Protein AF-K5V821-F1 (afdb_monomer_lite)

Foldseek 3Di:
DVVCVPDPVCVVVVLVVVVVVLVVVLVVLVVVLVVLVVVLVVLVVPPDPPVNVVVVVVSVVVNVVSVVVNVVSVVVVVVSVVVVVVVVVVVVVVVVVVVVVVPDDDPDDDDDDDPDDPPCVVVVVVVVVVVVVVVVVVVVVVVVVVVVVVVVVVVVVVVVPDDDDDDDDDDDDDDPDFDEFAFVPNDDDPPPPDQDELNRGDPVSSVLLVQLLLQLVLCCQFPNVQDPPVVLLVSSLVSSVVSCVVVVHRHDDDPSSSSNSSPVSDDPLQPLLLVLLQPQDDQDPDPVLLVVSLVVLCLQCDDVVGLVQACPSVDPDGDHGLLNLSLLLSCLVRAPLDCPGSCNVPVVSCALHHLSNSLVSVLSSNLSSVCCNSSHGNPVRDDDSVVSVVSSVSSSCCCPVPVCVVPVVVVSVVSNVSSVSSNVSNVHDDDCPVVVVVVVVVVVVVVVVVVVVVVVVVVVVVVD

Organism: Phanerochaete carnosa (strain HHB-10118-sp) (NCBI:txid650164)

Structure (mmCIF, N/CA/C/O backbone):
data_AF-K5V821-F1
#
_entry.id   AF-K5V821-F1
#
loop_
_atom_site.group_PDB
_atom_site.id
_atom_site.type_symbol
_atom_site.label_atom_id
_atom_site.label_alt_id
_atom_site.label_comp_id
_atom_site.label_asym_id
_atom_site.label_entity_id
_atom_site.label_seq_id
_atom_site.pdbx_PDB_ins_code
_atom_site.Cartn_x
_atom_site.Cartn_y
_atom_site.Cartn_z
_atom_site.occupancy
_atom_site.B_iso_or_equiv
_atom_site.auth_seq_id
_atom_site.auth_comp_id
_atom_site.auth_asym_id
_atom_site.auth_atom_id
_atom_site.pdbx_PDB_model_num
ATOM 1 N N . MET A 1 1 ? -16.711 -7.087 31.788 1.00 41.47 1 MET A N 1
ATOM 2 C CA . MET A 1 1 ? -16.855 -6.231 32.987 1.00 41.47 1 MET A CA 1
ATOM 3 C C . MET A 1 1 ? -18.280 -6.298 33.531 1.00 41.47 1 MET A C 1
ATOM 5 O O . MET A 1 1 ? -18.424 -6.652 34.689 1.00 41.47 1 MET A O 1
ATOM 9 N N . GLU A 1 2 ? -19.326 -6.104 32.716 1.00 35.03 2 GLU A N 1
ATOM 10 C CA . GLU A 1 2 ? -20.735 -6.219 33.165 1.00 35.03 2 GLU A CA 1
ATOM 11 C C . GLU A 1 2 ? -21.185 -7.627 33.602 1.00 35.03 2 GLU A C 1
ATOM 13 O O . GLU A 1 2 ? -22.041 -7.748 34.473 1.00 35.03 2 GLU A O 1
ATOM 18 N N . GLU A 1 3 ? -20.597 -8.706 33.074 1.00 40.19 3 GLU A N 1
ATOM 19 C CA . GLU A 1 3 ? -20.943 -10.068 33.524 1.00 40.19 3 GLU A CA 1
ATOM 20 C C . GLU A 1 3 ? -20.241 -10.493 34.827 1.00 40.19 3 GLU A C 1
ATOM 22 O O . GLU A 1 3 ? -20.738 -11.368 35.528 1.00 40.19 3 GLU A O 1
ATOM 27 N N . LEU A 1 4 ? -19.143 -9.828 35.213 1.00 44.38 4 LEU A N 1
ATOM 28 C CA . LEU A 1 4 ? -18.403 -10.110 36.458 1.00 44.38 4 LEU A CA 1
ATOM 29 C C . LEU A 1 4 ? -19.066 -9.500 37.703 1.00 44.38 4 LEU A C 1
ATOM 31 O O . LEU A 1 4 ? -18.721 -9.861 38.823 1.00 44.38 4 LEU A O 1
ATOM 35 N N . SER A 1 5 ? -20.036 -8.602 37.510 1.00 47.62 5 SER A N 1
ATOM 36 C CA . SER A 1 5 ? -20.819 -7.970 38.579 1.00 47.62 5 SER A CA 1
ATOM 37 C C . SER A 1 5 ? -21.895 -8.890 39.167 1.00 47.62 5 SER A C 1
ATOM 39 O O . SER A 1 5 ? -22.473 -8.547 40.198 1.00 47.62 5 SER A O 1
ATOM 41 N N . LYS A 1 6 ? -22.224 -10.008 38.508 1.00 52.19 6 LYS A N 1
ATOM 42 C CA . LYS A 1 6 ? -23.396 -10.822 38.864 1.00 52.19 6 LYS A CA 1
ATOM 43 C C . LYS A 1 6 ? -23.108 -11.928 39.874 1.00 52.19 6 LYS A C 1
ATOM 45 O O . LYS A 1 6 ? -24.061 -12.449 40.441 1.00 52.19 6 LYS A O 1
ATOM 50 N N . ASP A 1 7 ? -21.839 -12.260 40.114 1.00 51.06 7 ASP A N 1
ATOM 51 C CA . ASP A 1 7 ? -21.490 -13.353 41.020 1.00 51.06 7 ASP A CA 1
ATOM 52 C C . ASP A 1 7 ? -20.169 -13.084 41.780 1.00 51.06 7 ASP A C 1
ATOM 54 O O . ASP A 1 7 ? -19.070 -13.305 41.256 1.00 51.06 7 ASP A O 1
ATOM 58 N N . PRO A 1 8 ? -20.239 -12.542 43.011 1.00 55.25 8 PRO A N 1
ATOM 59 C CA . PRO A 1 8 ? -19.065 -12.155 43.795 1.00 55.25 8 PRO A CA 1
ATOM 60 C C . PRO A 1 8 ? -18.218 -13.344 44.285 1.00 55.25 8 PRO A C 1
ATOM 62 O O . PRO A 1 8 ? -17.104 -13.116 44.765 1.00 55.25 8 PRO A O 1
ATOM 65 N N . GLU A 1 9 ? -18.695 -14.587 44.133 1.00 55.50 9 GLU A N 1
ATOM 66 C CA . GLU A 1 9 ? -17.953 -15.813 44.467 1.00 55.50 9 GLU A CA 1
ATOM 67 C C . GLU A 1 9 ? -17.023 -16.296 43.333 1.00 55.50 9 GLU A C 1
ATOM 69 O O . GLU A 1 9 ? -16.063 -17.026 43.582 1.00 55.50 9 GLU A O 1
ATOM 74 N N . LEU A 1 10 ? -17.240 -15.850 42.089 1.00 56.88 10 LEU A N 1
ATOM 75 C CA . LEU A 1 10 ? -16.483 -16.290 40.901 1.00 56.88 10 LEU A CA 1
ATOM 76 C C . LEU A 1 10 ? -15.150 -15.549 40.689 1.00 56.88 10 LEU A C 1
ATOM 78 O O . LEU A 1 10 ? -14.264 -16.017 39.969 1.00 56.88 10 LEU A O 1
ATOM 82 N N . THR A 1 11 ? -14.972 -14.394 41.325 1.00 64.44 11 THR A N 1
ATOM 83 C CA . THR A 1 11 ? -13.819 -13.501 41.119 1.00 64.44 11 THR A CA 1
ATOM 84 C C . THR A 1 11 ? -12.480 -14.038 41.653 1.00 64.44 11 THR A C 1
ATOM 86 O O . THR A 1 11 ? -11.492 -13.907 40.930 1.00 64.44 11 THR A O 1
ATOM 89 N N . PRO A 1 12 ? -12.378 -14.693 42.832 1.00 66.06 12 PRO A N 1
ATOM 90 C CA . PRO A 1 12 ? -11.108 -15.258 43.307 1.00 66.06 12 PRO A CA 1
ATOM 91 C C . PRO A 1 12 ? -10.610 -16.408 42.421 1.00 66.06 12 PRO A C 1
ATOM 93 O O . PRO A 1 12 ? -9.415 -16.520 42.149 1.00 66.06 12 PRO A O 1
ATOM 96 N N . GLY A 1 13 ? -11.536 -17.240 41.929 1.00 71.44 13 GLY A N 1
ATOM 97 C CA . GLY A 1 13 ? -11.225 -18.337 41.012 1.00 71.44 13 GLY A CA 1
ATOM 98 C C . GLY A 1 13 ? -10.693 -17.838 39.670 1.00 71.44 13 GLY A C 1
ATOM 99 O O . GLY A 1 13 ? -9.739 -18.402 39.139 1.00 71.44 13 GLY A O 1
ATOM 100 N N . LEU A 1 14 ? -11.253 -16.739 39.155 1.00 73.06 14 LEU A N 1
ATOM 101 C CA . LEU A 1 14 ? -10.797 -16.130 37.909 1.00 73.06 14 LEU A CA 1
ATOM 102 C C . LEU A 1 14 ? -9.420 -15.467 38.048 1.00 73.06 14 LEU A C 1
ATOM 104 O O . LEU A 1 14 ? -8.573 -15.659 37.181 1.00 73.06 14 LEU A O 1
ATOM 108 N N . VAL A 1 15 ? -9.171 -14.732 39.139 1.00 72.06 15 VAL A N 1
ATOM 109 C CA . VAL A 1 15 ? -7.856 -14.119 39.409 1.00 72.06 15 VAL A CA 1
ATOM 110 C C . VAL A 1 15 ? -6.777 -15.195 39.536 1.00 72.06 15 VAL A C 1
ATOM 112 O O . VAL A 1 15 ? -5.711 -15.064 38.938 1.00 72.06 15 VAL A O 1
ATOM 115 N N . LYS A 1 16 ? -7.078 -16.300 40.229 1.00 77.44 16 LYS A N 1
ATOM 116 C CA . LYS A 1 16 ? -6.171 -17.448 40.342 1.00 77.44 16 LYS A CA 1
ATOM 117 C C . LYS A 1 16 ? -5.905 -18.127 38.992 1.00 77.44 16 LYS A C 1
ATOM 119 O O . LYS A 1 16 ? -4.766 -18.451 38.679 1.00 77.44 16 LYS A O 1
ATOM 124 N N . LEU A 1 17 ? -6.935 -18.308 38.166 1.00 80.50 17 LEU A N 1
ATOM 125 C CA . LEU A 1 17 ? -6.779 -18.886 36.828 1.00 80.50 17 LEU A CA 1
ATOM 126 C C . LEU A 1 17 ? -5.934 -17.988 35.907 1.00 80.50 17 LEU A C 1
ATOM 128 O O . LEU A 1 17 ? -5.142 -18.481 35.104 1.00 80.50 17 LEU A O 1
ATOM 132 N N . LEU A 1 18 ? -6.113 -16.667 36.003 1.00 75.06 18 LEU A N 1
ATOM 133 C CA . LEU A 1 18 ? -5.346 -15.693 35.229 1.00 75.06 18 LEU A CA 1
ATOM 134 C C . LEU A 1 18 ? -3.882 -15.648 35.673 1.00 75.06 18 LEU A C 1
ATOM 136 O O . LEU A 1 18 ? -3.006 -15.609 34.811 1.00 75.06 18 LEU A O 1
ATOM 140 N N . SER A 1 19 ? -3.604 -15.715 36.979 1.00 74.44 19 SER A N 1
ATOM 141 C CA . SER A 1 19 ? -2.229 -15.760 37.485 1.00 74.44 19 SER A CA 1
ATOM 142 C C . SER A 1 19 ? -1.512 -17.060 37.107 1.00 74.44 19 SER A C 1
ATOM 144 O O . SER A 1 19 ? -0.358 -17.010 36.682 1.00 74.44 19 SER A O 1
ATOM 146 N N . GLU A 1 20 ? -2.200 -18.207 37.154 1.00 82.94 20 GLU A N 1
ATOM 147 C CA . GLU A 1 20 ? -1.675 -19.494 36.672 1.00 82.94 20 GLU A CA 1
ATOM 148 C C . GLU A 1 20 ? -1.361 -19.446 35.167 1.00 82.94 20 GLU A C 1
ATOM 150 O O . GLU A 1 20 ? -0.247 -19.774 34.757 1.00 82.94 20 GLU A O 1
ATOM 155 N N . LYS A 1 21 ? -2.283 -18.932 34.338 1.00 82.31 21 LYS A N 1
ATOM 156 C CA . LYS A 1 21 ? -2.035 -18.754 32.896 1.00 82.31 21 LYS A CA 1
ATOM 157 C C . LYS A 1 21 ? -0.865 -17.811 32.613 1.00 82.31 21 LYS A C 1
ATOM 159 O O . LYS A 1 21 ? -0.093 -18.071 31.693 1.00 82.31 21 LYS A O 1
ATOM 164 N N . LEU A 1 22 ? -0.719 -16.730 33.378 1.00 76.62 22 LEU A N 1
ATOM 165 C CA . LEU A 1 22 ? 0.396 -15.794 33.219 1.00 76.62 22 LEU A CA 1
ATOM 166 C C . LEU A 1 22 ? 1.734 -16.448 33.590 1.00 76.62 22 LEU A C 1
ATOM 168 O O . LEU A 1 22 ? 2.716 -16.286 32.861 1.00 76.62 22 LEU A O 1
ATOM 172 N N . ALA A 1 23 ? 1.768 -17.259 34.649 1.00 79.00 23 ALA A N 1
ATOM 173 C CA . ALA A 1 23 ? 2.948 -18.039 35.014 1.00 79.00 23 ALA A CA 1
ATOM 174 C C . ALA A 1 23 ? 3.350 -19.036 33.911 1.00 79.00 23 ALA A C 1
ATOM 176 O O . ALA A 1 23 ? 4.523 -19.087 33.531 1.00 79.00 23 ALA A O 1
ATOM 177 N N . ASP A 1 24 ? 2.382 -19.754 33.333 1.00 83.75 24 ASP A N 1
ATOM 178 C CA . ASP A 1 24 ? 2.623 -20.681 32.221 1.00 83.75 24 ASP A CA 1
ATOM 179 C C . ASP A 1 24 ? 3.159 -19.957 30.978 1.00 83.75 24 ASP A C 1
ATOM 181 O O . ASP A 1 24 ? 4.116 -20.416 30.350 1.00 83.75 24 ASP A O 1
ATOM 185 N N . THR A 1 25 ? 2.600 -18.788 30.639 1.00 79.56 25 THR A N 1
ATOM 186 C CA . THR A 1 25 ? 3.090 -17.997 29.496 1.00 79.56 25 THR A CA 1
ATOM 187 C C . THR A 1 25 ? 4.516 -17.494 29.695 1.00 79.56 25 THR A C 1
ATOM 189 O O . THR A 1 25 ? 5.297 -17.489 28.745 1.00 79.56 25 THR A O 1
ATOM 192 N N . ARG A 1 26 ? 4.893 -17.124 30.924 1.00 76.94 26 ARG A N 1
ATOM 193 C CA . ARG A 1 26 ? 6.264 -16.715 31.246 1.00 76.94 26 ARG A CA 1
ATOM 194 C C . ARG A 1 26 ? 7.240 -17.877 31.094 1.00 76.94 26 ARG A C 1
ATOM 196 O O . ARG A 1 26 ? 8.299 -17.701 30.505 1.00 76.94 26 ARG A O 1
ATOM 203 N N . LYS A 1 27 ? 6.855 -19.065 31.561 1.00 88.75 27 LYS A N 1
ATOM 204 C CA . LYS A 1 27 ? 7.664 -20.275 31.403 1.00 88.75 27 LYS A CA 1
ATOM 205 C C . LYS A 1 27 ? 7.901 -20.606 29.925 1.00 88.75 27 LYS A C 1
ATOM 207 O O . LYS A 1 27 ? 9.040 -20.836 29.535 1.00 88.75 27 LYS A O 1
ATOM 212 N N . ALA A 1 28 ? 6.855 -20.554 29.099 1.00 83.44 28 ALA A N 1
ATOM 213 C CA . ALA A 1 28 ? 6.979 -20.770 27.656 1.00 83.44 28 ALA A CA 1
ATOM 214 C C . ALA A 1 28 ? 7.873 -19.712 26.977 1.00 83.44 28 ALA A C 1
ATOM 216 O O . ALA A 1 28 ? 8.620 -20.022 26.051 1.00 83.44 28 ALA A O 1
ATOM 217 N N . LEU A 1 29 ? 7.827 -18.461 27.452 1.00 78.19 29 LEU A N 1
ATOM 218 C CA . LEU A 1 29 ? 8.693 -17.386 26.966 1.00 78.19 29 LEU A CA 1
ATOM 219 C C . LEU A 1 29 ? 10.169 -17.633 27.314 1.00 78.19 29 LEU A C 1
ATOM 221 O O . LEU A 1 29 ? 11.041 -17.376 26.484 1.00 78.19 29 LEU A O 1
ATOM 225 N N . ASP A 1 30 ? 10.450 -18.134 28.519 1.00 83.06 30 ASP A N 1
ATOM 226 C CA . ASP A 1 30 ? 11.806 -18.475 28.958 1.00 83.06 30 ASP A CA 1
ATOM 227 C C . ASP A 1 30 ? 12.367 -19.677 28.172 1.00 83.06 30 ASP A C 1
ATOM 229 O O . ASP A 1 30 ? 13.523 -19.647 27.749 1.00 83.06 30 ASP A O 1
ATOM 233 N N . GLU A 1 31 ? 11.537 -20.687 27.890 1.00 88.31 31 GLU A N 1
ATOM 234 C CA . GLU A 1 31 ? 11.895 -21.829 27.033 1.00 88.31 31 GLU A CA 1
ATOM 235 C C . GLU A 1 31 ? 12.236 -21.379 25.600 1.00 88.31 31 GLU A C 1
ATOM 237 O O . GLU A 1 31 ? 13.284 -21.747 25.068 1.00 88.31 31 GLU A O 1
ATOM 242 N N . ALA A 1 32 ? 11.419 -20.503 25.004 1.00 79.56 32 ALA A N 1
ATOM 243 C CA . ALA A 1 32 ? 11.673 -19.962 23.667 1.00 79.56 32 ALA A CA 1
ATOM 244 C C . ALA A 1 32 ? 12.949 -19.100 23.602 1.00 79.56 32 ALA A C 1
ATOM 246 O O . ALA A 1 32 ? 13.681 -19.137 22.612 1.00 79.56 32 ALA A O 1
ATOM 247 N N . LYS A 1 33 ? 13.246 -18.326 24.658 1.00 80.44 33 LYS A N 1
ATOM 248 C CA . LYS A 1 33 ? 14.506 -17.570 24.757 1.00 80.44 33 LYS A CA 1
ATOM 249 C C . LYS A 1 33 ? 15.717 -18.495 24.785 1.00 80.44 33 LYS A C 1
ATOM 251 O O . LYS A 1 33 ? 16.706 -18.196 24.117 1.00 80.44 33 LYS A O 1
ATOM 256 N N . GLN A 1 34 ? 15.635 -19.593 25.535 1.00 88.31 34 GLN A N 1
ATOM 257 C CA . GLN A 1 34 ? 16.715 -20.571 25.604 1.00 88.31 34 GLN A CA 1
ATOM 258 C C . GLN A 1 34 ? 16.944 -21.240 24.243 1.00 88.31 34 GLN A C 1
ATOM 260 O O . GLN A 1 34 ? 18.078 -21.285 23.784 1.00 88.31 34 GLN A O 1
ATOM 265 N N . GLU A 1 35 ? 15.880 -21.653 23.550 1.00 88.00 35 GLU A N 1
ATOM 266 C CA . GLU A 1 35 ? 15.975 -22.262 22.214 1.00 88.00 35 GLU A CA 1
ATOM 267 C C . GLU A 1 35 ? 16.616 -21.313 21.185 1.00 88.00 35 GLU A C 1
ATOM 269 O O . GLU A 1 35 ? 17.489 -21.708 20.414 1.00 88.00 35 GLU A O 1
ATOM 274 N N . ILE A 1 36 ? 16.247 -20.028 21.204 1.00 78.31 36 ILE A N 1
ATOM 275 C CA . ILE A 1 36 ? 16.844 -19.007 20.328 1.00 78.31 36 ILE A CA 1
ATOM 276 C C . ILE A 1 36 ? 18.333 -18.804 20.632 1.00 78.31 36 ILE A C 1
ATOM 278 O O . ILE A 1 36 ? 19.130 -18.603 19.711 1.00 78.31 36 ILE A O 1
ATOM 282 N N . GLN A 1 37 ? 18.717 -18.847 21.908 1.00 79.38 37 GLN A N 1
ATOM 283 C CA . GLN A 1 37 ? 20.110 -18.723 22.325 1.00 79.38 37 GLN A CA 1
ATOM 284 C C . GLN A 1 37 ? 20.930 -19.961 21.925 1.00 79.38 37 GLN A C 1
ATOM 286 O O . GLN A 1 37 ? 22.039 -19.805 21.415 1.00 79.38 37 GLN A O 1
ATOM 291 N N . ASP A 1 38 ? 20.366 -21.163 22.044 1.00 83.62 38 ASP A N 1
ATOM 292 C CA . ASP A 1 38 ? 21.009 -22.408 21.611 1.00 83.62 38 ASP A CA 1
ATOM 293 C C . ASP A 1 38 ? 21.216 -22.423 20.083 1.00 83.62 38 ASP A C 1
ATOM 295 O O . ASP A 1 38 ? 22.316 -22.710 19.604 1.00 83.62 38 ASP A O 1
ATOM 299 N N . LEU A 1 39 ? 20.203 -22.009 19.305 1.00 80.94 39 LEU A N 1
ATOM 300 C CA . LEU A 1 39 ? 20.307 -21.859 17.846 1.00 80.94 39 LEU A CA 1
ATOM 301 C C . LEU A 1 39 ? 21.381 -20.841 17.447 1.00 80.94 39 LEU A C 1
ATOM 303 O O . LEU A 1 39 ? 22.108 -21.032 16.470 1.00 80.94 39 LEU A O 1
ATOM 307 N N . ARG A 1 40 ? 21.509 -19.745 18.200 1.00 78.56 40 ARG A N 1
ATOM 308 C CA . ARG A 1 40 ? 22.563 -18.748 17.984 1.00 78.56 40 ARG A CA 1
ATOM 309 C C . ARG A 1 40 ? 23.947 -19.356 18.197 1.00 78.56 40 ARG A C 1
ATOM 311 O O . ARG A 1 40 ? 24.839 -19.114 17.381 1.00 78.56 40 ARG A O 1
ATOM 318 N N . ASP A 1 41 ? 24.125 -20.129 19.261 1.00 81.31 41 ASP A N 1
ATOM 319 C CA . ASP A 1 41 ? 25.400 -20.762 19.589 1.00 81.31 41 ASP A CA 1
ATOM 320 C C . ASP A 1 41 ? 25.766 -21.846 18.555 1.00 81.31 41 ASP A C 1
ATOM 322 O O . ASP A 1 41 ? 26.914 -21.903 18.106 1.00 81.31 41 ASP A O 1
ATOM 326 N N . GLU A 1 42 ? 24.790 -22.610 18.055 1.00 81.38 42 GLU A N 1
ATOM 327 C CA . GLU A 1 42 ? 24.964 -23.552 16.938 1.00 81.38 42 GLU A CA 1
ATOM 328 C C . GLU A 1 42 ? 25.376 -22.829 15.638 1.00 81.38 42 GLU A C 1
ATOM 330 O O . GLU A 1 42 ? 26.356 -23.195 14.980 1.00 81.38 42 GLU A O 1
ATOM 335 N N . MET A 1 43 ? 24.730 -21.703 15.321 1.00 71.00 43 MET A N 1
ATOM 336 C CA . MET A 1 43 ? 25.087 -20.862 14.171 1.00 71.00 43 MET A CA 1
ATOM 337 C C . MET A 1 43 ? 26.485 -20.227 14.273 1.00 71.00 43 MET A C 1
ATOM 339 O O . MET A 1 43 ? 27.122 -19.925 13.253 1.00 71.00 43 MET A O 1
ATOM 343 N N . VAL A 1 44 ? 26.990 -20.002 15.489 1.00 72.50 44 VAL A N 1
ATOM 344 C CA . VAL A 1 44 ? 28.361 -19.525 15.720 1.00 72.50 44 VAL A CA 1
ATOM 345 C C . VAL A 1 44 ? 29.387 -20.616 15.386 1.00 72.50 44 VAL A C 1
ATOM 347 O O . VAL A 1 44 ? 30.477 -20.277 14.900 1.00 72.50 44 VAL A O 1
ATOM 350 N N . VAL A 1 45 ? 29.029 -21.892 15.558 1.00 73.94 45 VAL A N 1
ATOM 351 C CA . VAL A 1 45 ? 29.876 -23.063 15.280 1.00 73.94 45 VAL A CA 1
ATOM 352 C C . VAL A 1 45 ? 29.932 -23.409 13.779 1.00 73.94 45 VAL A C 1
ATOM 354 O O . VAL A 1 45 ? 31.009 -23.732 13.281 1.00 73.94 45 VAL A O 1
ATOM 357 N N . GLU A 1 46 ? 28.847 -23.246 13.008 1.00 67.69 46 GLU A N 1
ATOM 358 C CA . GLU A 1 46 ? 28.751 -23.702 11.595 1.00 67.69 46 GLU A CA 1
ATOM 359 C C . GLU A 1 46 ? 29.442 -22.828 10.503 1.00 67.69 46 GLU A C 1
ATOM 361 O O . GLU A 1 46 ? 29.266 -23.027 9.297 1.00 67.69 46 GLU A O 1
ATOM 366 N N . GLY A 1 47 ? 30.301 -21.870 10.870 1.00 56.28 47 GLY A N 1
ATOM 367 C CA . GLY A 1 47 ? 31.340 -21.331 9.965 1.00 56.28 47 GLY A CA 1
ATOM 368 C C . GLY A 1 47 ? 30.928 -20.544 8.695 1.00 56.28 47 GLY A C 1
ATOM 369 O O . GLY A 1 47 ? 31.811 -20.169 7.923 1.00 56.28 47 GLY A O 1
ATOM 370 N N . HIS A 1 48 ? 29.651 -20.222 8.450 1.00 52.19 48 HIS A N 1
ATOM 371 C CA . HIS A 1 48 ? 29.226 -19.451 7.262 1.00 52.19 48 HIS A CA 1
ATOM 372 C C . HIS A 1 48 ? 29.183 -17.929 7.507 1.00 52.19 48 HIS A C 1
ATOM 374 O O . HIS A 1 48 ? 28.221 -17.382 8.041 1.00 52.19 48 HIS A O 1
ATOM 380 N N . VAL A 1 49 ? 30.230 -17.215 7.078 1.00 54.59 49 VAL A N 1
ATOM 381 C CA . VAL A 1 49 ? 30.474 -15.791 7.408 1.00 54.59 49 VAL A CA 1
ATOM 382 C C . VAL A 1 49 ? 29.478 -14.809 6.757 1.00 54.59 49 VAL A C 1
ATOM 384 O O . VAL A 1 49 ? 29.167 -13.780 7.349 1.00 54.59 49 VAL A O 1
ATOM 387 N N . GLY A 1 50 ? 28.939 -15.114 5.570 1.00 53.16 50 GLY A N 1
ATOM 388 C CA . GLY A 1 50 ? 28.068 -14.191 4.818 1.00 53.16 50 GLY A CA 1
ATOM 389 C C . GLY A 1 50 ? 26.610 -14.141 5.294 1.00 53.16 50 GLY A C 1
ATOM 390 O O . GLY A 1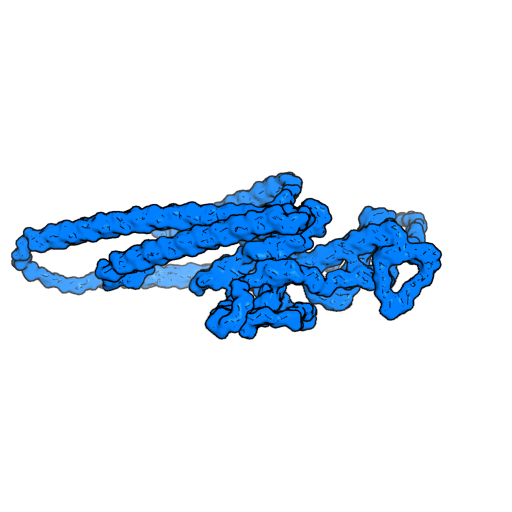 50 ? 26.027 -13.063 5.367 1.00 53.16 50 GLY A O 1
ATOM 391 N N . SER A 1 51 ? 26.033 -15.289 5.665 1.00 56.00 51 SER A N 1
ATOM 392 C CA . SER A 1 51 ? 24.666 -15.375 6.208 1.00 56.00 51 SER A CA 1
ATOM 393 C C . SER A 1 51 ? 24.607 -15.079 7.711 1.00 56.00 51 SER A C 1
ATOM 395 O O . SER A 1 51 ? 23.545 -14.717 8.213 1.00 56.00 51 SER A O 1
ATOM 397 N N . ARG A 1 52 ? 25.744 -15.172 8.426 1.00 55.97 52 ARG A N 1
ATOM 398 C CA . ARG A 1 52 ? 25.833 -14.931 9.876 1.00 55.97 52 ARG A CA 1
ATOM 399 C C . ARG A 1 52 ? 25.381 -13.535 10.267 1.00 55.97 52 ARG A C 1
ATOM 401 O O . ARG A 1 52 ? 24.514 -13.440 11.114 1.00 55.97 52 ARG A O 1
ATOM 408 N N . VAL A 1 53 ? 25.900 -12.481 9.634 1.00 57.00 53 VAL A N 1
ATOM 409 C CA . VAL A 1 53 ? 25.657 -11.090 10.075 1.00 57.00 53 VAL A CA 1
ATOM 410 C C . VAL A 1 53 ? 24.171 -10.715 10.034 1.00 57.00 53 VAL A C 1
ATOM 412 O O . VAL A 1 53 ? 23.682 -10.049 10.941 1.00 57.00 53 VAL A O 1
ATOM 415 N N . ILE A 1 54 ? 23.450 -11.179 9.009 1.00 59.41 54 ILE A N 1
ATOM 416 C CA . ILE A 1 54 ? 22.029 -10.863 8.803 1.00 59.41 54 ILE A CA 1
ATOM 417 C C . ILE A 1 54 ? 21.141 -11.698 9.736 1.00 59.41 54 ILE A C 1
ATOM 419 O O . ILE A 1 54 ? 20.186 -11.185 10.314 1.00 59.41 54 ILE A O 1
ATOM 423 N N . LEU A 1 55 ? 21.456 -12.985 9.916 1.00 59.91 55 LEU A N 1
ATOM 424 C CA . LEU A 1 55 ? 20.692 -13.853 10.814 1.00 59.91 55 LEU A CA 1
ATOM 425 C C . LEU A 1 55 ? 20.939 -13.509 12.288 1.00 59.91 55 LEU A C 1
ATOM 427 O O . LEU A 1 55 ? 19.985 -13.488 13.060 1.00 59.91 55 LEU A O 1
ATOM 431 N N . THR A 1 56 ? 22.168 -13.150 12.675 1.00 65.75 56 THR A N 1
ATOM 432 C CA . THR A 1 56 ? 22.461 -12.706 14.045 1.00 65.75 56 THR A CA 1
ATOM 433 C C . THR A 1 56 ? 21.766 -11.393 14.378 1.00 65.75 56 THR A C 1
ATOM 435 O O . THR A 1 56 ? 21.218 -11.283 15.467 1.00 65.75 56 THR A O 1
ATOM 438 N N . SER A 1 57 ? 21.701 -10.428 13.446 1.00 72.06 57 SER A N 1
ATOM 439 C CA . SER A 1 57 ? 20.973 -9.178 13.706 1.00 72.06 57 SER A CA 1
ATOM 440 C C . SER A 1 57 ? 19.471 -9.412 13.873 1.00 72.06 57 SER A C 1
ATOM 442 O O . SER A 1 57 ? 18.862 -8.827 14.762 1.00 72.06 57 SER A O 1
ATOM 444 N N . CYS A 1 58 ? 18.876 -10.305 13.071 1.00 70.00 58 CYS A N 1
ATOM 445 C CA . CYS A 1 58 ? 17.468 -10.672 13.232 1.00 70.00 58 CYS A CA 1
ATOM 446 C C . CYS A 1 58 ? 17.199 -11.410 14.552 1.00 70.00 58 CYS A C 1
ATOM 448 O O . CYS A 1 58 ? 16.184 -11.141 15.188 1.00 70.00 58 CYS A O 1
ATOM 450 N N . LEU A 1 59 ? 18.091 -12.307 14.986 1.00 71.50 59 LEU A N 1
ATOM 451 C CA . LEU A 1 59 ? 17.966 -12.990 16.280 1.00 71.50 59 LEU A CA 1
ATOM 452 C C . LEU A 1 59 ? 18.099 -12.004 17.451 1.00 71.50 59 LEU A C 1
ATOM 454 O O . LEU A 1 59 ? 17.319 -12.083 18.396 1.00 71.50 59 LEU A O 1
ATOM 458 N N . ASP A 1 60 ? 19.011 -11.031 17.364 1.00 74.50 60 ASP A N 1
ATOM 459 C CA . ASP A 1 60 ? 19.166 -9.988 18.386 1.00 74.50 60 ASP A CA 1
ATOM 460 C C . ASP A 1 60 ? 17.929 -9.065 18.467 1.00 74.50 60 ASP A C 1
ATOM 462 O O . ASP A 1 60 ? 17.576 -8.598 19.551 1.00 74.50 60 ASP A O 1
ATOM 466 N N . ASP A 1 61 ? 17.257 -8.793 17.340 1.00 79.06 61 ASP A N 1
ATOM 467 C CA . ASP A 1 61 ? 15.991 -8.046 17.319 1.00 79.06 61 ASP A CA 1
ATOM 468 C C . ASP A 1 61 ? 14.849 -8.847 17.966 1.00 79.06 61 ASP A C 1
ATOM 470 O O . ASP A 1 61 ? 14.082 -8.295 18.756 1.00 79.06 61 ASP A O 1
ATOM 474 N N . VAL A 1 62 ? 14.763 -10.153 17.687 1.00 75.56 62 VAL A N 1
ATOM 475 C CA . VAL A 1 62 ? 13.762 -11.043 18.301 1.00 75.56 62 VAL A CA 1
ATOM 476 C C . VAL A 1 62 ? 13.999 -11.181 19.807 1.00 75.56 62 VAL A C 1
ATOM 478 O O . VAL A 1 62 ? 13.047 -11.083 20.577 1.00 75.56 62 VAL A O 1
ATOM 481 N N . LEU A 1 63 ? 15.250 -11.338 20.252 1.00 75.50 63 LEU A N 1
ATOM 482 C CA . LEU A 1 63 ? 15.590 -11.388 21.678 1.00 75.50 63 LEU A CA 1
ATOM 483 C C . LEU A 1 63 ? 15.200 -10.095 22.404 1.00 75.50 63 LEU A C 1
ATOM 485 O O . LEU A 1 63 ? 14.592 -10.163 23.473 1.00 75.50 63 LEU A O 1
ATOM 489 N N . ARG A 1 64 ? 15.464 -8.927 21.800 1.00 83.19 64 ARG A N 1
ATOM 490 C CA . ARG A 1 64 ? 15.038 -7.628 22.348 1.00 83.19 64 ARG A CA 1
ATOM 491 C C . ARG A 1 64 ? 13.521 -7.515 22.468 1.00 83.19 64 ARG A C 1
ATOM 493 O O . ARG A 1 64 ? 13.025 -6.990 23.462 1.00 83.19 64 ARG A O 1
ATOM 500 N N . GLU A 1 65 ? 12.775 -8.018 21.491 1.00 83.25 65 GLU A N 1
ATOM 501 C CA . GLU A 1 65 ? 11.312 -7.992 21.549 1.00 83.25 65 GLU A CA 1
ATOM 502 C C . GLU A 1 65 ? 10.762 -8.958 22.613 1.00 83.25 65 GLU A C 1
ATOM 504 O O . GLU A 1 65 ? 9.842 -8.615 23.353 1.00 83.25 65 GLU A O 1
ATOM 509 N N . LEU A 1 66 ? 11.380 -10.133 22.777 1.00 73.88 66 LEU A N 1
ATOM 510 C CA . LEU A 1 66 ? 11.049 -11.075 23.853 1.00 73.88 66 LEU A CA 1
ATOM 511 C C . LEU A 1 66 ? 11.398 -10.521 25.248 1.00 73.88 66 LEU A C 1
ATOM 513 O O . LEU A 1 66 ? 10.777 -10.898 26.243 1.00 73.88 66 LEU A O 1
ATOM 517 N N . GLU A 1 67 ? 12.410 -9.662 25.371 1.00 79.12 67 GLU A N 1
ATOM 518 C CA . GLU A 1 67 ? 12.700 -8.928 26.610 1.00 79.12 67 GLU A CA 1
ATOM 519 C C . GLU A 1 67 ? 11.631 -7.886 26.916 1.00 79.12 67 GLU A C 1
ATOM 521 O O . GLU A 1 67 ? 11.109 -7.893 28.027 1.00 79.12 67 GLU A O 1
ATOM 526 N N . ARG A 1 68 ? 11.216 -7.088 25.927 1.00 86.94 68 ARG A N 1
ATOM 527 C CA . ARG A 1 68 ? 10.111 -6.134 26.107 1.00 86.94 68 ARG A CA 1
ATOM 528 C C . ARG A 1 68 ? 8.812 -6.818 26.515 1.00 86.94 68 ARG A C 1
ATOM 530 O O . ARG A 1 68 ? 8.191 -6.402 27.482 1.00 86.94 68 ARG A O 1
ATOM 537 N N . MET A 1 69 ? 8.434 -7.905 25.840 1.00 80.56 69 MET A N 1
ATOM 538 C CA . MET A 1 69 ? 7.218 -8.649 26.193 1.00 80.56 69 MET A CA 1
ATOM 539 C C . MET A 1 69 ? 7.278 -9.243 27.606 1.00 80.56 69 MET A C 1
ATOM 541 O O . MET A 1 69 ? 6.251 -9.326 28.277 1.00 80.56 69 MET A O 1
ATOM 545 N N . ARG A 1 70 ? 8.465 -9.651 28.075 1.00 80.56 70 ARG A N 1
ATOM 546 C CA . ARG A 1 70 ? 8.656 -10.110 29.459 1.00 80.56 70 ARG A CA 1
ATOM 547 C C . ARG A 1 70 ? 8.408 -8.973 30.446 1.00 80.56 70 ARG A C 1
ATOM 549 O O . ARG A 1 70 ? 7.741 -9.198 31.452 1.00 80.56 70 ARG A O 1
ATOM 556 N N . ASP A 1 71 ? 8.969 -7.801 30.177 1.00 85.06 71 ASP A N 1
ATOM 557 C CA . ASP A 1 71 ? 8.869 -6.651 31.074 1.00 85.06 71 ASP A CA 1
ATOM 558 C C . ASP A 1 71 ? 7.416 -6.135 31.120 1.00 85.06 71 ASP A C 1
ATOM 560 O O . ASP A 1 71 ? 6.862 -5.988 32.206 1.00 85.06 71 ASP A O 1
ATOM 564 N N . ASP A 1 72 ? 6.732 -6.056 29.973 1.00 84.12 72 ASP A N 1
ATOM 565 C CA . ASP A 1 72 ? 5.297 -5.739 29.896 1.00 84.12 72 ASP A CA 1
ATOM 566 C C . ASP A 1 72 ? 4.420 -6.744 30.670 1.00 84.12 72 ASP A C 1
ATOM 568 O O . ASP A 1 72 ? 3.429 -6.372 31.304 1.00 84.12 72 ASP A O 1
ATOM 572 N N . LEU A 1 73 ? 4.748 -8.042 30.612 1.00 77.31 73 LEU A N 1
ATOM 573 C CA . LEU A 1 73 ? 4.040 -9.073 31.379 1.00 77.31 73 LEU A CA 1
ATOM 574 C C . LEU A 1 73 ? 4.297 -8.945 32.884 1.00 77.31 73 LEU A C 1
ATOM 576 O O . LEU A 1 73 ? 3.383 -9.180 33.676 1.00 77.31 73 LEU A O 1
ATOM 580 N N . ALA A 1 74 ? 5.514 -8.572 33.283 1.00 78.75 74 ALA A N 1
ATOM 581 C CA . ALA A 1 7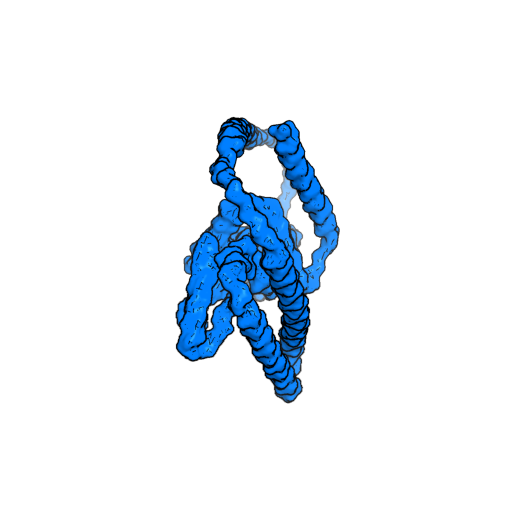4 ? 5.839 -8.318 34.681 1.00 78.75 74 ALA A CA 1
ATOM 582 C C . ALA A 1 74 ? 5.036 -7.124 35.222 1.00 78.75 74 ALA A C 1
ATOM 584 O O . ALA A 1 74 ? 4.417 -7.248 36.278 1.00 78.75 74 ALA A O 1
ATOM 585 N N . ASP A 1 75 ? 4.953 -6.032 34.461 1.00 82.94 75 ASP A N 1
ATOM 586 C CA . ASP A 1 75 ? 4.171 -4.847 34.829 1.00 82.94 75 ASP A CA 1
ATOM 587 C C . ASP A 1 75 ? 2.672 -5.165 34.947 1.00 82.94 75 ASP A C 1
ATOM 589 O O . ASP A 1 75 ? 2.013 -4.759 35.908 1.00 82.94 75 ASP A O 1
ATOM 593 N N . LYS A 1 76 ? 2.121 -5.958 34.018 1.00 80.75 76 LYS A N 1
ATOM 594 C CA . LYS A 1 76 ? 0.719 -6.407 34.088 1.00 80.75 76 LYS A CA 1
ATOM 595 C C . LYS A 1 76 ? 0.430 -7.299 35.297 1.00 80.75 76 LYS A C 1
ATOM 597 O O . LYS A 1 76 ? -0.664 -7.214 35.849 1.00 80.75 76 LYS A O 1
ATOM 602 N N . ASN A 1 77 ? 1.380 -8.133 35.724 1.00 78.00 77 ASN A N 1
ATOM 603 C CA . ASN A 1 77 ? 1.235 -8.922 36.951 1.00 78.00 77 ASN A CA 1
ATOM 604 C C . ASN A 1 77 ? 1.175 -8.030 38.193 1.00 78.00 77 ASN A C 1
ATOM 606 O O . ASN A 1 77 ? 0.309 -8.241 39.037 1.00 78.00 77 ASN A O 1
ATOM 610 N N . VAL A 1 78 ? 2.037 -7.011 38.277 1.00 82.75 78 VAL A N 1
ATOM 611 C CA . VAL A 1 78 ? 2.007 -6.038 39.383 1.00 82.75 78 VAL A CA 1
ATOM 612 C C . VAL A 1 78 ? 0.654 -5.325 39.432 1.00 82.75 78 VAL A C 1
ATOM 614 O O . VAL A 1 78 ? 0.030 -5.266 40.488 1.00 82.75 78 VAL A O 1
ATOM 617 N N . GLN A 1 79 ? 0.138 -4.876 38.283 1.00 80.62 79 GLN A N 1
ATOM 618 C CA . GLN A 1 79 ? -1.191 -4.252 38.204 1.00 80.62 79 GLN A CA 1
ATOM 619 C C . GLN A 1 79 ? -2.320 -5.200 38.640 1.00 80.62 79 GLN A C 1
ATOM 621 O O . GLN A 1 79 ? -3.272 -4.775 39.293 1.00 80.62 79 GLN A O 1
ATOM 626 N N . LEU A 1 80 ? -2.235 -6.491 38.300 1.00 74.56 80 LEU A N 1
ATOM 627 C CA . LEU A 1 80 ? -3.216 -7.486 38.741 1.00 74.56 80 LEU A CA 1
ATOM 628 C C . LEU A 1 80 ? -3.161 -7.732 40.253 1.00 74.56 80 LEU A C 1
ATOM 630 O O . LEU A 1 80 ? -4.213 -7.890 40.872 1.00 74.56 80 LEU A O 1
ATOM 634 N N . GLU A 1 81 ? -1.970 -7.749 40.852 1.00 78.31 81 GLU A N 1
ATOM 635 C CA . GLU A 1 81 ? -1.809 -7.868 42.306 1.00 78.31 81 GLU A CA 1
ATOM 636 C C . GLU A 1 81 ? -2.377 -6.641 43.037 1.00 78.31 81 GLU A C 1
ATOM 638 O O . GLU A 1 81 ? -3.103 -6.800 44.022 1.00 78.31 81 GLU A O 1
ATOM 643 N N . GLU A 1 82 ? -2.140 -5.431 42.521 1.00 82.44 82 GLU A N 1
ATOM 644 C CA . GLU A 1 82 ? -2.722 -4.190 43.052 1.00 82.44 82 GLU A CA 1
ATOM 645 C C . GLU A 1 82 ? -4.256 -4.205 42.991 1.00 82.44 82 GLU A C 1
ATOM 647 O O . GLU A 1 82 ? -4.918 -3.981 44.008 1.00 82.44 82 GLU A O 1
ATOM 652 N N . LEU A 1 83 ? -4.831 -4.557 41.834 1.00 77.06 83 LEU A N 1
ATOM 653 C CA . LEU A 1 83 ? -6.284 -4.677 41.656 1.00 77.06 83 LEU A CA 1
ATOM 654 C C . LEU A 1 83 ? -6.891 -5.784 42.526 1.00 77.06 83 LEU A C 1
ATOM 656 O O . LEU A 1 83 ? -8.019 -5.655 43.007 1.00 77.06 83 LEU A O 1
ATOM 660 N N . SER A 1 84 ? -6.170 -6.886 42.740 1.00 77.06 84 SER A N 1
ATOM 661 C CA . SER A 1 84 ? -6.598 -7.941 43.662 1.00 77.06 84 SER A CA 1
ATOM 662 C C . SER A 1 84 ? -6.668 -7.412 45.096 1.00 77.06 84 SER A C 1
ATOM 664 O O . SER A 1 84 ? -7.664 -7.641 45.783 1.00 77.06 84 SER A O 1
ATOM 666 N N . GLY A 1 85 ? -5.650 -6.664 45.531 1.00 81.12 85 GLY A N 1
ATOM 667 C CA . GLY A 1 85 ? -5.625 -6.044 46.856 1.00 81.12 85 GLY A CA 1
ATOM 668 C C . GLY A 1 85 ? -6.714 -4.984 47.045 1.00 81.12 85 GLY A C 1
ATOM 669 O O . GLY A 1 85 ? -7.324 -4.904 48.110 1.00 81.12 85 GLY A O 1
ATOM 670 N N . GLU A 1 86 ? -7.009 -4.189 46.016 1.00 80.75 86 GLU A N 1
ATOM 671 C CA . GLU A 1 86 ? -8.084 -3.193 46.056 1.00 80.75 86 GLU A CA 1
ATOM 672 C C . GLU A 1 86 ? -9.474 -3.844 46.135 1.00 80.75 86 GLU A C 1
ATOM 674 O O . GLU A 1 86 ? -10.309 -3.432 46.942 1.00 80.75 86 GLU A O 1
ATOM 679 N N . ASN A 1 87 ? -9.700 -4.930 45.389 1.00 73.31 87 ASN A N 1
ATOM 680 C CA . ASN A 1 87 ? -10.928 -5.721 45.497 1.00 73.31 87 ASN A CA 1
ATOM 681 C C . ASN A 1 87 ? -11.123 -6.325 46.895 1.00 73.31 87 ASN A C 1
ATOM 683 O O . ASN A 1 87 ? -12.246 -6.371 47.396 1.00 73.31 87 ASN A O 1
ATOM 687 N N . GLU A 1 88 ? -10.049 -6.784 47.538 1.00 82.81 88 GLU A N 1
ATOM 688 C CA . GLU A 1 88 ? -10.110 -7.310 48.905 1.00 82.81 88 GLU A CA 1
ATOM 689 C C . GLU A 1 88 ? -10.465 -6.214 49.922 1.00 82.81 88 GLU A C 1
ATOM 691 O O . GLU A 1 88 ? -11.296 -6.435 50.804 1.00 82.81 88 GLU A O 1
ATOM 696 N N . ARG A 1 89 ? -9.938 -4.993 49.749 1.00 84.25 89 ARG A N 1
ATOM 697 C CA . ARG A 1 89 ? -10.330 -3.831 50.567 1.00 84.25 89 ARG A CA 1
ATOM 698 C C . ARG A 1 89 ? -11.806 -3.477 50.402 1.00 84.25 89 ARG A C 1
ATOM 700 O O . ARG A 1 89 ? -12.490 -3.324 51.410 1.00 84.25 89 ARG A O 1
ATOM 707 N N . MET A 1 90 ? -12.299 -3.395 49.163 1.00 82.44 90 MET A N 1
ATOM 708 C CA . MET A 1 90 ? -13.712 -3.096 48.893 1.00 82.44 90 MET A CA 1
ATOM 709 C C . MET A 1 90 ? -14.650 -4.149 49.492 1.00 82.44 90 MET A C 1
ATOM 711 O O . MET A 1 90 ? -15.727 -3.809 49.975 1.00 82.44 90 MET A O 1
ATOM 715 N N . ARG A 1 91 ? -14.248 -5.428 49.493 1.00 75.19 91 ARG A N 1
ATOM 716 C CA . ARG A 1 91 ? -15.009 -6.497 50.156 1.00 75.19 91 ARG A CA 1
ATOM 717 C C . ARG A 1 91 ? -15.087 -6.304 51.666 1.00 75.19 91 ARG A C 1
ATOM 719 O O . ARG A 1 91 ? -16.183 -6.373 52.209 1.00 75.19 91 ARG A O 1
ATOM 726 N N . ASN A 1 92 ? -13.958 -6.027 52.317 1.00 83.69 92 ASN A N 1
ATOM 727 C CA . ASN A 1 92 ? -13.931 -5.791 53.761 1.00 83.69 92 ASN A CA 1
ATOM 728 C C . ASN A 1 92 ? -14.801 -4.584 54.146 1.00 83.69 92 ASN A C 1
ATOM 730 O O . ASN A 1 92 ? -15.549 -4.646 55.114 1.00 83.69 92 ASN A O 1
ATOM 734 N N . GLU A 1 93 ? -14.768 -3.514 53.347 1.00 86.50 93 GLU A N 1
ATOM 735 C CA . GLU A 1 93 ? -15.621 -2.340 53.555 1.00 86.50 93 GLU A CA 1
ATOM 736 C C . GLU A 1 93 ? -17.115 -2.664 53.373 1.00 86.50 93 GLU A C 1
ATOM 738 O O . GLU A 1 93 ? -17.951 -2.215 54.157 1.00 86.50 93 GLU A O 1
ATOM 743 N N . LEU A 1 94 ? -17.466 -3.494 52.385 1.00 76.12 94 LEU A N 1
ATOM 744 C CA . LEU A 1 94 ? -18.833 -3.988 52.191 1.00 76.12 94 LEU A CA 1
ATOM 745 C C . LEU A 1 94 ? -19.330 -4.835 53.370 1.00 76.12 94 LEU A C 1
ATOM 747 O O . LEU A 1 94 ? -20.493 -4.702 53.760 1.00 76.12 94 LEU A O 1
ATOM 751 N N . ASP A 1 95 ? -18.480 -5.686 53.941 1.00 81.56 95 ASP A N 1
ATOM 752 C CA . ASP A 1 95 ? -18.830 -6.512 55.100 1.00 81.56 95 ASP A CA 1
ATOM 753 C C . ASP A 1 95 ? -18.962 -5.677 56.387 1.00 81.56 95 ASP A C 1
ATOM 755 O O . ASP A 1 95 ? -19.906 -5.893 57.156 1.00 81.56 95 ASP A O 1
ATOM 759 N N . ASP A 1 96 ? -18.114 -4.660 56.577 1.00 83.94 96 ASP A N 1
ATOM 760 C CA . ASP A 1 96 ? -18.235 -3.667 57.658 1.00 83.94 96 ASP A CA 1
ATOM 761 C C . ASP A 1 96 ? -19.539 -2.850 57.546 1.00 83.94 96 ASP A C 1
ATOM 763 O O . ASP A 1 96 ? -20.221 -2.577 58.539 1.00 83.94 96 ASP A O 1
ATOM 767 N N . LEU A 1 97 ? -19.924 -2.459 56.326 1.00 78.31 97 LEU A N 1
ATOM 768 C CA . LEU A 1 97 ? -21.190 -1.762 56.075 1.00 78.31 97 LEU A CA 1
ATOM 769 C C . LEU A 1 97 ? -22.401 -2.669 56.321 1.00 78.31 97 LEU A C 1
ATOM 771 O O . LEU A 1 97 ? -23.404 -2.220 56.881 1.00 78.31 97 LEU A O 1
ATOM 775 N N . ARG A 1 98 ? -22.318 -3.950 55.944 1.00 78.50 98 ARG A N 1
ATOM 776 C CA . ARG A 1 98 ? -23.373 -4.938 56.218 1.00 78.50 98 ARG A CA 1
ATOM 777 C C . ARG A 1 98 ? -23.552 -5.181 57.712 1.00 78.50 98 ARG A C 1
ATOM 779 O O . ARG A 1 98 ? -24.691 -5.180 58.169 1.00 78.50 98 ARG A O 1
ATOM 786 N N . THR A 1 99 ? -22.460 -5.327 58.462 1.00 80.56 99 THR A N 1
ATOM 787 C CA . THR A 1 99 ? -22.512 -5.494 59.925 1.00 80.56 99 THR A CA 1
ATOM 788 C C . THR A 1 99 ? -23.077 -4.258 60.624 1.00 80.56 99 THR A C 1
ATOM 790 O O . THR A 1 99 ? -23.946 -4.388 61.485 1.00 80.56 99 THR A O 1
ATOM 793 N N . ARG A 1 100 ? -22.700 -3.046 60.190 1.00 76.06 100 ARG A N 1
ATOM 794 C CA . ARG A 1 100 ? -23.313 -1.802 60.693 1.00 76.06 100 ARG A CA 1
ATOM 795 C C . ARG A 1 100 ? -24.812 -1.708 60.425 1.00 76.06 100 ARG A C 1
ATOM 797 O O . ARG A 1 100 ? -25.539 -1.232 61.289 1.00 76.06 100 ARG A O 1
ATOM 804 N N . ASN A 1 101 ? -25.280 -2.162 59.264 1.00 66.25 101 ASN A N 1
ATOM 805 C CA . ASN A 1 101 ? -26.709 -2.158 58.952 1.00 66.25 101 ASN A CA 1
ATOM 806 C C . ASN A 1 101 ? -27.498 -3.187 59.775 1.00 66.25 101 ASN A C 1
ATOM 808 O O . ASN A 1 101 ? -28.652 -2.920 60.109 1.00 66.25 101 ASN A O 1
ATOM 812 N N . THR A 1 102 ? -26.898 -4.325 60.141 1.00 63.41 102 THR A N 1
ATOM 813 C CA . THR A 1 102 ? -27.546 -5.340 60.993 1.00 63.41 102 THR A CA 1
ATOM 814 C C . THR A 1 102 ? -27.633 -4.957 62.473 1.00 63.41 102 THR A C 1
ATOM 816 O O . THR A 1 102 ? -28.481 -5.502 63.174 1.00 63.41 102 THR A O 1
ATOM 819 N N . ASP A 1 103 ? -26.817 -4.005 62.938 1.00 53.97 103 ASP A N 1
ATOM 820 C CA . ASP A 1 103 ? -26.815 -3.520 64.330 1.00 53.97 103 ASP A CA 1
ATOM 821 C C . ASP A 1 103 ? -27.776 -2.341 64.581 1.00 53.97 103 ASP A C 1
ATOM 823 O O . ASP A 1 103 ? -27.885 -1.846 65.707 1.00 53.97 103 ASP A O 1
ATOM 827 N N . THR A 1 104 ? -28.508 -1.887 63.560 1.00 47.56 104 THR A N 1
ATOM 828 C CA . THR A 1 104 ? -29.580 -0.895 63.729 1.00 47.56 104 THR A CA 1
ATOM 829 C C . THR A 1 104 ? -30.837 -1.607 64.241 1.00 47.56 104 THR A C 1
ATOM 831 O O . THR A 1 104 ? -31.379 -2.442 63.515 1.00 47.56 104 THR A O 1
ATOM 834 N N . PRO A 1 105 ? -31.338 -1.320 65.461 1.00 42.81 105 PRO A N 1
ATOM 835 C CA . PRO A 1 105 ? -32.577 -1.919 65.940 1.00 42.81 105 PRO A CA 1
ATOM 836 C C . PRO A 1 105 ? -33.714 -1.519 65.003 1.00 42.81 105 PRO A C 1
ATOM 838 O O . PRO A 1 105 ? -33.895 -0.332 64.722 1.00 42.81 105 PRO A O 1
ATOM 841 N N . SER A 1 106 ? -34.469 -2.509 64.533 1.00 45.53 106 SER A N 1
ATOM 842 C CA . SER A 1 106 ? -35.720 -2.306 63.814 1.00 45.53 106 SER A CA 1
ATOM 843 C C . SER A 1 106 ? -36.690 -1.527 64.706 1.00 45.53 106 SER A C 1
ATOM 845 O O . SER A 1 106 ? -37.332 -2.098 65.588 1.00 45.53 106 SER A O 1
ATOM 847 N N . ASN A 1 107 ? -36.778 -0.215 64.499 1.00 40.06 107 ASN A N 1
ATOM 848 C CA . ASN A 1 107 ? -37.988 0.512 64.838 1.00 40.06 107 ASN A CA 1
ATOM 849 C C . ASN A 1 107 ? -38.982 0.230 63.715 1.00 40.06 107 ASN A C 1
ATOM 851 O O . ASN A 1 107 ? -38.841 0.738 62.604 1.00 40.06 107 ASN A O 1
ATOM 855 N N . ASP A 1 108 ? -39.937 -0.637 64.032 1.00 49.12 108 ASP A N 1
ATOM 856 C CA . ASP A 1 108 ? -41.180 -0.795 63.298 1.00 49.12 108 ASP A CA 1
ATOM 857 C C . ASP A 1 108 ? -41.914 0.552 63.287 1.00 49.12 108 ASP A C 1
ATOM 859 O O . ASP A 1 108 ? -42.496 0.937 64.298 1.00 49.12 108 ASP A O 1
ATOM 863 N N . GLU A 1 109 ? -41.904 1.256 62.158 1.00 41.41 109 GLU A N 1
ATOM 864 C CA . GLU A 1 109 ? -43.014 2.129 61.781 1.00 41.41 109 GLU A CA 1
ATOM 865 C C . GLU A 1 109 ? -43.333 1.901 60.299 1.00 41.41 109 GLU A C 1
ATOM 867 O O . GLU A 1 109 ? -42.528 2.164 59.405 1.00 41.41 109 GLU A O 1
ATOM 872 N N . ASP A 1 110 ? -44.525 1.343 60.080 1.00 49.25 110 ASP A N 1
ATOM 873 C CA . ASP A 1 110 ? -45.256 1.357 58.821 1.00 49.25 110 ASP A CA 1
ATOM 874 C C . ASP A 1 110 ? -45.336 2.800 58.291 1.00 49.25 110 ASP A C 1
ATOM 876 O O . ASP A 1 110 ? -46.048 3.628 58.860 1.00 49.25 110 ASP A O 1
ATOM 880 N N . GLU A 1 111 ? -44.681 3.097 57.167 1.00 43.00 111 GLU A N 1
ATOM 881 C CA . GLU A 1 111 ? -45.084 4.218 56.316 1.00 43.00 111 GLU A CA 1
ATOM 882 C C . GLU A 1 111 ? -45.315 3.758 54.873 1.00 43.00 111 GLU A C 1
ATOM 884 O O . GLU A 1 111 ? -44.440 3.215 54.195 1.00 43.00 111 GLU A O 1
ATOM 889 N N . ASP A 1 112 ? -46.548 4.007 54.428 1.00 48.25 112 ASP A N 1
ATOM 890 C CA . ASP A 1 112 ? -47.057 3.912 53.064 1.00 48.25 112 ASP A CA 1
ATOM 891 C C . ASP A 1 112 ? -46.074 4.498 52.034 1.00 48.25 112 ASP A C 1
ATOM 893 O O . ASP A 1 112 ? -45.983 5.715 51.834 1.00 48.25 112 ASP A O 1
ATOM 897 N N . ILE A 1 113 ? -45.392 3.627 51.287 1.00 40.41 113 ILE A N 1
ATOM 898 C CA . ILE A 1 113 ? -44.617 4.036 50.113 1.00 40.41 113 ILE A CA 1
ATOM 899 C C . ILE A 1 113 ? -45.586 4.292 48.955 1.00 40.41 113 ILE A C 1
ATOM 901 O O . ILE A 1 113 ? -46.003 3.401 48.212 1.00 40.41 113 ILE A O 1
ATOM 905 N N . LYS A 1 114 ? -45.939 5.568 48.822 1.00 47.88 114 LYS A N 1
ATOM 906 C CA . LYS A 1 114 ? -46.619 6.184 47.680 1.00 47.88 114 LYS A CA 1
ATOM 907 C C . LYS A 1 114 ? -45.806 5.955 46.385 1.00 47.88 114 LYS A C 1
ATOM 909 O O . LYS A 1 114 ? -44.580 6.060 46.427 1.00 47.88 114 LYS A O 1
ATOM 914 N N . PRO A 1 115 ? -46.442 5.668 45.231 1.00 42.50 115 PRO A N 1
ATOM 915 C CA . PRO A 1 115 ? -45.725 5.458 43.971 1.00 42.50 115 PRO A CA 1
ATOM 916 C C . PRO A 1 115 ? -44.952 6.723 43.545 1.00 42.50 115 PRO A C 1
ATOM 918 O O . PRO A 1 115 ? -45.418 7.834 43.821 1.00 42.50 115 PRO A O 1
ATOM 921 N N . PRO A 1 116 ? -43.784 6.575 42.887 1.00 44.03 116 PRO A N 1
ATOM 922 C CA . PRO A 1 116 ? -42.930 7.698 42.532 1.00 44.03 116 PRO A CA 1
ATOM 923 C C . PRO A 1 116 ? -43.596 8.582 41.474 1.00 44.03 116 PRO A C 1
ATOM 925 O O . PRO A 1 116 ? -44.317 8.125 40.589 1.00 44.03 116 PRO A O 1
ATOM 928 N N . VAL A 1 117 ? -43.358 9.872 41.656 1.00 51.12 117 VAL A N 1
ATOM 929 C CA . VAL A 1 117 ? -44.067 11.018 41.100 1.00 51.12 117 VAL A CA 1
ATOM 930 C C . VAL A 1 117 ? -43.815 11.177 39.591 1.00 51.12 117 VAL A C 1
ATOM 932 O O . VAL A 1 117 ? -42.682 11.093 39.129 1.00 51.12 117 VAL A O 1
ATOM 935 N N . GLU A 1 118 ? -44.888 11.438 38.836 1.00 48.81 118 GLU A N 1
ATOM 936 C CA . GLU A 1 118 ? -44.957 11.719 37.386 1.00 48.81 118 GLU A CA 1
ATOM 937 C C . GLU A 1 118 ? -44.357 13.088 36.966 1.00 48.81 118 GLU A C 1
ATOM 939 O O . GLU A 1 118 ? -44.817 13.692 35.995 1.00 48.81 118 GLU A O 1
ATOM 944 N N . ASP A 1 119 ? -43.340 13.610 37.658 1.00 54.16 119 ASP A N 1
ATOM 945 C CA . ASP A 1 119 ? -42.881 14.999 37.451 1.00 54.16 119 ASP A CA 1
ATOM 946 C C . ASP A 1 119 ? -41.876 15.180 36.287 1.00 54.16 119 ASP A C 1
ATOM 948 O O . ASP A 1 119 ? -41.732 16.295 35.789 1.00 54.16 119 ASP A O 1
ATOM 952 N N . ASP A 1 120 ? -41.281 14.107 35.745 1.00 52.94 120 ASP A N 1
ATOM 953 C CA . ASP A 1 120 ? -40.260 14.202 34.671 1.00 52.94 120 ASP A CA 1
ATOM 954 C C . ASP A 1 120 ? -40.826 14.049 33.235 1.00 52.94 120 ASP A C 1
ATOM 956 O O . ASP A 1 120 ? -40.137 14.240 32.226 1.00 52.94 120 ASP A O 1
ATOM 960 N N . ILE A 1 121 ? -42.111 13.701 33.098 1.00 57.88 121 ILE A N 1
ATOM 961 C CA . ILE A 1 121 ? -42.770 13.459 31.797 1.00 57.88 121 ILE A CA 1
ATOM 962 C C . ILE A 1 121 ? -42.940 14.741 30.944 1.00 57.88 121 ILE A C 1
ATOM 964 O O . ILE A 1 121 ? -42.814 14.656 29.713 1.00 57.88 121 ILE A O 1
ATOM 968 N N . PRO A 1 122 ? -43.224 15.930 31.515 1.00 64.44 122 PRO A N 1
ATOM 969 C CA . PRO A 1 122 ? -43.323 17.170 30.744 1.00 64.44 122 PRO A CA 1
ATOM 970 C C . PRO A 1 122 ? -41.974 17.614 30.163 1.00 64.44 122 PRO A C 1
ATOM 972 O O . PRO A 1 122 ? -41.920 18.059 29.015 1.00 64.44 122 PRO A O 1
ATOM 975 N N . GLU A 1 123 ? -40.889 17.434 30.919 1.00 63.84 123 GLU A N 1
ATOM 976 C CA . GLU A 1 123 ? -39.539 17.861 30.539 1.00 63.84 123 GLU A CA 1
ATOM 977 C C . GLU A 1 123 ? -38.997 17.034 29.365 1.00 63.84 123 GLU A C 1
ATOM 979 O O . GLU A 1 123 ? -38.483 17.580 28.385 1.00 63.84 123 GLU A O 1
ATOM 984 N N . LEU A 1 124 ? -39.248 15.721 29.371 1.00 61.03 124 LEU A N 1
ATOM 985 C CA . LEU A 1 124 ? -38.919 14.840 28.246 1.00 61.03 124 LEU A CA 1
ATOM 986 C C . LEU A 1 124 ? -39.720 15.174 26.973 1.00 61.03 124 LEU A C 1
ATOM 988 O O . LEU A 1 124 ? -39.187 15.106 25.859 1.00 61.03 124 LEU A O 1
ATOM 992 N N . ARG A 1 125 ? -40.993 15.582 27.097 1.00 69.62 125 ARG A N 1
ATOM 993 C CA . ARG A 1 125 ? -41.795 16.029 25.938 1.00 69.62 125 ARG A CA 1
ATOM 994 C C . ARG A 1 125 ? -41.291 17.348 25.363 1.00 69.62 125 ARG A C 1
ATOM 996 O O . ARG A 1 125 ? -41.293 17.504 24.141 1.00 69.62 125 ARG A O 1
ATOM 1003 N N . GLN A 1 126 ? -40.844 18.261 26.220 1.00 78.50 126 GLN A N 1
ATOM 1004 C CA . GLN A 1 126 ? -40.274 19.537 25.801 1.00 78.50 126 GLN A CA 1
ATOM 1005 C C . GLN A 1 126 ? -38.947 19.333 25.056 1.00 78.50 126 GLN A C 1
ATOM 1007 O O . GLN A 1 126 ? -38.807 19.829 23.938 1.00 78.50 126 GLN A O 1
ATOM 1012 N N . GLN A 1 127 ? -38.048 18.493 25.584 1.00 74.31 127 GLN A N 1
ATOM 1013 C CA . GLN A 1 127 ? -36.799 18.123 24.900 1.00 74.31 127 GLN A CA 1
ATOM 1014 C C . GLN A 1 127 ? -37.052 17.465 23.536 1.00 74.31 127 GLN A C 1
ATOM 1016 O O . GLN A 1 127 ? -36.344 17.724 22.563 1.00 74.31 127 GLN A O 1
ATOM 1021 N N . THR A 1 128 ? -38.102 16.647 23.424 1.00 70.38 128 THR A N 1
ATOM 1022 C CA . THR A 1 128 ? -38.447 15.990 22.154 1.00 70.38 128 THR A CA 1
ATOM 1023 C C . THR A 1 128 ? -38.940 16.991 21.097 1.00 70.38 128 THR A C 1
ATOM 1025 O O . THR A 1 128 ? -38.582 16.870 19.924 1.00 70.38 128 THR A O 1
ATOM 1028 N N . GLN A 1 129 ? -39.731 18.000 21.483 1.00 75.94 129 GLN A N 1
ATOM 1029 C CA . GLN A 1 129 ? -40.177 19.058 20.561 1.00 75.94 129 GLN A CA 1
ATOM 1030 C C . GLN A 1 129 ? -39.028 19.965 20.113 1.00 75.94 129 GLN A C 1
ATOM 1032 O O . GLN A 1 129 ? -38.983 20.383 18.954 1.00 75.94 129 GLN A O 1
ATOM 1037 N N . GLU A 1 130 ? -38.081 20.236 21.004 1.00 81.81 130 GLU A N 1
ATOM 1038 C CA . GLU A 1 130 ? -36.912 21.057 20.707 1.00 81.81 130 GLU A CA 1
ATOM 1039 C C . GLU A 1 130 ? -35.969 20.372 19.708 1.00 81.81 130 GLU A C 1
ATOM 1041 O O . GLU A 1 130 ? -35.588 20.973 18.699 1.00 81.81 130 GLU A O 1
ATOM 1046 N N . LEU A 1 131 ? -35.701 19.075 19.898 1.00 72.56 131 LEU A N 1
ATOM 1047 C CA . LEU A 1 131 ? -34.921 18.270 18.953 1.00 72.56 131 LEU A CA 1
ATOM 1048 C C . LEU A 1 131 ? -35.575 18.211 17.562 1.00 72.56 131 LEU A C 1
ATOM 1050 O O . LEU A 1 131 ? -34.884 18.294 16.545 1.00 72.56 131 LEU A O 1
ATOM 1054 N N . GLN A 1 132 ? -36.909 18.134 17.489 1.00 75.94 132 GLN A N 1
ATOM 1055 C CA . GLN A 1 132 ? -37.632 18.203 16.212 1.00 75.94 132 GLN A CA 1
ATOM 1056 C C . GLN A 1 132 ? -37.506 19.579 15.535 1.00 75.94 132 GLN A C 1
ATOM 1058 O O . GLN A 1 132 ? -37.399 19.656 14.307 1.00 75.94 132 GLN A O 1
ATOM 1063 N N . GLY A 1 133 ? -37.468 20.666 16.312 1.00 85.25 133 GLY A N 1
ATOM 1064 C CA . GLY A 1 133 ? -37.224 22.018 15.803 1.00 85.25 133 GLY A CA 1
ATOM 1065 C C . GLY A 1 133 ? -35.814 22.195 15.233 1.00 85.25 133 GLY A C 1
ATOM 1066 O O . GLY A 1 133 ? -35.656 22.736 14.134 1.00 85.25 133 GLY A O 1
ATOM 1067 N N . GLN A 1 134 ? -34.801 21.682 15.936 1.00 78.31 134 GLN A N 1
ATOM 1068 C CA . GLN A 1 134 ? -33.398 21.738 15.512 1.00 78.31 134 GLN A CA 1
ATOM 1069 C C . GLN A 1 134 ? -33.151 20.935 14.226 1.00 78.31 134 GLN A C 1
ATOM 1071 O O . GLN A 1 134 ? -32.468 21.417 13.318 1.00 78.31 134 GLN A O 1
ATOM 1076 N N . LEU A 1 135 ? -33.776 19.760 14.088 1.00 70.88 135 LEU A N 1
ATOM 1077 C CA . LEU A 1 135 ? -33.714 18.966 12.855 1.00 70.88 135 LEU A CA 1
ATOM 1078 C C . LEU A 1 135 ? -34.308 19.723 11.655 1.00 70.88 135 LEU A C 1
ATOM 1080 O O . LEU A 1 135 ? -33.682 19.789 10.599 1.00 70.88 135 LEU A O 1
ATOM 1084 N N . SER A 1 136 ? -35.450 20.400 11.831 1.00 84.19 136 SER A N 1
ATOM 1085 C CA . SER A 1 136 ? -36.060 21.209 10.762 1.00 84.19 136 SER A CA 1
ATOM 1086 C C . SER A 1 136 ? -35.200 22.412 10.342 1.00 84.19 136 SER A C 1
ATOM 1088 O O . SER A 1 136 ? -35.257 22.846 9.187 1.00 84.19 136 SER A O 1
ATOM 1090 N N . GLN A 1 137 ? -34.401 22.971 11.255 1.00 79.81 137 GLN A N 1
ATOM 1091 C CA . GLN A 1 137 ? -33.449 24.036 10.927 1.00 79.81 137 GLN A CA 1
ATOM 1092 C C . GLN A 1 137 ? -32.225 23.500 10.176 1.00 79.81 137 GLN A C 1
ATOM 1094 O O . GLN A 1 137 ? -31.844 24.100 9.170 1.00 79.81 137 GLN A O 1
ATOM 1099 N N . CYS A 1 138 ? -31.676 22.352 10.592 1.00 70.06 138 CYS A N 1
ATOM 1100 C CA . CYS A 1 138 ? -30.592 21.674 9.872 1.00 70.06 138 CYS A CA 1
ATOM 1101 C C . CYS A 1 138 ? -30.977 21.357 8.420 1.00 70.06 138 CYS A C 1
ATOM 1103 O O . CYS A 1 138 ? -30.197 21.635 7.509 1.00 70.06 138 CYS A O 1
ATOM 1105 N N . ASP A 1 139 ? -32.197 20.869 8.181 1.00 75.75 139 ASP A N 1
ATOM 1106 C CA . ASP A 1 139 ? -32.668 20.570 6.823 1.00 75.75 139 ASP A CA 1
ATOM 1107 C C . ASP A 1 139 ? -32.733 21.827 5.938 1.00 75.75 139 ASP A C 1
ATOM 1109 O O . ASP A 1 139 ? -32.305 21.815 4.779 1.00 75.75 139 ASP A O 1
ATOM 1113 N N . LYS A 1 140 ? -33.194 22.958 6.488 1.00 84.31 140 LYS A N 1
ATOM 1114 C CA . LYS A 1 140 ? -33.226 24.244 5.764 1.00 84.31 140 LYS A CA 1
ATOM 1115 C C . LYS A 1 140 ? -31.826 24.777 5.465 1.00 84.31 140 LYS A C 1
ATOM 1117 O O . LYS A 1 140 ? -31.608 25.395 4.420 1.00 84.31 140 LYS A O 1
ATOM 1122 N N . GLU A 1 141 ? -30.879 24.562 6.370 1.00 75.75 141 GLU A N 1
ATOM 1123 C CA . GLU A 1 141 ? -29.496 25.003 6.195 1.00 75.75 141 GLU A CA 1
ATOM 1124 C C . GLU A 1 141 ? -28.771 24.159 5.135 1.00 75.75 141 GLU A C 1
ATOM 1126 O O . GLU A 1 141 ? -28.084 24.706 4.264 1.00 75.75 141 GLU A O 1
ATOM 1131 N N . LEU A 1 142 ? -29.044 22.851 5.109 1.00 71.38 142 LEU A N 1
ATOM 1132 C CA . LEU A 1 142 ? -28.573 21.931 4.076 1.00 71.38 142 LEU A CA 1
ATOM 1133 C C . LEU A 1 142 ? -29.110 22.313 2.684 1.00 71.38 142 LEU A C 1
ATOM 1135 O O . LEU A 1 142 ? -28.356 22.341 1.706 1.00 71.38 142 LEU A O 1
ATOM 1139 N N . GLU A 1 143 ? -30.389 22.690 2.571 1.00 81.31 143 GLU A N 1
ATOM 1140 C CA . GLU A 1 143 ? -30.964 23.187 1.311 1.00 81.31 143 GLU A CA 1
ATOM 1141 C C . GLU A 1 143 ? -30.301 24.488 0.824 1.00 81.31 143 GLU A C 1
ATOM 1143 O O . GLU A 1 143 ? -30.048 24.660 -0.377 1.00 81.31 143 GLU A O 1
ATOM 1148 N N . LEU A 1 144 ? -29.981 25.411 1.736 1.00 80.75 144 LEU A N 1
ATOM 1149 C CA . LEU A 1 144 ? -29.287 26.658 1.400 1.00 80.75 144 LEU A CA 1
ATOM 1150 C C . LEU A 1 144 ? -27.846 26.410 0.944 1.00 80.75 144 LEU A C 1
ATOM 1152 O O . LEU A 1 144 ? -27.374 27.074 0.013 1.00 80.75 144 LEU A O 1
ATOM 1156 N N . GLN A 1 145 ? -27.160 25.449 1.557 1.00 68.50 145 GLN A N 1
ATOM 1157 C CA . GLN A 1 145 ? -25.801 25.073 1.184 1.00 68.50 145 GLN A CA 1
ATOM 1158 C C . GLN A 1 145 ? -25.764 24.412 -0.198 1.00 68.50 145 GLN A C 1
ATOM 1160 O O . GLN A 1 145 ? -25.013 24.853 -1.070 1.00 68.50 145 GLN A O 1
ATOM 1165 N N . ASN A 1 146 ? -26.697 23.498 -0.473 1.00 71.56 146 ASN A N 1
ATOM 1166 C CA . ASN A 1 146 ? -26.858 22.890 -1.796 1.00 71.56 146 ASN A CA 1
ATOM 1167 C C . ASN A 1 146 ? -27.145 23.932 -2.896 1.00 71.56 146 ASN A C 1
ATOM 1169 O O . ASN A 1 146 ? -26.630 23.833 -4.016 1.00 71.56 146 ASN A O 1
ATOM 1173 N N . ARG A 1 147 ? -27.910 24.990 -2.586 1.00 81.31 147 ARG A N 1
ATOM 1174 C CA . ARG A 1 147 ? -28.126 26.119 -3.512 1.00 81.31 147 ARG A CA 1
ATOM 1175 C C . ARG A 1 147 ? -26.853 26.928 -3.775 1.00 81.31 147 ARG A C 1
ATOM 1177 O O . ARG A 1 147 ? -26.624 27.339 -4.917 1.00 81.31 147 ARG A O 1
ATOM 1184 N N . ARG A 1 148 ? -26.016 27.157 -2.756 1.00 73.56 148 ARG A N 1
ATOM 1185 C CA . ARG A 1 148 ? -24.725 27.858 -2.909 1.00 73.56 148 ARG A CA 1
ATOM 1186 C C . ARG A 1 148 ? -23.751 27.050 -3.762 1.00 73.56 148 ARG A C 1
ATOM 1188 O O . ARG A 1 148 ? -23.148 27.608 -4.683 1.00 73.56 148 ARG A O 1
ATOM 1195 N N . ASP A 1 149 ? -23.677 25.745 -3.543 1.00 65.25 149 ASP A N 1
ATOM 1196 C CA . ASP A 1 149 ? -22.783 24.863 -4.294 1.00 65.25 149 ASP A CA 1
ATOM 1197 C C . ASP A 1 149 ? -23.214 24.725 -5.760 1.00 65.25 149 ASP A C 1
ATOM 1199 O O . ASP A 1 149 ? -22.378 24.757 -6.672 1.00 65.25 149 ASP A O 1
ATOM 1203 N N . GLY A 1 150 ? -24.525 24.699 -6.021 1.00 73.25 150 GLY A N 1
ATOM 1204 C CA . GLY A 1 150 ? -25.076 24.788 -7.375 1.00 73.25 150 GLY A CA 1
ATOM 1205 C C . GLY A 1 150 ? -24.666 26.076 -8.107 1.00 73.25 150 GLY A C 1
ATOM 1206 O O . GLY A 1 150 ? -24.272 26.032 -9.278 1.00 73.25 150 GLY A O 1
ATOM 1207 N N . ALA A 1 151 ? -24.680 27.222 -7.417 1.00 68.19 151 ALA A N 1
ATOM 1208 C CA . ALA A 1 151 ? -24.276 28.508 -7.992 1.00 68.19 151 ALA A CA 1
ATOM 1209 C C . ALA A 1 151 ? -22.767 28.575 -8.302 1.00 68.19 151 ALA A C 1
ATOM 1211 O O . ALA A 1 151 ? -22.363 29.134 -9.328 1.00 68.19 151 ALA A O 1
ATOM 1212 N N . ILE A 1 152 ? -21.924 27.964 -7.462 1.00 61.72 152 ILE A N 1
ATOM 1213 C CA . ILE A 1 152 ? -20.474 27.878 -7.694 1.00 61.72 152 ILE A CA 1
ATOM 1214 C C . ILE A 1 152 ? -20.178 26.989 -8.909 1.00 61.72 152 ILE A C 1
ATOM 1216 O O . ILE A 1 152 ? -19.403 27.391 -9.784 1.00 61.72 152 ILE A O 1
ATOM 1220 N N . ARG A 1 153 ? -20.856 25.839 -9.042 1.00 61.62 153 ARG A N 1
ATOM 1221 C CA . ARG A 1 153 ? -20.700 24.946 -10.207 1.00 61.62 153 ARG A CA 1
ATOM 1222 C C . ARG A 1 153 ? -21.060 25.640 -11.526 1.00 61.62 153 ARG A C 1
ATOM 1224 O O . ARG A 1 153 ? -20.311 25.524 -12.499 1.00 61.62 153 ARG A O 1
ATOM 1231 N N . GLN A 1 154 ? -22.126 26.442 -11.559 1.00 61.94 154 GLN A N 1
ATOM 1232 C CA . GLN A 1 154 ? -22.478 27.230 -12.752 1.00 61.94 154 GLN A CA 1
ATOM 1233 C C . GLN A 1 154 ? -21.443 28.323 -13.081 1.00 61.94 154 GLN A C 1
ATOM 1235 O O . GLN A 1 154 ? -21.190 28.615 -14.255 1.00 61.94 154 GLN A O 1
ATOM 1240 N N . ARG A 1 155 ? -20.797 28.917 -12.069 1.00 58.31 155 ARG A N 1
ATOM 1241 C CA . ARG A 1 155 ? -19.762 29.947 -12.263 1.00 58.31 155 ARG A CA 1
ATOM 1242 C C . ARG A 1 155 ? -18.470 29.370 -12.848 1.00 58.31 155 ARG A C 1
ATOM 1244 O O . ARG A 1 155 ? -17.864 30.008 -13.706 1.00 58.31 155 ARG A O 1
ATOM 1251 N N . VAL A 1 156 ? -18.096 28.154 -12.448 1.00 53.06 156 VAL A N 1
ATOM 1252 C CA . VAL A 1 156 ? -16.916 27.431 -12.963 1.00 53.06 156 VAL A CA 1
ATOM 1253 C C . VAL A 1 156 ? -17.117 26.950 -14.407 1.00 53.06 156 VAL A C 1
ATOM 1255 O O . VAL A 1 156 ? -16.175 26.945 -15.199 1.00 53.06 156 VAL A O 1
ATOM 1258 N N . GLN A 1 157 ? -18.348 26.619 -14.809 1.00 53.03 157 GLN A N 1
ATOM 1259 C CA . GLN A 1 157 ? -18.637 26.279 -16.208 1.00 53.03 157 GLN A CA 1
ATOM 1260 C C . GLN A 1 157 ? -18.554 27.498 -17.144 1.00 53.03 157 GLN A C 1
ATOM 1262 O O . GLN A 1 157 ? -18.078 27.373 -18.271 1.00 53.03 157 GLN A O 1
ATOM 1267 N N . ARG A 1 158 ? -18.922 28.698 -16.671 1.00 49.28 158 ARG A N 1
ATOM 1268 C CA . ARG A 1 158 ? -18.843 29.943 -17.461 1.00 49.28 158 ARG A CA 1
ATOM 1269 C C . ARG A 1 158 ? -17.419 30.474 -17.667 1.00 49.28 158 ARG A C 1
ATOM 1271 O O . ARG A 1 158 ? -17.177 31.181 -18.644 1.00 49.28 158 ARG A O 1
ATOM 1278 N N . THR A 1 159 ? -16.465 30.142 -16.797 1.00 49.59 159 THR A N 1
ATOM 1279 C CA . THR A 1 159 ? -15.063 30.588 -16.932 1.00 49.59 159 THR A CA 1
ATOM 1280 C C . THR A 1 159 ? -14.234 29.724 -17.884 1.00 49.59 159 THR A C 1
ATOM 1282 O O . THR A 1 159 ? -13.186 30.175 -18.344 1.00 49.59 159 THR A O 1
ATOM 1285 N N . ARG A 1 160 ? -14.718 28.536 -18.276 1.00 45.16 160 ARG A N 1
ATOM 1286 C CA . ARG A 1 160 ? -14.066 27.679 -19.286 1.00 45.16 160 ARG A CA 1
ATOM 1287 C C . ARG A 1 160 ? -14.305 28.110 -20.742 1.00 45.16 160 ARG A C 1
ATOM 1289 O O . ARG A 1 160 ? -13.636 27.597 -21.631 1.00 45.16 160 ARG A O 1
ATOM 1296 N N . SER A 1 161 ? -15.194 29.072 -21.006 1.00 41.38 161 SER A N 1
ATOM 1297 C CA . SER A 1 161 ? -15.603 29.453 -22.374 1.00 41.38 161 SER A CA 1
ATOM 1298 C C . SER A 1 161 ? -14.913 30.702 -22.945 1.00 41.38 161 SER A C 1
ATOM 1300 O O . SER A 1 161 ? -15.281 31.157 -24.026 1.00 41.38 161 SER A O 1
ATOM 1302 N N . ARG A 1 162 ? -13.936 31.303 -22.252 1.00 41.22 162 ARG A N 1
ATOM 1303 C CA . ARG A 1 162 ? -13.251 32.522 -22.724 1.00 41.22 162 ARG A CA 1
ATOM 1304 C C . ARG A 1 162 ? -11.732 32.359 -22.740 1.00 41.22 162 ARG A C 1
ATOM 1306 O O . ARG A 1 162 ? -11.040 32.798 -21.829 1.00 41.22 162 ARG A O 1
ATOM 1313 N N . SER A 1 163 ? -11.210 31.774 -23.815 1.00 37.56 163 SER A N 1
ATOM 1314 C CA . SER A 1 163 ? -9.791 31.896 -24.176 1.00 37.56 163 SER A CA 1
ATOM 1315 C C . SER A 1 163 ? -9.530 33.255 -24.845 1.00 37.56 163 SER A C 1
ATOM 1317 O O . SER A 1 163 ? -10.228 33.594 -25.803 1.00 37.56 163 SER A O 1
ATOM 1319 N N . PRO A 1 164 ? -8.532 34.046 -24.404 1.00 43.03 164 PRO A N 1
ATOM 1320 C CA . PRO A 1 164 ? -8.138 35.263 -25.102 1.00 43.03 164 PRO A CA 1
ATOM 1321 C C . PRO A 1 164 ? -7.309 34.944 -26.349 1.00 43.03 164 PRO A C 1
ATOM 1323 O O . PRO A 1 164 ? -6.385 34.131 -26.324 1.00 43.03 164 PRO A O 1
ATOM 1326 N N . ALA A 1 165 ? -7.650 35.635 -27.432 1.00 40.44 165 ALA A N 1
ATOM 1327 C CA . ALA A 1 165 ? -7.052 35.525 -28.750 1.00 40.44 165 ALA A CA 1
ATOM 1328 C C . ALA A 1 165 ? -5.530 35.768 -28.783 1.00 40.44 165 ALA A C 1
ATOM 1330 O O . ALA A 1 165 ? -4.973 36.624 -28.092 1.00 40.44 165 ALA A O 1
ATOM 1331 N N . HIS A 1 166 ? -4.891 35.014 -29.679 1.00 41.78 166 HIS A N 1
ATOM 1332 C CA . HIS A 1 166 ? -3.492 35.063 -30.083 1.00 41.78 166 HIS A CA 1
ATOM 1333 C C . HIS A 1 166 ? -2.902 36.475 -30.232 1.00 41.78 166 HIS A C 1
ATOM 1335 O O . HIS A 1 166 ? -3.317 37.254 -31.090 1.00 41.78 166 HIS A O 1
ATOM 1341 N N . LYS A 1 167 ? -1.784 36.729 -29.537 1.00 40.56 167 LYS A N 1
ATOM 1342 C CA . LYS A 1 167 ? -0.752 37.664 -30.008 1.00 40.56 167 LYS A CA 1
ATOM 1343 C C . LYS A 1 167 ? 0.489 36.897 -30.461 1.00 40.56 167 LYS A C 1
ATOM 1345 O O . LYS A 1 167 ? 1.141 36.192 -29.696 1.00 40.56 167 LYS A O 1
ATOM 1350 N N . ARG A 1 168 ? 0.770 37.070 -31.755 1.00 48.84 168 ARG A N 1
ATOM 1351 C CA . ARG A 1 168 ? 1.920 36.599 -32.532 1.00 48.84 168 ARG A CA 1
ATOM 1352 C C . ARG A 1 168 ? 3.243 36.817 -31.790 1.00 48.84 168 ARG A C 1
ATOM 1354 O O . ARG A 1 168 ? 3.581 37.949 -31.448 1.00 48.84 168 ARG A O 1
ATOM 1361 N N . ARG A 1 169 ? 4.043 35.756 -31.645 1.00 37.66 169 ARG A N 1
ATOM 1362 C CA . ARG A 1 169 ? 5.463 35.854 -31.288 1.00 37.66 169 ARG A CA 1
ATOM 1363 C C . ARG A 1 169 ? 6.329 35.053 -32.263 1.00 37.66 169 ARG A C 1
ATOM 1365 O O . ARG A 1 169 ? 6.230 33.838 -32.345 1.00 37.66 169 ARG A O 1
ATOM 1372 N N . ARG A 1 170 ? 7.130 35.838 -32.988 1.00 39.91 170 ARG A N 1
ATOM 1373 C CA . ARG A 1 170 ? 8.443 35.617 -33.615 1.00 39.91 170 ARG A CA 1
ATOM 1374 C C . ARG A 1 170 ? 8.942 34.174 -33.768 1.00 39.91 170 ARG A C 1
ATOM 1376 O O . ARG A 1 170 ? 9.144 33.454 -32.795 1.00 39.91 170 ARG A O 1
ATOM 1383 N N . SER A 1 171 ? 9.255 33.862 -35.022 1.00 42.97 171 SER A N 1
ATOM 1384 C CA . SER A 1 171 ? 9.961 32.696 -35.543 1.00 42.97 171 SER A CA 1
ATOM 1385 C C . SER A 1 171 ? 11.176 32.322 -34.690 1.00 42.97 171 SER A C 1
ATOM 1387 O O . SER A 1 171 ? 12.149 33.072 -34.611 1.00 42.97 171 SER A O 1
ATOM 1389 N N . ARG A 1 172 ? 11.104 31.155 -34.042 1.00 40.56 172 ARG A N 1
ATOM 1390 C CA . ARG A 1 172 ? 12.260 30.468 -33.457 1.00 40.56 172 ARG A CA 1
ATOM 1391 C C . ARG A 1 172 ? 13.002 29.727 -34.567 1.00 40.56 172 ARG A C 1
ATOM 1393 O O . ARG A 1 172 ? 12.369 29.108 -35.418 1.00 40.56 172 ARG A O 1
ATOM 1400 N N . SER A 1 173 ? 14.327 29.794 -34.519 1.00 41.41 173 SER A N 1
ATOM 1401 C CA . SER A 1 173 ? 15.270 29.025 -35.334 1.00 41.41 173 SER A CA 1
ATOM 1402 C C . SER A 1 173 ? 14.937 27.520 -35.349 1.00 41.41 173 SER A C 1
ATOM 1404 O O . SER A 1 173 ? 14.280 27.051 -34.411 1.00 41.41 173 SER A O 1
ATOM 1406 N N . PRO A 1 174 ? 15.390 26.754 -36.365 1.00 42.97 174 PRO A N 1
ATOM 1407 C CA . PRO A 1 174 ? 15.030 25.347 -36.525 1.00 42.97 174 PRO A CA 1
ATOM 1408 C C . PRO A 1 174 ? 15.366 24.575 -35.251 1.00 42.97 174 PRO A C 1
ATOM 1410 O O . PRO A 1 174 ? 16.498 24.618 -34.764 1.00 42.97 174 PRO A O 1
ATOM 1413 N N . SER A 1 175 ? 14.369 23.902 -34.674 1.00 46.25 175 SER A N 1
ATOM 1414 C CA . SER A 1 175 ? 14.628 22.972 -33.579 1.00 46.25 175 SER A CA 1
ATOM 1415 C C . SER A 1 175 ? 15.591 21.899 -34.097 1.00 46.25 175 SER A C 1
ATOM 1417 O O . SER A 1 175 ? 15.317 21.356 -35.164 1.00 46.25 175 SER A O 1
ATOM 1419 N N . PRO A 1 176 ? 16.673 21.561 -33.370 1.00 52.88 176 PRO A N 1
ATOM 1420 C CA . PRO A 1 176 ? 17.534 20.449 -33.756 1.00 52.88 176 PRO A CA 1
ATOM 1421 C C . PRO A 1 176 ? 16.690 19.182 -33.914 1.00 52.88 176 PRO A C 1
ATOM 1423 O O . PRO A 1 176 ? 15.805 18.930 -33.082 1.00 52.88 176 PRO A O 1
ATOM 1426 N N . GLU A 1 177 ? 16.942 18.452 -35.002 1.00 55.72 177 GLU A N 1
ATOM 1427 C CA . GLU A 1 177 ? 16.222 17.232 -35.359 1.00 55.72 177 GLU A CA 1
ATOM 1428 C C . GLU A 1 177 ? 16.318 16.184 -34.237 1.00 55.72 177 GLU A C 1
ATOM 1430 O O . GLU A 1 177 ? 17.336 16.117 -33.535 1.00 55.72 177 GLU A O 1
ATOM 1435 N N . PRO A 1 178 ? 15.261 15.381 -34.017 1.00 59.59 178 PRO A N 1
ATOM 1436 C CA . PRO A 1 178 ? 15.278 14.329 -33.010 1.00 59.59 178 PRO A CA 1
ATOM 1437 C C . PRO A 1 178 ? 16.401 13.325 -33.290 1.00 59.59 178 PRO A C 1
ATOM 1439 O O . PRO A 1 178 ? 16.512 12.802 -34.397 1.00 59.59 178 PRO A O 1
ATOM 1442 N N . GLN A 1 179 ? 17.222 13.026 -32.283 1.00 63.88 179 GLN A N 1
ATOM 1443 C CA . GLN A 1 179 ? 18.308 12.062 -32.438 1.00 63.88 179 GLN A CA 1
ATOM 1444 C C . GLN A 1 179 ? 17.746 10.637 -32.473 1.00 63.88 179 GLN A C 1
ATOM 1446 O O . GLN A 1 179 ? 16.931 10.256 -31.626 1.00 63.88 179 GLN A O 1
ATOM 1451 N N . LEU A 1 180 ? 18.198 9.839 -33.445 1.00 64.81 180 LEU A N 1
ATOM 1452 C CA . LEU A 1 180 ? 17.878 8.417 -33.511 1.00 64.81 180 LEU A CA 1
ATOM 1453 C C . LEU A 1 180 ? 18.686 7.669 -32.442 1.00 64.81 180 LEU A C 1
ATOM 1455 O O . LEU A 1 180 ? 19.900 7.835 -32.330 1.00 64.81 180 LEU A O 1
ATOM 1459 N N . ILE A 1 181 ? 18.013 6.839 -31.651 1.00 67.56 181 ILE A N 1
ATOM 1460 C CA . ILE A 1 181 ? 18.661 5.996 -30.648 1.00 67.56 181 ILE A CA 1
ATOM 1461 C C . ILE A 1 181 ? 19.245 4.788 -31.376 1.00 67.56 181 ILE A C 1
ATOM 1463 O O . ILE A 1 181 ? 18.514 4.058 -32.046 1.00 67.56 181 ILE A O 1
ATOM 1467 N N . LEU A 1 182 ? 20.558 4.601 -31.253 1.00 63.94 182 LEU A N 1
ATOM 1468 C CA . LEU A 1 182 ? 21.287 3.489 -31.855 1.00 63.94 182 LEU A CA 1
ATOM 1469 C C . LEU A 1 182 ? 21.579 2.411 -30.805 1.00 63.94 182 LEU A C 1
ATOM 1471 O O . LEU A 1 182 ? 21.901 2.718 -29.653 1.00 63.94 182 LEU A O 1
ATOM 1475 N N . TYR A 1 183 ? 21.494 1.148 -31.223 1.00 64.94 183 TYR A N 1
ATOM 1476 C CA . TYR A 1 183 ? 21.952 0.011 -30.428 1.00 64.94 183 TYR A CA 1
ATOM 1477 C C . TYR A 1 183 ? 23.466 0.057 -30.255 1.00 64.94 183 TYR A C 1
ATOM 1479 O O . TYR A 1 183 ? 24.199 0.635 -31.069 1.00 64.94 183 TYR A O 1
ATOM 1487 N N . LYS A 1 184 ? 23.949 -0.591 -29.195 1.00 64.12 184 LYS A N 1
ATOM 1488 C CA . LYS A 1 184 ? 25.381 -0.794 -28.995 1.00 64.12 184 LYS A CA 1
ATOM 1489 C C . LYS A 1 184 ? 25.964 -1.455 -30.258 1.00 64.12 184 LYS A C 1
ATOM 1491 O O . LYS A 1 184 ? 25.405 -2.419 -30.772 1.00 64.12 184 LYS A O 1
ATOM 1496 N N . ASN A 1 185 ? 27.061 -0.898 -30.773 1.00 56.97 185 ASN A N 1
ATOM 1497 C CA . ASN A 1 185 ? 27.766 -1.334 -31.991 1.00 56.97 185 ASN A CA 1
ATOM 1498 C C . ASN A 1 185 ? 27.026 -1.127 -33.332 1.00 56.97 185 ASN A C 1
ATOM 1500 O O . ASN A 1 185 ? 27.420 -1.727 -34.326 1.00 56.97 185 ASN A O 1
ATOM 1504 N N . GLY A 1 186 ? 25.976 -0.298 -33.397 1.00 57.56 186 GLY A N 1
ATOM 1505 C CA . GLY A 1 186 ? 25.251 -0.052 -34.656 1.00 57.56 186 GLY A CA 1
ATOM 1506 C C . GLY A 1 186 ? 24.411 -1.242 -35.139 1.00 57.56 186 GLY A C 1
ATOM 1507 O O . GLY A 1 186 ? 24.039 -1.295 -36.308 1.00 57.56 186 GLY A O 1
ATOM 1508 N N . GLY A 1 187 ? 24.126 -2.201 -34.249 1.00 57.16 187 GLY A N 1
ATOM 1509 C CA . GLY A 1 187 ? 23.334 -3.391 -34.555 1.00 57.16 187 GLY A CA 1
ATOM 1510 C C . GLY A 1 187 ? 21.871 -3.087 -34.901 1.00 57.16 187 GLY A C 1
ATOM 1511 O O . GLY A 1 187 ? 21.306 -2.073 -34.488 1.00 57.16 187 GLY A O 1
ATOM 1512 N N . ALA A 1 188 ? 21.256 -3.991 -35.667 1.00 56.78 188 ALA A N 1
ATOM 1513 C CA . ALA A 1 188 ? 19.841 -3.928 -36.021 1.00 56.78 188 ALA A CA 1
ATOM 1514 C C . ALA A 1 188 ? 18.930 -4.106 -34.791 1.00 56.78 188 ALA A C 1
ATOM 1516 O O . ALA A 1 188 ? 19.308 -4.735 -33.802 1.00 56.78 188 ALA A O 1
ATOM 1517 N N . VAL A 1 189 ? 17.704 -3.577 -34.881 1.00 59.16 189 VAL A N 1
ATOM 1518 C CA . VAL A 1 189 ? 16.633 -3.794 -33.894 1.00 59.16 189 VAL A CA 1
ATOM 1519 C C . VAL A 1 189 ? 16.451 -5.306 -33.677 1.00 59.16 1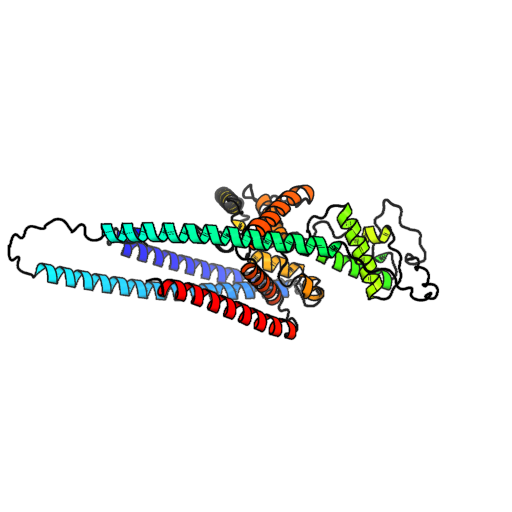89 VAL A C 1
ATOM 1521 O O . VAL A 1 189 ? 16.303 -6.024 -34.671 1.00 59.16 189 VAL A O 1
ATOM 1524 N N . PRO A 1 190 ? 16.433 -5.810 -32.425 1.00 58.84 190 PRO A N 1
ATOM 1525 C CA . PRO A 1 190 ? 16.134 -7.210 -32.153 1.00 58.84 190 PRO A CA 1
ATOM 1526 C C . PRO A 1 190 ? 14.822 -7.623 -32.839 1.00 58.84 190 PRO A C 1
ATOM 1528 O O . PRO A 1 190 ? 13.866 -6.840 -32.837 1.00 58.84 190 PRO A O 1
ATOM 1531 N N . PRO A 1 191 ? 14.739 -8.829 -33.431 1.00 60.19 191 PRO A N 1
ATOM 1532 C CA . PRO A 1 191 ? 13.523 -9.289 -34.094 1.00 60.19 191 PRO A CA 1
ATOM 1533 C C . PRO A 1 191 ? 12.328 -9.204 -33.137 1.00 60.19 191 PRO A C 1
ATOM 1535 O O . PRO A 1 191 ? 12.487 -9.399 -31.936 1.00 60.19 191 PRO A O 1
ATOM 1538 N N . ALA A 1 192 ? 11.119 -8.953 -33.652 1.00 58.69 192 ALA A N 1
ATOM 1539 C CA . ALA A 1 192 ? 9.929 -8.647 -32.839 1.00 58.69 192 ALA A CA 1
ATOM 1540 C C . ALA A 1 192 ? 9.664 -9.641 -31.681 1.00 58.69 192 ALA A C 1
ATOM 1542 O O . ALA A 1 192 ? 9.156 -9.242 -30.627 1.00 58.69 192 ALA A O 1
ATOM 1543 N N . LYS A 1 193 ? 10.065 -10.909 -31.862 1.00 59.38 193 LYS A N 1
ATOM 1544 C CA . LYS A 1 193 ? 9.943 -12.007 -30.890 1.00 59.38 193 LYS A CA 1
ATOM 1545 C C . LYS A 1 193 ? 10.943 -11.955 -29.724 1.00 59.38 193 LYS A C 1
ATOM 1547 O O . LYS A 1 193 ? 10.688 -12.582 -28.704 1.00 59.38 193 LYS A O 1
ATOM 1552 N N . VAL A 1 194 ? 12.050 -11.221 -29.839 1.00 65.88 194 VAL A N 1
ATOM 1553 C CA . VAL A 1 194 ? 13.061 -11.085 -28.780 1.00 65.88 194 VAL A CA 1
ATOM 1554 C C . VAL A 1 194 ? 12.851 -9.758 -28.061 1.00 65.88 194 VAL A C 1
ATOM 1556 O O . VAL A 1 194 ? 12.783 -8.698 -28.685 1.00 65.88 194 VAL A O 1
ATOM 1559 N N . ARG A 1 195 ? 12.713 -9.812 -26.733 1.00 67.62 195 ARG A N 1
ATOM 1560 C CA . ARG A 1 195 ? 12.549 -8.614 -25.908 1.00 67.62 195 ARG A CA 1
ATOM 1561 C C . ARG A 1 195 ? 13.890 -7.870 -25.822 1.00 67.62 195 ARG A C 1
ATOM 1563 O O . ARG A 1 195 ? 14.849 -8.470 -25.335 1.00 67.62 195 ARG A O 1
ATOM 1570 N N . PRO A 1 196 ? 13.966 -6.596 -26.248 1.00 75.06 196 PRO A N 1
ATOM 1571 C CA . PRO A 1 196 ? 15.167 -5.793 -26.052 1.00 75.06 196 PRO A CA 1
ATOM 1572 C C . PRO A 1 196 ? 15.475 -5.650 -24.556 1.00 75.06 196 PRO A C 1
ATOM 1574 O O . PRO A 1 196 ? 14.557 -5.611 -23.733 1.00 75.06 196 PRO A O 1
ATOM 1577 N N . LYS A 1 197 ? 16.752 -5.552 -24.196 1.00 80.44 197 LYS A N 1
ATOM 1578 C CA . LYS A 1 197 ? 17.220 -5.272 -22.834 1.00 80.44 197 LYS A CA 1
ATOM 1579 C C . LYS A 1 197 ? 17.840 -3.883 -22.776 1.00 80.44 197 LYS A C 1
ATOM 1581 O O . LYS A 1 197 ? 18.444 -3.414 -23.735 1.00 80.44 197 LYS A O 1
ATOM 1586 N N . ALA A 1 198 ? 17.785 -3.239 -21.611 1.00 81.25 198 ALA A N 1
ATOM 1587 C CA . ALA A 1 198 ? 18.456 -1.951 -21.412 1.00 81.25 198 ALA A CA 1
ATOM 1588 C C . ALA A 1 198 ? 19.980 -2.034 -21.667 1.00 81.25 198 ALA A C 1
ATOM 1590 O O . ALA A 1 198 ? 20.597 -1.059 -22.085 1.00 81.25 198 ALA A O 1
ATOM 1591 N N . SER A 1 199 ? 20.589 -3.211 -21.463 1.00 82.62 199 SER A N 1
ATOM 1592 C CA . SER A 1 199 ? 21.999 -3.500 -21.768 1.00 82.62 199 SER A CA 1
ATOM 1593 C C . SER A 1 199 ? 22.357 -3.460 -23.255 1.00 82.62 199 SER A C 1
ATOM 1595 O O . SER A 1 199 ? 23.541 -3.370 -23.576 1.00 82.62 199 SER A O 1
ATOM 1597 N N . ASP A 1 200 ? 21.364 -3.522 -24.143 1.00 83.00 200 ASP A N 1
ATOM 1598 C CA . ASP A 1 200 ? 21.570 -3.542 -25.596 1.00 83.00 200 ASP A CA 1
ATOM 1599 C C . ASP A 1 200 ? 21.866 -2.136 -26.150 1.00 83.00 200 ASP A C 1
ATOM 1601 O O . ASP A 1 200 ? 22.228 -1.970 -27.317 1.00 83.00 200 ASP A O 1
ATOM 1605 N N . TYR A 1 201 ? 21.751 -1.110 -25.303 1.00 84.38 201 TYR A N 1
ATOM 1606 C CA . TYR A 1 201 ? 21.983 0.291 -25.635 1.00 84.38 201 TYR A CA 1
ATOM 1607 C C . TYR A 1 201 ? 23.287 0.815 -25.018 1.00 84.38 201 TYR A C 1
ATOM 1609 O O . TYR A 1 201 ? 23.931 0.168 -24.187 1.00 84.38 201 TYR A O 1
ATOM 1617 N N . SER A 1 202 ? 23.702 2.017 -25.430 1.00 83.88 202 SER A N 1
ATOM 1618 C CA . SER A 1 202 ? 24.846 2.701 -24.815 1.00 83.88 202 SER A CA 1
ATOM 1619 C C . SER A 1 202 ? 24.605 2.961 -23.321 1.00 83.88 202 SER A C 1
ATOM 1621 O O . SER A 1 202 ? 23.460 3.043 -22.876 1.00 83.88 202 SER A O 1
ATOM 1623 N N . LYS A 1 203 ? 25.682 3.141 -22.541 1.00 85.00 203 LYS A N 1
ATOM 1624 C CA . LYS A 1 203 ? 25.593 3.399 -21.091 1.00 85.00 203 LYS A CA 1
ATOM 1625 C C . LYS A 1 203 ? 24.643 4.563 -20.771 1.00 85.00 203 LYS A C 1
ATOM 1627 O O . LYS A 1 203 ? 23.764 4.413 -19.932 1.00 85.00 203 LYS A O 1
ATOM 1632 N N . SER A 1 204 ? 24.752 5.666 -21.511 1.00 85.81 204 SER A N 1
ATOM 1633 C CA . SER A 1 204 ? 23.890 6.838 -21.326 1.00 85.81 204 SER A CA 1
ATOM 1634 C C . SER A 1 204 ? 22.417 6.553 -21.633 1.00 85.81 204 SER A C 1
ATOM 1636 O O . SER A 1 204 ? 21.542 7.055 -20.940 1.00 85.81 204 SER A O 1
ATOM 1638 N N . ILE A 1 205 ? 22.114 5.745 -22.654 1.00 86.50 205 ILE A N 1
ATOM 1639 C CA . ILE A 1 205 ? 20.725 5.374 -22.968 1.00 86.50 205 ILE A CA 1
ATOM 1640 C C . ILE A 1 205 ? 20.186 4.394 -21.921 1.00 86.50 205 ILE A C 1
ATOM 1642 O O . ILE A 1 205 ? 19.049 4.543 -21.486 1.00 86.50 205 ILE A O 1
ATOM 1646 N N . LYS A 1 206 ? 21.001 3.434 -21.469 1.00 87.00 206 LYS A N 1
ATOM 1647 C CA . LYS A 1 206 ? 20.647 2.508 -20.385 1.00 87.00 206 LYS A CA 1
ATOM 1648 C C . LYS A 1 206 ? 20.246 3.261 -19.112 1.00 87.00 206 LYS A C 1
ATOM 1650 O O . LYS A 1 206 ? 19.234 2.923 -18.510 1.00 87.00 206 LYS A O 1
ATOM 1655 N N . GLU A 1 207 ? 20.999 4.291 -18.728 1.00 89.12 207 GLU A N 1
ATOM 1656 C CA . GLU A 1 207 ? 20.680 5.149 -17.576 1.00 89.12 207 GLU A CA 1
ATOM 1657 C C . GLU A 1 207 ? 19.328 5.864 -17.750 1.00 89.12 207 GLU A C 1
ATOM 1659 O O . GLU A 1 207 ? 18.504 5.846 -16.837 1.00 89.12 207 GLU A O 1
ATOM 1664 N N . LEU A 1 208 ? 19.041 6.406 -18.942 1.00 90.50 208 LEU A N 1
ATOM 1665 C CA . LEU A 1 208 ? 17.736 7.012 -19.248 1.00 90.50 208 LEU A CA 1
ATOM 1666 C C . LEU A 1 208 ? 16.591 5.990 -19.192 1.00 90.50 208 LEU A C 1
ATOM 1668 O O . LEU A 1 208 ? 15.516 6.298 -18.682 1.00 90.50 208 LEU A O 1
ATOM 1672 N N . ILE A 1 209 ? 16.810 4.775 -19.707 1.00 89.25 209 ILE A N 1
ATOM 1673 C CA . ILE A 1 209 ? 15.808 3.701 -19.678 1.00 89.25 209 ILE A CA 1
ATOM 1674 C C . ILE A 1 209 ? 15.504 3.332 -18.227 1.00 89.25 209 ILE A C 1
ATOM 1676 O O . ILE A 1 209 ? 14.338 3.292 -17.845 1.00 89.25 209 ILE A O 1
ATOM 1680 N N . ASN A 1 210 ? 16.538 3.124 -17.410 1.00 89.81 210 ASN A N 1
ATOM 1681 C CA . ASN A 1 210 ? 16.381 2.785 -15.998 1.00 89.81 210 ASN A CA 1
ATOM 1682 C C . ASN A 1 210 ? 15.643 3.890 -15.230 1.00 89.81 210 ASN A C 1
ATOM 1684 O O . ASN A 1 210 ? 14.735 3.593 -14.458 1.00 89.81 210 ASN A O 1
ATOM 1688 N N . ARG A 1 211 ? 15.958 5.166 -15.487 1.00 90.56 211 ARG A N 1
ATOM 1689 C CA . ARG A 1 211 ? 15.256 6.292 -14.855 1.00 90.56 211 ARG A CA 1
ATOM 1690 C C . ARG A 1 211 ? 13.790 6.385 -15.291 1.00 90.56 211 ARG A C 1
ATOM 1692 O O . ARG A 1 211 ? 12.920 6.667 -14.473 1.00 90.56 211 ARG A O 1
ATOM 1699 N N . ALA A 1 212 ? 13.491 6.118 -16.564 1.00 90.81 212 ALA A N 1
ATOM 1700 C CA . ALA A 1 212 ? 12.113 6.041 -17.050 1.00 90.81 212 ALA A CA 1
ATOM 1701 C C . ALA A 1 212 ? 11.343 4.860 -16.432 1.00 90.81 212 ALA A C 1
ATOM 1703 O O . ALA A 1 212 ? 10.178 5.025 -16.081 1.00 90.81 212 ALA A O 1
ATOM 1704 N N . VAL A 1 213 ? 11.999 3.710 -16.247 1.00 90.44 213 VAL A N 1
ATOM 1705 C CA . VAL A 1 213 ? 11.450 2.553 -15.523 1.00 90.44 213 VAL A CA 1
ATOM 1706 C C . VAL A 1 213 ? 11.109 2.924 -14.082 1.00 90.44 213 VAL A C 1
ATOM 1708 O O . VAL A 1 213 ? 9.984 2.680 -13.668 1.00 90.44 213 VAL A O 1
ATOM 1711 N N . GLN A 1 214 ? 12.017 3.574 -13.343 1.00 90.38 214 GLN A N 1
ATOM 1712 C CA . GLN A 1 214 ? 11.738 4.032 -11.974 1.00 90.38 214 GLN A CA 1
ATOM 1713 C C . GLN A 1 214 ? 10.497 4.933 -11.923 1.00 90.38 214 GLN A C 1
ATOM 1715 O O . GLN A 1 214 ? 9.616 4.719 -11.097 1.00 90.38 214 GLN A O 1
ATOM 1720 N N . LYS A 1 215 ? 10.377 5.893 -12.848 1.00 91.62 215 LYS A N 1
ATOM 1721 C CA . LYS A 1 215 ? 9.197 6.768 -12.937 1.00 91.62 215 LYS A CA 1
ATOM 1722 C C . LYS A 1 215 ? 7.904 6.013 -13.239 1.00 91.62 215 LYS A C 1
ATOM 1724 O O . LYS A 1 215 ? 6.868 6.365 -12.682 1.00 91.62 215 LYS A O 1
ATOM 1729 N N . LEU A 1 216 ? 7.947 5.009 -14.116 1.00 90.94 216 LEU A N 1
ATOM 1730 C CA . LEU A 1 216 ? 6.781 4.165 -14.373 1.00 90.94 216 LEU A CA 1
ATOM 1731 C C . LEU A 1 216 ? 6.411 3.372 -13.117 1.00 90.94 216 LEU A C 1
ATOM 1733 O O . LEU A 1 216 ? 5.241 3.340 -12.758 1.00 90.94 216 LEU A O 1
ATOM 1737 N N . THR A 1 217 ? 7.398 2.802 -12.421 1.00 89.56 217 THR A N 1
ATOM 1738 C CA . THR A 1 217 ? 7.184 2.116 -11.143 1.00 89.56 217 THR A CA 1
ATOM 1739 C C . THR A 1 217 ? 6.485 3.033 -10.146 1.00 89.56 217 THR A C 1
ATOM 1741 O O . THR A 1 217 ? 5.483 2.627 -9.575 1.00 89.56 217 THR A O 1
ATOM 1744 N N . VAL A 1 218 ? 6.935 4.284 -9.989 1.00 92.00 218 VAL A N 1
ATOM 1745 C CA . VAL A 1 218 ? 6.254 5.260 -9.121 1.00 92.00 218 VAL A CA 1
ATOM 1746 C C . VAL A 1 218 ? 4.786 5.403 -9.523 1.00 92.00 218 VAL A C 1
ATOM 1748 O O . VAL A 1 218 ? 3.927 5.226 -8.672 1.00 92.00 218 VAL A O 1
ATOM 1751 N N . LYS A 1 219 ? 4.470 5.616 -10.809 1.00 92.25 219 LYS A N 1
ATOM 1752 C CA . LYS A 1 219 ? 3.070 5.711 -11.268 1.00 92.25 219 LYS A CA 1
ATOM 1753 C C . LYS A 1 219 ? 2.243 4.460 -10.958 1.00 92.25 219 LYS A C 1
ATOM 1755 O O . LYS A 1 219 ? 1.075 4.588 -10.607 1.00 92.25 219 LYS A O 1
ATOM 1760 N N . ILE A 1 220 ? 2.834 3.272 -11.073 1.00 90.31 220 ILE A N 1
ATOM 1761 C CA . ILE A 1 220 ? 2.154 2.010 -10.757 1.00 90.31 220 ILE A CA 1
ATOM 1762 C C . ILE A 1 220 ? 1.750 1.975 -9.278 1.00 90.31 220 ILE A C 1
ATOM 1764 O O . ILE A 1 220 ? 0.613 1.648 -8.968 1.00 90.31 220 ILE A O 1
ATOM 1768 N N . TYR A 1 221 ? 2.626 2.364 -8.352 1.00 90.75 221 TYR A N 1
ATOM 1769 C CA . TYR A 1 221 ? 2.240 2.384 -6.936 1.00 90.75 221 TYR A CA 1
ATOM 1770 C C . TYR A 1 221 ? 1.301 3.540 -6.599 1.00 90.75 221 TYR A C 1
ATOM 1772 O O . TYR A 1 221 ? 0.347 3.352 -5.854 1.00 90.75 221 TYR A O 1
ATOM 1780 N N . THR A 1 222 ? 1.555 4.734 -7.135 1.00 93.75 222 THR A N 1
ATOM 1781 C CA . THR A 1 222 ? 0.912 5.958 -6.643 1.00 93.75 222 THR A CA 1
ATOM 1782 C C . THR A 1 222 ? -0.355 6.354 -7.393 1.00 93.75 222 THR A C 1
ATOM 1784 O O . THR A 1 222 ? -1.135 7.141 -6.861 1.00 93.75 222 THR A O 1
ATOM 1787 N N . ILE A 1 223 ? -0.583 5.825 -8.601 1.00 93.00 223 ILE A N 1
ATOM 1788 C CA . ILE A 1 223 ? -1.744 6.163 -9.441 1.00 93.00 223 ILE A CA 1
ATOM 1789 C C . ILE A 1 223 ? -2.647 4.947 -9.646 1.00 93.00 223 ILE A C 1
ATOM 1791 O O . ILE A 1 223 ? -3.832 5.009 -9.332 1.00 93.00 223 ILE A O 1
ATOM 1795 N N . ASP A 1 224 ? -2.116 3.856 -10.197 1.00 91.00 224 ASP A N 1
ATOM 1796 C CA . ASP A 1 224 ? -2.888 2.639 -10.459 1.00 91.00 224 ASP A CA 1
ATOM 1797 C C . ASP A 1 224 ? -1.950 1.440 -10.558 1.00 91.00 224 ASP A C 1
ATOM 1799 O O . ASP A 1 224 ? -1.118 1.383 -11.466 1.00 91.00 224 ASP A O 1
ATOM 1803 N N . ALA A 1 225 ? -2.112 0.471 -9.657 1.00 89.69 225 ALA A N 1
ATOM 1804 C CA . ALA A 1 225 ? -1.282 -0.730 -9.646 1.00 89.69 225 ALA A CA 1
ATOM 1805 C C . ALA A 1 225 ? -1.645 -1.713 -10.771 1.00 89.69 225 ALA A C 1
ATOM 1807 O O . ALA A 1 225 ? -0.851 -2.586 -11.119 1.00 89.69 225 ALA A O 1
ATOM 1808 N N . PHE A 1 226 ? -2.830 -1.554 -11.371 1.00 88.88 226 PHE A N 1
ATOM 1809 C CA . PHE A 1 226 ? -3.351 -2.407 -12.437 1.00 88.88 226 PHE A CA 1
ATOM 1810 C C . PHE A 1 226 ? -3.862 -1.562 -13.614 1.00 88.88 226 PHE A C 1
ATOM 1812 O O . PHE A 1 226 ? -5.063 -1.618 -13.942 1.00 88.88 226 PHE A O 1
ATOM 1819 N N . PRO A 1 227 ? -2.981 -0.774 -14.262 1.00 88.69 227 PRO A N 1
ATOM 1820 C CA . PRO A 1 227 ? -3.356 0.013 -15.424 1.00 88.69 227 PRO A CA 1
ATOM 1821 C C . PRO A 1 227 ? -3.725 -0.917 -16.588 1.00 88.69 227 PRO A C 1
ATOM 1823 O O . PRO A 1 227 ? -3.275 -2.061 -16.668 1.00 88.69 227 PRO A O 1
ATOM 1826 N N . SER A 1 228 ? -4.546 -0.436 -17.523 1.00 87.38 228 SER A N 1
ATOM 1827 C CA . SER A 1 228 ? -4.764 -1.166 -18.777 1.00 87.38 228 SER A CA 1
ATOM 1828 C C . SER A 1 228 ? -3.476 -1.210 -19.606 1.00 87.38 228 SER A C 1
ATOM 1830 O O . SER A 1 228 ? -2.620 -0.333 -19.482 1.00 87.38 228 SER A O 1
ATOM 1832 N N . ASP A 1 229 ? -3.352 -2.182 -20.512 1.00 85.19 229 ASP A N 1
ATOM 1833 C CA . ASP A 1 229 ? -2.201 -2.268 -21.424 1.00 85.19 229 ASP A CA 1
ATOM 1834 C C . ASP A 1 229 ? -1.992 -0.981 -22.237 1.00 85.19 229 ASP A C 1
ATOM 1836 O O . ASP A 1 229 ? -0.861 -0.603 -22.549 1.00 85.19 229 ASP A O 1
ATOM 1840 N N . GLU A 1 230 ? -3.083 -0.307 -22.596 1.00 87.50 230 GLU A N 1
ATOM 1841 C CA . GLU A 1 230 ? -3.066 0.969 -23.310 1.00 87.50 230 GLU A CA 1
ATOM 1842 C C . GLU A 1 230 ? -2.512 2.094 -22.435 1.00 87.50 230 GLU A C 1
ATOM 1844 O O . GLU A 1 230 ? -1.574 2.780 -22.849 1.00 87.50 230 GLU A O 1
ATOM 1849 N N . LEU A 1 231 ? -3.025 2.223 -21.208 1.00 87.62 231 LEU A N 1
ATOM 1850 C CA . LEU A 1 231 ? -2.584 3.231 -20.246 1.00 87.62 231 LEU A CA 1
ATOM 1851 C C . LEU A 1 231 ? -1.120 3.017 -19.848 1.00 87.62 231 LEU A C 1
ATOM 1853 O O . LEU A 1 231 ? -0.335 3.956 -19.776 1.00 87.62 231 LEU A O 1
ATOM 1857 N N . ASN A 1 232 ? -0.714 1.764 -19.675 1.00 87.12 232 ASN A N 1
ATOM 1858 C CA . ASN A 1 232 ? 0.653 1.408 -19.331 1.00 87.12 232 ASN A CA 1
ATOM 1859 C C . ASN A 1 232 ? 1.643 1.742 -20.468 1.00 87.12 232 ASN A C 1
ATOM 1861 O O . ASN A 1 232 ? 2.738 2.264 -20.235 1.00 87.12 232 ASN A O 1
ATOM 1865 N N . LYS A 1 233 ? 1.242 1.531 -21.733 1.00 87.50 233 LYS A N 1
ATOM 1866 C CA . LYS A 1 233 ? 2.009 1.993 -22.907 1.00 87.50 233 LYS A CA 1
ATOM 1867 C C . LYS A 1 233 ? 2.092 3.517 -22.968 1.00 87.50 233 LYS A C 1
ATOM 1869 O O . LYS A 1 233 ? 3.143 4.048 -23.333 1.00 87.50 233 LYS A O 1
ATOM 1874 N N . GLU A 1 234 ? 1.009 4.219 -22.646 1.00 89.81 234 GLU A N 1
ATOM 1875 C CA . GLU A 1 234 ? 0.986 5.681 -22.582 1.00 89.81 234 GLU A CA 1
ATOM 1876 C C . GLU A 1 234 ? 1.944 6.209 -21.508 1.00 89.81 234 GLU A C 1
ATOM 1878 O O . GLU A 1 234 ? 2.846 6.986 -21.832 1.00 89.81 234 GLU A O 1
ATOM 1883 N N . TRP A 1 235 ? 1.843 5.711 -20.273 1.00 92.00 235 TRP A N 1
ATOM 1884 C CA . TRP A 1 235 ? 2.744 6.071 -19.177 1.00 92.00 235 TRP A CA 1
ATOM 1885 C C . TRP A 1 235 ? 4.197 5.748 -19.496 1.00 92.00 235 TRP A C 1
ATOM 1887 O O . TRP A 1 235 ? 5.073 6.575 -19.262 1.00 92.00 235 TRP A O 1
ATOM 1897 N N . SER A 1 236 ? 4.470 4.599 -20.114 1.00 89.56 236 SER A N 1
ATOM 1898 C CA . SER A 1 236 ? 5.824 4.238 -20.544 1.00 89.56 236 SER A CA 1
ATOM 1899 C C . SER A 1 236 ? 6.421 5.277 -21.505 1.00 89.56 236 SER A C 1
ATOM 1901 O O . SER A 1 236 ? 7.587 5.663 -21.369 1.00 89.56 236 SER A O 1
ATOM 1903 N N . ARG A 1 237 ? 5.628 5.774 -22.468 1.00 89.50 237 ARG A N 1
ATOM 1904 C CA . ARG A 1 237 ? 6.056 6.847 -23.385 1.00 89.50 237 ARG A CA 1
ATOM 1905 C C . ARG A 1 237 ? 6.253 8.165 -22.647 1.00 89.50 237 ARG A C 1
ATOM 1907 O O . ARG A 1 237 ? 7.259 8.836 -22.871 1.00 89.50 237 ARG A O 1
ATOM 1914 N N . GLU A 1 238 ? 5.320 8.528 -21.775 1.00 90.62 238 GLU A N 1
ATOM 1915 C CA . GLU A 1 238 ? 5.380 9.754 -20.980 1.00 90.62 238 GLU A CA 1
ATOM 1916 C C . GLU A 1 238 ? 6.631 9.787 -20.089 1.00 90.62 238 GLU A C 1
ATOM 1918 O O . GLU A 1 238 ? 7.393 10.756 -20.129 1.00 90.62 238 GLU A O 1
ATOM 1923 N N . CYS A 1 239 ? 6.899 8.706 -19.351 1.00 90.94 239 CYS A N 1
ATOM 1924 C CA . CYS A 1 239 ? 8.072 8.553 -18.494 1.00 90.94 239 CYS A CA 1
ATOM 1925 C C . CYS A 1 239 ? 9.370 8.665 -19.300 1.00 90.94 239 CYS A C 1
ATOM 1927 O O . CYS A 1 239 ? 10.292 9.363 -18.878 1.00 90.94 239 CYS A O 1
ATOM 1929 N N . TRP A 1 240 ? 9.438 8.055 -20.488 1.00 91.19 240 TRP A N 1
ATOM 1930 C CA . TRP A 1 240 ? 10.593 8.193 -21.379 1.00 91.19 240 TRP A CA 1
ATOM 1931 C C . TRP A 1 240 ? 10.816 9.642 -21.835 1.00 91.19 240 TRP A C 1
ATOM 1933 O O . TRP A 1 240 ? 11.928 10.167 -21.731 1.00 91.19 240 TRP A O 1
ATOM 1943 N N . ILE A 1 241 ? 9.760 10.307 -22.319 1.00 88.50 241 ILE A N 1
ATOM 1944 C CA . ILE A 1 241 ? 9.822 11.696 -22.797 1.00 88.50 241 ILE A CA 1
ATOM 1945 C C . ILE A 1 241 ? 10.239 12.636 -21.662 1.00 88.50 241 ILE A C 1
ATOM 1947 O O . ILE A 1 241 ? 11.110 13.487 -21.853 1.00 88.50 241 ILE A O 1
ATOM 1951 N N . SER A 1 242 ? 9.640 12.466 -20.482 1.00 89.62 242 SER A N 1
ATOM 1952 C CA . SER A 1 242 ? 9.940 13.240 -19.277 1.00 89.62 242 SER A CA 1
ATOM 1953 C C . SER A 1 242 ? 11.413 13.102 -18.878 1.00 89.62 242 SER A C 1
ATOM 1955 O O . SER A 1 242 ? 12.113 14.108 -18.752 1.00 89.62 242 SER A O 1
ATOM 1957 N N . THR A 1 243 ? 11.926 11.871 -18.800 1.00 91.75 243 THR A N 1
ATOM 1958 C CA . THR A 1 243 ? 13.337 11.598 -18.487 1.00 91.75 243 THR A CA 1
ATOM 1959 C C . THR A 1 243 ? 14.292 12.200 -19.518 1.00 91.75 243 THR A C 1
ATOM 1961 O O . THR A 1 243 ? 15.287 12.830 -19.155 1.00 91.75 243 THR A O 1
ATOM 1964 N N . CYS A 1 244 ? 13.992 12.072 -20.814 1.00 88.88 244 CYS A N 1
ATOM 1965 C CA . CYS A 1 244 ? 14.810 12.691 -21.860 1.00 88.88 244 CYS A CA 1
ATOM 1966 C C . CYS A 1 244 ? 14.857 14.216 -21.706 1.00 88.88 244 CYS A C 1
ATOM 1968 O O . CYS A 1 244 ? 15.926 14.823 -21.815 1.00 88.88 244 CYS A O 1
ATOM 1970 N N . ARG A 1 245 ? 13.706 14.834 -21.417 1.00 89.00 245 ARG A N 1
ATOM 1971 C CA . ARG A 1 245 ? 13.578 16.284 -21.254 1.00 89.00 245 ARG A CA 1
ATOM 1972 C C . ARG A 1 245 ? 14.382 16.806 -20.065 1.00 89.00 245 ARG A C 1
ATOM 1974 O O . ARG A 1 245 ? 15.082 17.805 -20.224 1.00 89.00 245 ARG A O 1
ATOM 1981 N N . GLU A 1 246 ? 14.307 16.140 -18.917 1.00 87.56 246 GLU A N 1
ATOM 1982 C CA . GLU A 1 246 ? 15.071 16.494 -17.710 1.00 87.56 246 GLU A CA 1
ATOM 1983 C C . GLU A 1 246 ? 16.577 16.437 -17.957 1.00 87.56 246 GLU A C 1
ATOM 1985 O O . GLU A 1 246 ? 17.302 17.378 -17.639 1.00 87.56 246 GLU A O 1
ATOM 1990 N N . MET A 1 247 ? 17.032 15.397 -18.656 1.00 86.19 247 MET A N 1
ATOM 1991 C CA . MET A 1 247 ? 18.440 15.217 -19.014 1.00 86.19 247 MET A CA 1
ATOM 1992 C C . MET A 1 247 ? 18.873 16.061 -20.225 1.00 86.19 247 MET A C 1
ATOM 1994 O O . MET A 1 247 ? 19.986 15.907 -20.736 1.00 86.19 247 MET A O 1
ATOM 1998 N N . ARG A 1 248 ? 17.996 16.958 -20.706 1.00 85.44 248 ARG A N 1
ATOM 1999 C CA . ARG A 1 248 ? 18.199 17.838 -21.871 1.00 85.44 248 ARG A CA 1
ATOM 2000 C C . ARG A 1 248 ? 18.613 17.076 -23.136 1.00 85.44 248 ARG A C 1
ATOM 2002 O O . ARG A 1 248 ? 19.346 17.596 -23.978 1.00 85.44 248 ARG A O 1
ATOM 2009 N N . LYS A 1 249 ? 18.132 15.841 -23.286 1.00 82.94 249 LYS A N 1
ATOM 2010 C CA . LYS A 1 249 ? 18.309 15.005 -24.476 1.00 82.94 249 LYS A CA 1
ATOM 2011 C C . LYS A 1 249 ? 17.034 15.028 -25.316 1.00 82.94 249 LYS A C 1
ATOM 2013 O O . LYS A 1 249 ? 15.924 15.054 -24.793 1.00 82.94 249 LYS A O 1
ATOM 2018 N N . LYS A 1 250 ? 17.184 15.022 -26.640 1.00 76.94 250 LYS A N 1
ATOM 2019 C CA . LYS A 1 250 ? 16.063 15.006 -27.589 1.00 76.94 250 LYS A CA 1
ATOM 2020 C C . LYS A 1 250 ? 16.062 13.688 -28.348 1.00 76.94 250 LYS A C 1
ATOM 2022 O O . LYS A 1 250 ? 16.609 13.607 -29.443 1.00 76.94 250 LYS A O 1
ATOM 2027 N N . PHE A 1 251 ? 15.459 12.673 -27.744 1.00 78.69 251 PHE A N 1
ATOM 2028 C CA . PHE A 1 251 ? 15.256 11.379 -28.380 1.00 78.69 251 PHE A CA 1
ATOM 2029 C C . PHE A 1 251 ? 13.778 11.161 -28.694 1.00 78.69 251 PHE A C 1
ATOM 2031 O O . PHE A 1 251 ? 12.914 11.468 -27.871 1.00 78.69 251 PHE A O 1
ATOM 2038 N N . THR A 1 252 ? 13.487 10.600 -29.865 1.00 74.94 252 THR A N 1
ATOM 2039 C CA . THR A 1 252 ? 12.129 10.156 -30.201 1.00 74.94 252 THR A CA 1
ATOM 2040 C C . THR A 1 252 ? 11.825 8.850 -29.465 1.00 74.94 252 THR A C 1
ATOM 2042 O O . THR A 1 252 ? 12.686 7.965 -29.445 1.00 74.94 252 THR A O 1
ATOM 2045 N N . PRO A 1 253 ? 10.628 8.682 -28.871 1.00 72.12 253 PRO A N 1
ATOM 2046 C CA . PRO A 1 253 ? 10.212 7.399 -28.314 1.00 72.12 253 PRO A CA 1
ATOM 2047 C C . PRO A 1 253 ? 10.238 6.323 -29.403 1.00 72.12 253 PRO A C 1
ATOM 2049 O O . PRO A 1 253 ? 9.530 6.427 -30.402 1.00 72.12 253 PRO A O 1
ATOM 2052 N N . GLN A 1 254 ? 11.065 5.297 -29.220 1.00 77.56 254 GLN A N 1
ATOM 2053 C CA . GLN A 1 254 ? 11.098 4.128 -30.097 1.00 77.56 254 GLN A CA 1
ATOM 2054 C C . GLN A 1 254 ? 10.334 2.977 -29.442 1.00 77.56 254 GLN A C 1
ATOM 2056 O O . GLN A 1 254 ? 10.457 2.764 -28.236 1.00 77.56 254 GLN A O 1
ATOM 2061 N N . GLU A 1 255 ? 9.608 2.191 -30.239 1.00 74.75 255 GLU A N 1
ATOM 2062 C CA . GLU A 1 255 ? 8.795 1.069 -29.745 1.00 74.75 255 GLU A CA 1
ATOM 2063 C C . GLU A 1 255 ? 9.623 0.058 -28.931 1.00 74.75 255 GLU A C 1
ATOM 2065 O O . GLU A 1 255 ? 9.162 -0.452 -27.914 1.00 74.75 255 GLU A O 1
ATOM 2070 N N . GLY A 1 256 ? 10.888 -0.167 -29.310 1.00 71.81 256 GLY A N 1
ATOM 2071 C CA . GLY A 1 256 ? 11.814 -1.009 -28.548 1.00 71.81 256 GLY A CA 1
ATOM 2072 C C . GLY A 1 256 ? 12.027 -0.521 -27.112 1.00 71.81 256 GLY A C 1
ATOM 2073 O O . GLY A 1 256 ? 11.962 -1.320 -26.186 1.00 71.81 256 GLY A O 1
ATOM 2074 N N . ILE A 1 257 ? 12.188 0.789 -26.908 1.00 76.94 257 ILE A N 1
ATOM 2075 C CA . ILE A 1 257 ? 12.370 1.377 -25.574 1.00 76.94 257 ILE A CA 1
ATOM 2076 C C . ILE A 1 257 ? 11.075 1.386 -24.787 1.00 76.94 257 ILE A C 1
ATOM 2078 O O . ILE A 1 257 ? 11.094 1.045 -23.610 1.00 76.94 257 ILE A O 1
ATOM 2082 N N . VAL A 1 258 ? 9.949 1.697 -25.430 1.00 78.31 258 VAL A N 1
ATOM 2083 C CA . VAL A 1 258 ? 8.637 1.618 -24.775 1.00 78.31 258 VAL A CA 1
ATOM 2084 C C . VAL A 1 258 ? 8.393 0.196 -24.266 1.00 78.31 258 VAL A C 1
ATOM 2086 O O . VAL A 1 258 ? 7.963 0.031 -23.134 1.00 78.31 258 VAL A O 1
ATOM 2089 N N . ARG A 1 259 ? 8.764 -0.844 -25.026 1.00 77.25 259 ARG A N 1
ATOM 2090 C CA . ARG A 1 259 ? 8.668 -2.251 -24.588 1.00 77.25 259 ARG A CA 1
ATOM 2091 C C . ARG A 1 259 ? 9.587 -2.616 -23.414 1.00 77.25 259 ARG A C 1
ATOM 2093 O O . ARG A 1 259 ? 9.247 -3.537 -22.664 1.00 77.25 259 ARG A O 1
ATOM 2100 N N . ILE A 1 260 ? 10.737 -1.950 -23.274 1.00 76.81 260 ILE A N 1
ATOM 2101 C CA . ILE A 1 260 ? 11.648 -2.128 -22.128 1.00 76.81 260 ILE A CA 1
ATOM 2102 C C . ILE A 1 260 ? 11.099 -1.397 -20.909 1.00 76.81 260 ILE A C 1
ATOM 2104 O O . ILE A 1 260 ? 11.042 -1.978 -19.833 1.00 76.81 260 ILE A O 1
ATOM 2108 N N . VAL A 1 261 ? 10.666 -0.148 -21.083 1.00 77.38 261 VAL A N 1
ATOM 2109 C CA . VAL A 1 261 ? 10.093 0.657 -20.000 1.00 77.38 261 VAL A CA 1
ATOM 2110 C C . VAL A 1 261 ? 8.814 0.014 -19.474 1.00 77.38 261 VAL A C 1
ATOM 2112 O O . VAL A 1 261 ? 8.631 -0.016 -18.272 1.00 77.38 261 VAL A O 1
ATOM 2115 N N . ASN A 1 262 ? 8.007 -0.596 -20.345 1.00 75.62 262 ASN A N 1
ATOM 2116 C CA . ASN A 1 262 ? 6.786 -1.331 -20.004 1.00 75.62 262 ASN A CA 1
ATOM 2117 C C . ASN A 1 262 ? 7.049 -2.716 -19.357 1.00 75.62 262 ASN A C 1
ATOM 2119 O O . ASN A 1 262 ? 6.135 -3.418 -18.938 1.00 75.62 262 ASN A O 1
ATOM 2123 N N . ALA A 1 263 ? 8.303 -3.173 -19.300 1.00 62.28 263 ALA A N 1
ATOM 2124 C CA . ALA A 1 263 ? 8.653 -4.476 -18.732 1.00 62.28 263 ALA A CA 1
ATOM 2125 C C . ALA A 1 263 ? 8.430 -4.730 -17.238 1.00 62.28 263 ALA A C 1
ATOM 2127 O O . ALA A 1 263 ? 8.143 -5.883 -16.920 1.00 62.28 263 ALA A O 1
ATOM 2128 N N . PRO A 1 264 ? 8.535 -3.737 -16.344 1.00 55.81 264 PRO A N 1
ATOM 2129 C CA . PRO A 1 264 ? 8.403 -3.942 -14.908 1.00 55.81 264 PRO A CA 1
ATOM 2130 C C . PRO A 1 264 ? 6.952 -4.017 -14.413 1.00 55.81 264 PRO A C 1
ATOM 2132 O O . PRO A 1 264 ? 6.746 -4.181 -13.218 1.00 55.81 264 PRO A O 1
ATOM 2135 N N . ALA A 1 265 ? 5.945 -3.878 -15.281 1.00 50.50 265 ALA A N 1
ATOM 2136 C CA . ALA A 1 265 ? 4.552 -3.704 -14.860 1.00 50.50 265 ALA A CA 1
ATOM 2137 C C . ALA A 1 265 ? 3.825 -4.990 -14.403 1.00 50.50 265 ALA A C 1
ATOM 2139 O O . ALA A 1 265 ? 2.614 -4.968 -14.211 1.00 50.50 265 ALA A O 1
ATOM 2140 N N . SER A 1 266 ? 4.535 -6.111 -14.241 1.00 49.59 266 SER A N 1
ATOM 2141 C CA . SER A 1 266 ? 3.983 -7.387 -13.759 1.00 49.59 266 SER A CA 1
ATOM 2142 C C . SER A 1 266 ? 4.742 -7.841 -12.499 1.00 49.59 266 SER A C 1
ATOM 2144 O O . SER A 1 266 ? 5.911 -7.478 -12.335 1.00 49.59 266 SER A O 1
ATOM 2146 N N . PRO A 1 267 ? 4.093 -8.560 -11.570 1.00 48.06 267 PRO A N 1
ATOM 2147 C CA . PRO A 1 267 ? 4.409 -8.487 -10.157 1.00 48.06 267 PRO A CA 1
ATOM 2148 C C . PRO A 1 267 ? 5.508 -9.470 -9.729 1.00 48.06 267 PRO A C 1
ATOM 2150 O O . PRO A 1 267 ? 5.258 -10.476 -9.086 1.00 48.06 267 PRO A O 1
ATOM 2153 N N . ASP A 1 268 ? 6.766 -9.079 -9.921 1.00 49.53 268 ASP A N 1
ATOM 2154 C CA . ASP A 1 268 ? 7.845 -9.464 -8.981 1.00 49.53 268 ASP A CA 1
ATOM 2155 C C . ASP A 1 268 ? 7.805 -8.592 -7.703 1.00 49.53 268 ASP A C 1
ATOM 2157 O O . ASP A 1 268 ? 8.752 -8.496 -6.921 1.00 49.53 268 ASP A O 1
ATOM 2161 N N . VAL A 1 269 ? 6.703 -7.864 -7.525 1.00 50.22 269 VAL A N 1
ATOM 2162 C CA . VAL A 1 269 ? 6.446 -6.898 -6.458 1.00 50.22 269 VAL A CA 1
ATOM 2163 C C . VAL A 1 269 ? 6.071 -7.587 -5.142 1.00 50.22 269 VAL A C 1
ATOM 2165 O O . VAL A 1 269 ? 6.176 -7.001 -4.070 1.00 50.22 269 VAL A O 1
ATOM 2168 N N . GLU A 1 270 ? 5.688 -8.851 -5.210 1.00 59.06 270 GLU A N 1
ATOM 2169 C CA . GLU A 1 270 ? 4.915 -9.478 -4.157 1.00 59.06 270 GLU A CA 1
ATOM 2170 C C . GLU A 1 270 ? 5.669 -10.438 -3.277 1.00 59.06 270 GLU A C 1
ATOM 2172 O O . GLU A 1 270 ? 5.315 -10.533 -2.116 1.00 59.06 270 GLU A O 1
ATOM 2177 N N . ALA A 1 271 ? 6.692 -11.140 -3.763 1.00 58.16 271 ALA A N 1
ATOM 2178 C CA . ALA A 1 271 ? 7.337 -12.172 -2.953 1.00 58.16 271 ALA A CA 1
ATOM 2179 C C . ALA A 1 271 ? 7.783 -11.649 -1.566 1.00 58.16 271 ALA A C 1
ATOM 2181 O O . ALA A 1 271 ? 7.508 -12.321 -0.573 1.00 58.16 271 ALA A O 1
ATOM 2182 N N . PRO A 1 272 ? 8.358 -10.433 -1.427 1.00 52.28 272 PRO A N 1
ATOM 2183 C CA . PRO A 1 272 ? 8.651 -9.858 -0.113 1.00 52.28 272 PRO A CA 1
ATOM 2184 C C . PRO A 1 272 ? 7.395 -9.471 0.684 1.00 52.28 272 PRO A C 1
ATOM 2186 O O . PRO A 1 272 ? 7.379 -9.629 1.904 1.00 52.28 272 PRO A O 1
ATOM 2189 N N . ILE A 1 273 ? 6.345 -8.983 0.015 1.00 58.34 273 ILE A N 1
ATOM 2190 C CA . ILE A 1 273 ? 5.094 -8.529 0.638 1.00 58.34 273 ILE A CA 1
ATOM 2191 C C . ILE A 1 273 ? 4.270 -9.736 1.108 1.00 58.34 273 ILE A C 1
ATOM 2193 O O . ILE A 1 273 ? 3.960 -9.837 2.288 1.00 58.34 273 ILE A O 1
ATOM 2197 N N . LEU A 1 274 ? 4.026 -10.716 0.239 1.00 62.34 274 LEU A N 1
ATOM 2198 C CA . LEU A 1 274 ? 3.384 -11.997 0.537 1.00 62.34 274 LEU A CA 1
ATOM 2199 C C . LEU A 1 274 ? 4.098 -12.743 1.669 1.00 62.34 274 LEU A C 1
ATOM 2201 O O . LEU A 1 274 ? 3.436 -13.216 2.593 1.00 62.34 274 LEU A O 1
ATOM 2205 N N . ASN A 1 275 ? 5.438 -12.790 1.646 1.00 59.25 275 ASN A N 1
ATOM 2206 C CA . ASN A 1 275 ? 6.222 -13.432 2.706 1.00 59.25 275 ASN A CA 1
ATOM 2207 C C . ASN A 1 275 ? 6.187 -12.671 4.036 1.00 59.25 275 ASN A C 1
ATOM 2209 O O . ASN A 1 275 ? 6.370 -13.298 5.081 1.00 59.25 275 ASN A O 1
ATOM 2213 N N . THR A 1 276 ? 5.979 -11.353 4.013 1.00 53.25 276 THR A N 1
ATOM 2214 C CA . THR A 1 276 ? 5.880 -10.532 5.230 1.00 53.25 276 THR A CA 1
ATOM 2215 C C . THR A 1 276 ? 4.467 -10.573 5.815 1.00 53.25 276 THR A C 1
ATOM 2217 O O . THR A 1 276 ? 4.331 -10.556 7.029 1.00 53.25 276 THR A O 1
ATOM 2220 N N . VAL A 1 277 ? 3.426 -10.703 4.985 1.00 55.25 277 VAL A N 1
ATOM 2221 C CA . VAL A 1 277 ? 1.999 -10.622 5.367 1.00 55.25 277 VAL A CA 1
ATOM 2222 C C . VAL A 1 277 ? 1.393 -11.981 5.766 1.00 55.25 277 VAL A C 1
ATOM 2224 O O . VAL A 1 277 ? 0.182 -12.150 5.856 1.00 55.25 277 VAL A O 1
ATOM 2227 N N . ALA A 1 278 ? 2.218 -12.990 6.034 1.00 58.75 278 ALA A N 1
ATOM 2228 C CA . ALA A 1 278 ? 1.747 -14.333 6.355 1.00 58.75 278 ALA A CA 1
ATOM 2229 C C . ALA A 1 278 ? 1.167 -14.425 7.785 1.00 58.75 278 ALA A C 1
ATOM 2231 O O . ALA A 1 278 ? 1.810 -14.911 8.712 1.00 58.75 278 ALA A O 1
ATOM 2232 N N . TYR A 1 279 ? -0.076 -13.971 7.943 1.00 56.50 279 TYR A N 1
ATOM 2233 C CA . TYR A 1 279 ? -0.866 -14.012 9.179 1.00 56.50 279 TYR A CA 1
ATOM 2234 C C . TYR A 1 279 ? -1.230 -15.427 9.662 1.00 56.50 279 TYR A C 1
ATOM 2236 O O . TYR A 1 279 ? -1.691 -15.586 10.791 1.00 56.50 279 TYR A O 1
ATOM 2244 N N . ALA A 1 280 ? -1.061 -16.446 8.815 1.00 54.06 280 ALA A N 1
ATOM 2245 C CA . ALA A 1 280 ? -1.558 -17.808 9.023 1.00 54.06 280 ALA A CA 1
ATOM 2246 C C . ALA A 1 280 ? -0.431 -18.839 9.219 1.00 54.06 280 ALA A C 1
ATOM 2248 O O . ALA A 1 280 ? -0.508 -19.956 8.717 1.00 54.06 280 ALA A O 1
ATOM 2249 N N . ARG A 1 281 ? 0.663 -18.468 9.894 1.00 62.28 281 ARG A N 1
ATOM 2250 C CA . ARG A 1 281 ? 1.831 -19.350 10.012 1.00 62.28 281 ARG A CA 1
ATOM 2251 C C . ARG A 1 281 ? 1.747 -20.279 11.214 1.00 62.28 281 ARG A C 1
ATOM 2253 O O . ARG A 1 281 ? 2.241 -19.972 12.292 1.00 62.28 281 ARG A O 1
ATOM 2260 N N . ASN A 1 282 ? 1.249 -21.477 10.949 1.00 61.09 282 ASN A N 1
ATOM 2261 C CA . ASN A 1 282 ? 1.903 -22.677 11.444 1.00 61.09 282 ASN A CA 1
ATOM 2262 C C . ASN A 1 282 ? 1.965 -23.694 10.296 1.00 61.09 282 ASN A C 1
ATOM 2264 O O . ASN A 1 282 ? 0.933 -24.147 9.808 1.00 61.09 282 ASN A O 1
ATOM 2268 N N . ASN A 1 283 ? 3.181 -24.002 9.836 1.00 64.56 283 ASN A N 1
ATOM 2269 C CA . ASN A 1 283 ? 3.415 -24.906 8.703 1.00 64.56 283 ASN A CA 1
ATOM 2270 C C . ASN A 1 283 ? 3.303 -26.385 9.101 1.00 64.56 283 ASN A C 1
ATOM 2272 O O . ASN A 1 283 ? 3.505 -27.263 8.260 1.00 64.56 283 ASN A O 1
ATOM 2276 N N . ALA A 1 284 ? 3.039 -26.674 10.376 1.00 66.94 284 ALA A N 1
ATOM 2277 C CA . ALA A 1 284 ? 2.870 -28.033 10.842 1.00 66.94 284 ALA A CA 1
ATOM 2278 C C . ALA A 1 284 ? 1.668 -28.694 10.154 1.00 66.94 284 ALA A C 1
ATOM 2280 O O . ALA A 1 284 ? 0.594 -28.117 9.996 1.00 66.94 284 ALA A O 1
ATOM 2281 N N . LEU A 1 285 ? 1.875 -29.941 9.738 1.00 69.69 285 LEU A N 1
ATOM 2282 C CA . LEU A 1 285 ? 0.928 -30.694 8.917 1.00 69.69 285 LEU A CA 1
ATOM 2283 C C . LEU A 1 285 ? -0.135 -31.440 9.738 1.00 69.69 285 LEU A C 1
ATOM 2285 O O . LEU A 1 285 ? -0.914 -32.194 9.156 1.00 69.69 285 LEU A O 1
ATOM 2289 N N . HIS A 1 286 ? -0.167 -31.245 11.060 1.00 81.31 286 HIS A N 1
ATOM 2290 C CA . HIS A 1 286 ? -1.177 -31.843 11.931 1.00 81.31 286 HIS A CA 1
ATOM 2291 C C . HIS A 1 286 ? -2.573 -31.321 11.591 1.00 81.31 286 HIS A C 1
ATOM 2293 O O . HIS A 1 286 ? -2.762 -30.124 11.381 1.00 81.31 286 HIS A O 1
ATOM 2299 N N . GLU A 1 287 ? -3.553 -32.223 11.568 1.00 85.69 287 GLU A N 1
ATOM 2300 C CA . GLU A 1 287 ? -4.932 -31.913 11.170 1.00 85.69 287 GLU A CA 1
ATOM 2301 C C . GLU A 1 287 ? -5.547 -30.784 12.007 1.00 85.69 287 GLU A C 1
ATOM 2303 O O . GLU A 1 287 ? -6.157 -29.879 11.440 1.00 85.69 287 GLU A O 1
ATOM 2308 N N . ASP A 1 288 ? -5.289 -30.758 13.317 1.00 86.44 288 ASP A N 1
ATOM 2309 C CA . ASP A 1 288 ? -5.773 -29.700 14.214 1.00 86.44 288 ASP A CA 1
ATOM 2310 C C . ASP A 1 288 ? -5.221 -28.315 13.843 1.00 86.44 288 ASP A C 1
ATOM 2312 O O . ASP A 1 288 ? -5.932 -27.310 13.886 1.00 86.44 288 ASP A O 1
ATOM 2316 N N . ILE A 1 289 ? -3.955 -28.256 13.420 1.00 84.25 289 ILE A N 1
ATOM 2317 C CA . ILE A 1 289 ? -3.285 -27.013 13.018 1.00 84.25 289 ILE A CA 1
ATOM 2318 C C . ILE A 1 289 ? -3.831 -26.531 11.676 1.00 84.25 289 ILE A C 1
ATOM 2320 O O . ILE A 1 289 ? -4.094 -25.342 11.499 1.00 84.25 289 ILE A O 1
ATOM 2324 N N . VAL A 1 290 ? -4.067 -27.455 10.746 1.00 86.94 290 VAL A N 1
ATOM 2325 C CA . VAL A 1 290 ? -4.689 -27.155 9.452 1.00 86.94 290 VAL A CA 1
ATOM 2326 C C . VAL A 1 290 ? -6.096 -26.596 9.661 1.00 86.94 290 VAL A C 1
ATOM 2328 O O . VAL A 1 290 ? -6.420 -25.547 9.106 1.00 86.94 290 VAL A O 1
ATOM 2331 N N . ALA A 1 291 ? -6.908 -27.235 10.507 1.00 88.56 291 ALA A N 1
ATOM 2332 C CA . ALA A 1 291 ? -8.251 -26.766 10.834 1.00 88.56 291 ALA A CA 1
ATOM 2333 C C . ALA A 1 291 ? -8.233 -25.376 11.499 1.00 88.56 291 ALA A C 1
ATOM 2335 O O . ALA A 1 291 ? -9.009 -24.495 11.116 1.00 88.56 291 ALA A O 1
ATOM 2336 N N . ALA A 1 292 ? -7.309 -25.140 12.437 1.00 87.94 292 ALA A N 1
ATOM 2337 C CA . ALA A 1 292 ? -7.131 -23.837 13.075 1.00 87.94 292 ALA A CA 1
ATOM 2338 C C . ALA A 1 292 ? -6.716 -22.746 12.070 1.00 87.94 292 ALA A C 1
ATOM 2340 O O . ALA A 1 292 ? -7.274 -21.645 12.084 1.00 87.94 292 ALA A O 1
ATOM 2341 N N . ASN A 1 293 ? -5.789 -23.052 11.155 1.00 88.00 293 ASN A N 1
ATOM 2342 C CA . ASN A 1 293 ? -5.377 -22.137 10.090 1.00 88.00 293 ASN A CA 1
ATOM 2343 C C . ASN A 1 293 ? -6.547 -21.805 9.154 1.00 88.00 293 ASN A C 1
ATOM 2345 O O . ASN A 1 293 ? -6.763 -20.631 8.856 1.00 88.00 293 ASN A O 1
ATOM 2349 N N . MET A 1 294 ? -7.338 -22.803 8.736 1.00 89.56 294 MET A N 1
ATOM 2350 C CA . MET A 1 294 ? -8.538 -22.584 7.916 1.00 89.56 294 MET A CA 1
ATOM 2351 C C . MET A 1 294 ? -9.526 -21.641 8.609 1.00 89.56 294 MET A C 1
ATOM 2353 O O . MET A 1 294 ? -9.980 -20.670 8.002 1.00 89.56 294 MET A O 1
ATOM 2357 N N . ALA A 1 295 ? -9.825 -21.884 9.890 1.00 90.12 295 ALA A N 1
ATOM 2358 C CA . ALA A 1 295 ? -10.720 -21.033 10.672 1.00 90.12 295 ALA A CA 1
ATOM 2359 C C . ALA A 1 295 ? -10.187 -19.595 10.785 1.00 90.12 295 ALA A C 1
ATOM 2361 O O . ALA A 1 295 ? -10.939 -18.630 10.623 1.00 90.12 295 ALA A O 1
ATOM 2362 N N . ARG A 1 296 ? -8.874 -19.436 10.997 1.00 86.94 296 ARG A N 1
ATOM 2363 C CA . ARG A 1 296 ? -8.213 -18.127 11.064 1.00 86.94 296 ARG A CA 1
ATOM 2364 C C . ARG A 1 296 ? -8.277 -17.380 9.732 1.00 86.94 296 ARG A C 1
ATOM 2366 O O . ARG A 1 296 ? -8.646 -16.208 9.722 1.00 86.94 296 ARG A O 1
ATOM 2373 N N . VAL A 1 297 ? -7.965 -18.039 8.615 1.00 88.94 297 VAL A N 1
ATOM 2374 C CA . VAL A 1 297 ? -8.034 -17.438 7.271 1.00 88.94 297 VAL A CA 1
ATOM 2375 C C . VAL A 1 297 ? -9.467 -17.039 6.932 1.00 88.94 297 VAL A C 1
ATOM 2377 O O . VAL A 1 297 ? -9.695 -15.910 6.500 1.00 88.94 297 VAL A O 1
ATOM 2380 N N . ALA A 1 298 ? -10.445 -17.905 7.207 1.00 91.12 298 ALA A N 1
ATOM 2381 C CA . ALA A 1 298 ? -11.857 -17.590 7.010 1.00 91.12 298 ALA A CA 1
ATOM 2382 C C . ALA A 1 298 ? -12.292 -16.362 7.830 1.00 91.12 298 ALA A C 1
ATOM 2384 O O . ALA A 1 298 ? -12.967 -15.479 7.301 1.00 91.12 298 ALA A O 1
ATOM 2385 N N . ARG A 1 299 ? -11.853 -16.253 9.094 1.00 89.81 299 ARG A N 1
ATOM 2386 C CA . ARG A 1 299 ? -12.108 -15.078 9.947 1.00 89.81 299 ARG A CA 1
ATOM 2387 C C . ARG A 1 299 ? -11.472 -13.810 9.372 1.00 89.81 299 ARG A C 1
ATOM 2389 O O . ARG A 1 299 ? -12.142 -12.782 9.299 1.00 89.81 299 ARG A O 1
ATOM 2396 N N . LEU A 1 300 ? -10.217 -13.868 8.929 1.00 89.12 300 LEU A N 1
ATOM 2397 C CA . LEU A 1 300 ? -9.500 -12.724 8.350 1.00 89.12 300 LEU A CA 1
ATOM 2398 C C . LEU A 1 300 ? -10.110 -12.244 7.023 1.00 89.12 300 LEU A C 1
ATOM 2400 O O . LEU A 1 300 ? -10.160 -11.040 6.766 1.00 89.12 300 LEU A O 1
ATOM 2404 N N . LEU A 1 301 ? -10.610 -13.172 6.203 1.00 90.88 301 LEU A N 1
ATOM 2405 C CA . LEU A 1 301 ? -11.290 -12.895 4.933 1.00 90.88 301 LEU A CA 1
ATOM 2406 C C . LEU A 1 301 ? -12.798 -12.620 5.089 1.00 90.88 301 LEU A C 1
ATOM 2408 O O . LEU A 1 301 ? -13.496 -12.432 4.087 1.00 90.88 301 LEU A O 1
ATOM 2412 N N . SER A 1 302 ? -13.322 -12.580 6.314 1.00 90.44 302 SER A N 1
ATOM 2413 C CA . SER A 1 302 ? -14.722 -12.242 6.581 1.00 90.44 302 SER A CA 1
ATOM 2414 C C . SER A 1 302 ? -14.955 -10.725 6.613 1.00 90.44 302 SER A C 1
ATOM 2416 O O . SER A 1 302 ? -14.010 -9.936 6.697 1.00 90.44 302 SER A O 1
ATOM 2418 N N . GLY A 1 303 ? -16.227 -10.323 6.541 1.00 88.31 303 GLY A N 1
ATOM 2419 C CA . GLY A 1 303 ? -16.647 -8.925 6.644 1.00 88.31 303 GLY A CA 1
ATOM 2420 C C . GLY A 1 303 ? -16.529 -8.115 5.351 1.00 88.31 303 GLY A C 1
ATOM 2421 O O . GLY A 1 303 ? -16.049 -8.584 4.313 1.00 88.31 303 GLY A O 1
ATOM 2422 N N . THR A 1 304 ? -17.037 -6.886 5.412 1.00 87.06 304 THR A N 1
ATOM 2423 C CA . THR A 1 304 ? -16.856 -5.836 4.402 1.00 87.06 304 THR A CA 1
ATOM 2424 C C . THR A 1 304 ? -16.731 -4.506 5.154 1.00 87.06 304 THR A C 1
ATOM 2426 O O . THR A 1 304 ? -17.710 -4.098 5.776 1.00 87.06 304 THR A O 1
ATOM 2429 N N . PRO A 1 305 ? -15.540 -3.886 5.184 1.00 89.94 305 PRO A N 1
ATOM 2430 C CA . PRO A 1 305 ? -14.308 -4.318 4.529 1.00 89.94 305 PRO A CA 1
ATOM 2431 C C . PRO A 1 305 ? -13.724 -5.573 5.196 1.00 89.94 305 PRO A C 1
ATOM 2433 O O . PRO A 1 305 ? -14.151 -5.999 6.271 1.00 89.94 305 PRO A O 1
ATOM 2436 N N . LYS A 1 306 ? -12.775 -6.219 4.516 1.00 91.12 306 LYS A N 1
ATOM 2437 C CA . LYS A 1 306 ? -12.173 -7.470 4.994 1.00 91.12 306 LYS A CA 1
ATOM 2438 C C . LYS A 1 306 ? -11.426 -7.254 6.309 1.00 91.12 306 LYS A C 1
ATOM 2440 O O . LYS A 1 306 ? -10.669 -6.292 6.441 1.00 91.12 306 LYS A O 1
ATOM 2445 N N . ARG A 1 307 ? -11.585 -8.188 7.252 1.00 90.50 307 ARG A N 1
ATOM 2446 C CA . ARG A 1 307 ? -11.056 -8.062 8.620 1.00 90.50 307 ARG A CA 1
ATOM 2447 C C . ARG A 1 307 ? -9.533 -7.912 8.686 1.00 90.50 307 ARG A C 1
ATOM 2449 O O . ARG A 1 307 ? -9.046 -7.165 9.521 1.00 90.50 307 ARG A O 1
ATOM 2456 N N . PHE A 1 308 ? -8.781 -8.552 7.787 1.00 88.44 308 PHE A N 1
ATOM 2457 C CA . PHE A 1 308 ? -7.316 -8.405 7.730 1.00 88.44 308 PHE A CA 1
ATOM 2458 C C . PHE A 1 308 ? -6.842 -6.970 7.448 1.00 88.44 308 PHE A C 1
ATOM 2460 O O . PHE A 1 308 ? -5.676 -6.659 7.674 1.00 88.44 308 PHE A O 1
ATOM 2467 N N . GLY A 1 309 ? -7.713 -6.114 6.905 1.00 88.88 309 GLY A N 1
ATOM 2468 C CA . GLY A 1 309 ? -7.390 -4.717 6.636 1.00 88.88 309 GLY A CA 1
ATOM 2469 C C . GLY A 1 309 ? -7.334 -3.859 7.898 1.00 88.88 309 GLY A C 1
ATOM 2470 O O . GLY A 1 309 ? -6.876 -2.726 7.818 1.00 88.88 309 GLY A O 1
ATOM 2471 N N . TYR A 1 310 ? -7.775 -4.377 9.044 1.00 89.94 310 TYR A N 1
ATOM 2472 C CA . TYR A 1 310 ? -7.720 -3.680 10.321 1.00 89.94 310 TYR A CA 1
ATOM 2473 C C . TYR A 1 310 ? -6.435 -4.011 11.077 1.00 89.94 310 TYR A C 1
ATOM 2475 O O . TYR A 1 310 ? -5.989 -5.157 11.107 1.00 89.94 310 TYR A O 1
ATOM 2483 N N . LYS A 1 311 ? -5.852 -3.010 11.733 1.00 85.81 311 LYS A N 1
ATOM 2484 C CA . LYS A 1 311 ? -4.698 -3.166 12.627 1.00 85.81 311 LYS A CA 1
ATOM 2485 C C . LYS A 1 311 ? -5.044 -4.046 13.829 1.00 85.81 311 LYS A C 1
ATOM 2487 O O . LYS A 1 311 ? -4.235 -4.861 14.257 1.00 85.81 311 LYS A O 1
ATOM 2492 N N . ASP A 1 312 ? -6.263 -3.906 14.326 1.00 84.62 312 ASP A N 1
ATOM 2493 C CA . ASP A 1 312 ? -6.868 -4.603 15.456 1.00 84.62 312 ASP A CA 1
ATOM 2494 C C . ASP A 1 312 ? -7.823 -5.719 14.994 1.00 84.62 312 ASP A C 1
ATOM 2496 O O . ASP A 1 312 ? -8.883 -5.947 15.572 1.00 84.62 312 ASP A O 1
ATOM 2500 N N . PHE A 1 313 ? -7.437 -6.461 13.949 1.00 85.19 313 PHE A N 1
ATOM 2501 C CA . PHE A 1 313 ? -8.252 -7.516 13.328 1.00 85.19 313 PHE A CA 1
ATOM 2502 C C . PHE A 1 313 ? -8.709 -8.635 14.281 1.00 85.19 313 PHE A C 1
ATOM 2504 O O . PHE A 1 313 ? -9.625 -9.386 13.933 1.00 85.19 313 PHE A O 1
ATOM 2511 N N . ASP A 1 314 ? -8.071 -8.795 15.445 1.00 81.88 314 ASP A N 1
ATOM 2512 C CA . ASP A 1 314 ? -8.444 -9.780 16.463 1.00 81.88 314 ASP A CA 1
ATOM 2513 C C . ASP A 1 314 ? -9.509 -9.276 17.442 1.00 81.88 314 ASP A C 1
ATOM 2515 O O . ASP A 1 314 ? -10.191 -10.113 18.038 1.00 81.88 314 ASP A O 1
ATOM 2519 N N . ALA A 1 315 ? -9.712 -7.958 17.545 1.00 85.50 315 ALA A N 1
ATOM 2520 C CA . ALA A 1 315 ? -10.744 -7.363 18.386 1.00 85.50 315 ALA A CA 1
ATOM 2521 C C . ALA A 1 315 ? -12.146 -7.800 17.938 1.00 85.50 315 ALA A C 1
ATOM 2523 O O . ALA A 1 315 ? -12.373 -8.160 16.777 1.00 85.50 315 ALA A O 1
ATOM 2524 N N . ASP A 1 316 ? -13.117 -7.763 18.848 1.00 85.06 316 ASP A N 1
ATOM 2525 C CA . ASP A 1 316 ? -14.513 -8.065 18.510 1.00 85.06 316 ASP A CA 1
ATOM 2526 C C . ASP A 1 316 ? -15.083 -7.020 17.545 1.00 85.06 316 ASP A C 1
ATOM 2528 O O . ASP A 1 316 ? -15.765 -7.368 16.577 1.00 85.06 316 ASP A O 1
ATOM 2532 N N . LYS A 1 317 ? -14.707 -5.755 17.758 1.00 86.62 317 LYS A N 1
ATOM 2533 C CA . LYS A 1 317 ? -15.044 -4.603 16.920 1.00 86.62 317 LYS A CA 1
ATOM 2534 C C . LYS A 1 317 ? -13.754 -3.901 16.480 1.00 86.62 317 LYS A C 1
ATOM 2536 O O . LYS A 1 317 ? -13.264 -3.063 17.224 1.00 86.62 317 LYS A O 1
ATOM 2541 N N . PRO A 1 318 ? -13.182 -4.279 15.327 1.00 86.44 318 PRO A N 1
ATOM 2542 C CA . PRO A 1 318 ? -12.009 -3.607 14.785 1.00 86.44 318 PRO A CA 1
ATOM 2543 C C . PRO A 1 318 ? -12.350 -2.182 14.334 1.00 86.44 318 PRO A C 1
ATOM 2545 O O . PRO A 1 318 ? -13.338 -1.986 13.622 1.00 86.44 318 PRO A O 1
ATOM 2548 N N . GLU A 1 319 ? -11.534 -1.205 14.717 1.00 86.12 319 GLU A N 1
ATOM 2549 C CA . GLU A 1 319 ? -11.778 0.219 14.445 1.00 86.12 319 GLU A CA 1
ATOM 2550 C C . GLU A 1 319 ? -10.700 0.844 13.553 1.00 86.12 319 GLU A C 1
ATOM 2552 O O . GLU A 1 319 ? -10.992 1.741 12.760 1.00 86.12 319 GLU A O 1
ATOM 2557 N N . VAL A 1 320 ? -9.460 0.354 13.624 1.00 87.19 320 VAL A N 1
ATOM 2558 C CA . VAL A 1 320 ? -8.315 1.009 12.980 1.00 87.19 320 VAL A CA 1
ATOM 2559 C C . VAL A 1 320 ? -8.028 0.360 11.629 1.00 87.19 320 VAL A C 1
ATOM 2561 O O . VAL A 1 320 ? -7.356 -0.668 11.539 1.00 87.19 320 VAL A O 1
ATOM 2564 N N . TYR A 1 321 ? -8.546 0.952 10.555 1.00 88.50 321 TYR A N 1
ATOM 2565 C CA . TYR A 1 321 ? -8.437 0.411 9.199 1.00 88.50 321 TYR A CA 1
ATOM 2566 C C . TYR A 1 321 ? -7.171 0.875 8.455 1.00 88.50 321 TYR A C 1
ATOM 2568 O O . TYR A 1 321 ? -6.702 1.994 8.624 1.00 88.50 321 TYR A O 1
ATOM 2576 N N . ALA A 1 322 ? -6.633 0.007 7.594 1.00 85.19 322 ALA A N 1
ATOM 2577 C CA . ALA A 1 322 ? -5.493 0.204 6.691 1.00 85.19 322 ALA A CA 1
ATOM 2578 C C . ALA A 1 322 ? -4.113 0.471 7.335 1.00 85.19 322 ALA A C 1
ATOM 2580 O O . ALA A 1 322 ? -3.091 0.302 6.667 1.00 85.19 322 ALA A O 1
ATOM 2581 N N . GLU A 1 323 ? -4.040 0.795 8.626 1.00 88.69 323 GLU A N 1
ATOM 2582 C CA . GLU A 1 323 ? -2.798 1.020 9.391 1.00 88.69 323 GLU A CA 1
ATOM 2583 C C . GLU A 1 323 ? -2.114 -0.271 9.854 1.00 88.69 323 GLU A C 1
ATOM 2585 O O . GLU A 1 323 ? -1.688 -0.423 11.000 1.00 88.69 323 GLU A O 1
ATOM 2590 N N . VAL A 1 324 ? -2.004 -1.236 8.951 1.00 83.56 324 VAL A N 1
ATOM 2591 C CA . VAL A 1 324 ? -1.451 -2.550 9.262 1.00 83.56 324 VAL A CA 1
ATOM 2592 C C . VAL A 1 324 ? 0.090 -2.488 9.241 1.00 83.56 324 VAL A C 1
ATOM 2594 O O . VAL A 1 324 ? 0.672 -2.348 8.158 1.00 83.56 324 VAL A O 1
ATOM 2597 N N . PRO A 1 325 ? 0.802 -2.649 10.383 1.00 83.56 325 PRO A N 1
ATOM 2598 C CA . PRO A 1 325 ? 2.257 -2.440 10.448 1.00 83.56 325 PRO A CA 1
ATOM 2599 C C . PRO A 1 325 ? 3.052 -3.348 9.505 1.00 83.56 325 PRO A C 1
ATOM 2601 O O . PRO A 1 325 ? 4.059 -2.944 8.927 1.00 83.56 325 PRO A O 1
ATOM 2604 N N . MET A 1 326 ? 2.567 -4.573 9.294 1.00 80.75 326 MET A N 1
ATOM 2605 C CA . MET A 1 326 ? 3.189 -5.546 8.393 1.00 80.75 326 MET A CA 1
ATOM 2606 C C . MET A 1 326 ? 3.155 -5.082 6.931 1.00 80.75 326 MET A C 1
ATOM 2608 O O . MET A 1 326 ? 4.122 -5.304 6.203 1.00 80.75 326 MET A O 1
ATOM 2612 N N . LEU A 1 327 ? 2.090 -4.387 6.506 1.00 85.19 327 LEU A N 1
ATOM 2613 C CA . LEU A 1 327 ? 2.008 -3.793 5.167 1.00 85.19 327 LEU A CA 1
ATOM 261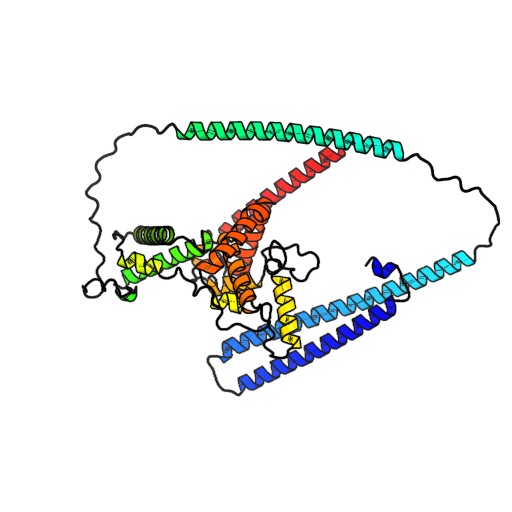4 C C . LEU A 1 327 ? 3.007 -2.647 5.012 1.00 85.19 327 LEU A C 1
ATOM 2616 O O . LEU A 1 327 ? 3.645 -2.530 3.966 1.00 85.19 327 LEU A O 1
ATOM 2620 N N . MET A 1 328 ? 3.197 -1.846 6.062 1.00 89.25 328 MET A N 1
ATOM 2621 C CA . MET A 1 328 ? 4.182 -0.763 6.066 1.00 89.25 328 MET A CA 1
ATOM 2622 C C . MET A 1 328 ? 5.615 -1.306 6.020 1.00 89.25 328 MET A C 1
ATOM 2624 O O . MET A 1 328 ? 6.424 -0.829 5.230 1.00 89.25 328 MET A O 1
ATOM 2628 N N . HIS A 1 329 ? 5.924 -2.362 6.778 1.00 85.69 329 HIS A N 1
ATOM 2629 C CA . HIS A 1 329 ? 7.210 -3.062 6.674 1.00 85.69 329 HIS A CA 1
ATOM 2630 C C . HIS A 1 329 ? 7.440 -3.669 5.289 1.00 85.69 329 HIS A C 1
ATOM 2632 O O . HIS A 1 329 ? 8.545 -3.606 4.752 1.00 85.69 329 HIS A O 1
ATOM 2638 N N . ALA A 1 330 ? 6.404 -4.256 4.696 1.00 84.31 330 ALA A N 1
ATOM 2639 C CA . ALA A 1 330 ? 6.481 -4.824 3.361 1.00 84.31 330 ALA A CA 1
ATOM 2640 C C . ALA A 1 330 ? 6.759 -3.748 2.298 1.00 84.31 330 ALA A C 1
ATOM 2642 O O . ALA A 1 330 ? 7.622 -3.933 1.436 1.00 84.31 330 ALA A O 1
ATOM 2643 N N . LEU A 1 331 ? 6.076 -2.603 2.393 1.00 89.00 331 LEU A N 1
ATOM 2644 C CA . LEU A 1 331 ? 6.324 -1.441 1.545 1.00 89.00 331 LEU A CA 1
ATOM 2645 C C . LEU A 1 331 ? 7.740 -0.894 1.750 1.00 89.00 331 LEU A C 1
ATOM 2647 O O . LEU A 1 331 ? 8.431 -0.604 0.772 1.00 89.00 331 LEU A O 1
ATOM 2651 N N . GLN A 1 332 ? 8.188 -0.807 3.004 1.00 90.88 332 GLN A N 1
ATOM 2652 C CA . GLN A 1 332 ? 9.524 -0.347 3.356 1.00 90.88 332 GLN A CA 1
ATOM 2653 C C . GLN A 1 332 ? 10.602 -1.215 2.706 1.00 90.88 332 GLN A C 1
ATOM 2655 O O . GLN A 1 332 ? 11.398 -0.705 1.923 1.00 90.88 332 GLN A O 1
ATOM 2660 N N . LYS A 1 333 ? 10.573 -2.534 2.923 1.00 86.06 333 LYS A N 1
ATOM 2661 C CA . LYS A 1 333 ? 11.525 -3.476 2.307 1.00 86.06 333 LYS A CA 1
ATOM 2662 C C . LYS A 1 333 ? 11.528 -3.420 0.781 1.00 86.06 333 LYS A C 1
ATOM 2664 O O . LYS A 1 333 ? 12.480 -3.866 0.144 1.00 86.06 333 LYS A O 1
ATOM 2669 N N . ARG A 1 334 ? 10.444 -2.934 0.171 1.00 85.62 334 ARG A N 1
ATOM 2670 C CA . ARG A 1 334 ? 10.309 -2.887 -1.283 1.00 85.62 334 ARG A CA 1
ATOM 2671 C C . ARG A 1 334 ? 10.774 -1.572 -1.899 1.00 85.62 334 ARG A C 1
ATOM 2673 O O . ARG A 1 334 ? 11.416 -1.610 -2.945 1.00 85.62 334 ARG A O 1
ATOM 2680 N N . LEU A 1 335 ? 10.397 -0.439 -1.314 1.00 89.00 335 LEU A N 1
ATOM 2681 C CA . LEU A 1 335 ? 10.597 0.884 -1.913 1.00 89.00 335 LEU A CA 1
ATOM 2682 C C . LEU A 1 335 ? 11.449 1.829 -1.058 1.00 89.00 335 LEU A C 1
ATOM 2684 O O . LEU A 1 335 ? 11.873 2.856 -1.576 1.00 89.00 335 LEU A O 1
ATOM 2688 N N . PHE A 1 336 ? 11.700 1.505 0.209 1.00 91.12 336 PHE A N 1
ATOM 2689 C CA . PHE A 1 336 ? 12.351 2.381 1.188 1.00 91.12 336 PHE A CA 1
ATOM 2690 C C . PHE A 1 336 ? 13.364 1.606 2.055 1.00 91.12 336 PHE A C 1
ATOM 2692 O O . PHE A 1 336 ? 13.421 1.780 3.272 1.00 91.12 336 PHE A O 1
ATOM 2699 N N . SER A 1 337 ? 14.155 0.705 1.464 1.00 88.25 337 SER A N 1
ATOM 2700 C CA . SER A 1 337 ? 15.211 -0.002 2.208 1.00 88.25 337 SER A CA 1
ATOM 2701 C C . SER A 1 337 ? 16.397 0.903 2.521 1.00 88.25 337 SER A C 1
ATOM 2703 O O . SER A 1 337 ? 17.101 0.661 3.494 1.00 88.25 337 SER A O 1
ATOM 2705 N N . ASN A 1 338 ? 16.633 1.923 1.696 1.00 88.31 338 ASN A N 1
ATOM 2706 C CA . ASN A 1 338 ? 17.678 2.925 1.882 1.00 88.31 338 ASN A CA 1
ATOM 2707 C C . ASN A 1 338 ? 17.306 4.255 1.190 1.00 88.31 338 ASN A C 1
ATOM 2709 O O . ASN A 1 338 ? 16.322 4.335 0.454 1.00 88.31 338 ASN A O 1
ATOM 2713 N N . GLU A 1 339 ? 18.120 5.293 1.398 1.00 87.62 339 GLU A N 1
ATOM 2714 C CA . GLU A 1 339 ? 17.914 6.652 0.865 1.00 87.62 339 GLU A CA 1
ATOM 2715 C C . GLU A 1 339 ? 17.974 6.762 -0.669 1.00 87.62 339 GLU A C 1
ATOM 2717 O O . GLU A 1 339 ? 17.585 7.782 -1.234 1.00 87.62 339 GLU A O 1
ATOM 2722 N N . HIS A 1 340 ? 18.482 5.740 -1.359 1.00 86.75 340 HIS A N 1
ATOM 2723 C CA . HIS A 1 340 ? 18.618 5.705 -2.819 1.00 86.75 340 HIS A CA 1
ATOM 2724 C C . HIS A 1 340 ? 17.568 4.809 -3.487 1.00 86.75 340 HIS A C 1
ATOM 2726 O O . HIS A 1 340 ? 17.565 4.653 -4.711 1.00 86.75 340 HIS A O 1
ATOM 2732 N N . ASP A 1 341 ? 16.669 4.207 -2.707 1.00 89.62 341 ASP A N 1
ATOM 2733 C CA . ASP A 1 341 ? 15.564 3.446 -3.267 1.00 89.62 341 ASP A CA 1
ATOM 2734 C C . ASP A 1 341 ? 14.492 4.368 -3.862 1.00 89.62 341 ASP A C 1
ATOM 2736 O O . ASP A 1 341 ? 14.385 5.554 -3.552 1.00 89.62 341 ASP A O 1
ATOM 2740 N N . ILE A 1 342 ? 13.656 3.792 -4.730 1.00 89.81 342 ILE A N 1
ATOM 2741 C CA . ILE A 1 342 ? 12.647 4.521 -5.512 1.00 89.81 342 ILE A CA 1
ATOM 2742 C C . ILE A 1 342 ? 11.704 5.331 -4.612 1.00 89.81 342 ILE A C 1
ATOM 2744 O O . ILE A 1 342 ? 11.365 6.460 -4.947 1.00 89.81 342 ILE A O 1
ATOM 2748 N N . GLY A 1 343 ? 11.262 4.774 -3.487 1.00 90.44 343 GLY A N 1
ATOM 2749 C CA . GLY A 1 343 ? 10.372 5.471 -2.564 1.00 90.44 343 GLY A CA 1
ATOM 2750 C C . GLY A 1 343 ? 11.027 6.709 -1.954 1.00 90.44 343 GLY A C 1
ATOM 2751 O O . GLY A 1 343 ? 10.398 7.764 -1.912 1.00 90.44 343 GLY A O 1
ATOM 2752 N N . ALA A 1 344 ? 12.297 6.605 -1.555 1.00 90.56 344 ALA A N 1
ATOM 2753 C CA . ALA A 1 344 ? 13.060 7.712 -0.982 1.00 90.56 344 ALA A CA 1
ATOM 2754 C C . ALA A 1 344 ? 13.393 8.785 -2.033 1.00 90.56 344 ALA A C 1
ATOM 2756 O O . ALA A 1 344 ? 13.136 9.968 -1.818 1.00 90.56 344 ALA A O 1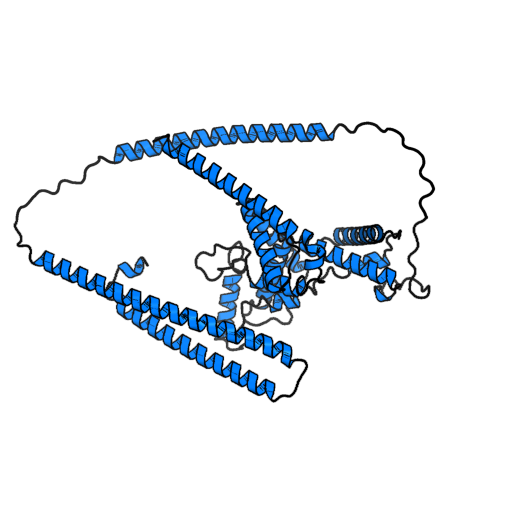
ATOM 2757 N N . GLU A 1 345 ? 13.884 8.387 -3.212 1.00 90.75 345 GLU A N 1
ATOM 2758 C CA . GLU A 1 345 ? 14.203 9.330 -4.295 1.00 90.75 345 GLU A CA 1
ATOM 2759 C C . GLU A 1 345 ? 12.971 10.092 -4.808 1.00 90.75 345 GLU A C 1
ATOM 2761 O O . GLU A 1 345 ? 13.083 11.230 -5.267 1.00 90.75 345 GLU A O 1
ATOM 2766 N N . PHE A 1 346 ? 11.797 9.459 -4.771 1.00 90.62 346 PHE A N 1
ATOM 2767 C CA . PHE A 1 346 ? 10.529 10.036 -5.215 1.00 90.62 346 PHE A CA 1
ATOM 2768 C C . PHE A 1 346 ? 9.591 10.328 -4.036 1.00 90.62 346 PHE A C 1
ATOM 2770 O O . PHE A 1 346 ? 8.374 10.215 -4.184 1.00 90.62 346 PHE A O 1
ATOM 2777 N N . HIS A 1 347 ? 10.142 10.741 -2.889 1.00 92.06 347 HIS A N 1
ATOM 2778 C CA . HIS A 1 347 ? 9.401 10.982 -1.645 1.00 92.06 347 HIS A CA 1
ATOM 2779 C C . HIS A 1 347 ? 8.131 11.828 -1.830 1.00 92.06 347 HIS A C 1
ATOM 2781 O O . HIS A 1 347 ? 7.068 11.465 -1.341 1.00 92.06 347 HIS A O 1
ATOM 2787 N N . ALA A 1 348 ? 8.200 12.902 -2.624 1.00 90.94 348 ALA A N 1
ATOM 2788 C CA . ALA A 1 348 ? 7.068 13.795 -2.879 1.00 90.94 348 ALA A CA 1
ATOM 2789 C C . ALA A 1 348 ? 5.871 13.111 -3.572 1.00 90.94 348 ALA A C 1
ATOM 2791 O O . ALA A 1 348 ? 4.760 13.629 -3.529 1.00 90.94 348 ALA A O 1
ATOM 2792 N N . ALA A 1 349 ? 6.077 11.967 -4.233 1.00 92.69 349 ALA A N 1
ATOM 2793 C CA . ALA A 1 349 ? 4.994 11.172 -4.811 1.00 92.69 349 ALA A CA 1
ATOM 2794 C C . ALA A 1 349 ? 4.337 10.229 -3.790 1.00 92.69 349 ALA A C 1
ATOM 2796 O O . ALA A 1 349 ? 3.238 9.738 -4.044 1.00 92.69 349 ALA A O 1
ATOM 2797 N N . PHE A 1 350 ? 5.014 9.959 -2.672 1.00 94.38 350 PHE A N 1
ATOM 2798 C CA . PHE A 1 350 ? 4.569 9.059 -1.611 1.00 94.38 350 PHE A CA 1
ATOM 2799 C C . PHE A 1 350 ? 4.147 9.785 -0.329 1.00 94.38 350 PHE A C 1
ATOM 2801 O O . PHE A 1 350 ? 3.749 9.121 0.620 1.00 94.38 350 PHE A O 1
ATOM 2808 N N . ASP A 1 351 ? 4.218 11.114 -0.299 1.00 93.44 351 ASP A N 1
ATOM 2809 C CA . ASP A 1 351 ? 3.913 11.930 0.870 1.00 93.44 351 ASP A CA 1
ATOM 2810 C C . ASP A 1 351 ? 2.735 12.889 0.593 1.00 93.44 351 ASP A C 1
ATOM 2812 O O . ASP A 1 351 ? 2.916 13.879 -0.129 1.00 93.44 351 ASP A O 1
ATOM 2816 N N . PRO A 1 352 ? 1.532 12.632 1.150 1.00 95.25 352 PRO A N 1
ATOM 2817 C CA . PRO A 1 352 ? 1.164 11.515 2.037 1.00 95.25 352 PRO A CA 1
ATOM 2818 C C . PRO A 1 352 ? 0.994 10.182 1.287 1.00 95.25 352 PRO A C 1
ATOM 2820 O O . PRO A 1 352 ? 0.746 10.176 0.075 1.00 95.25 352 PRO A O 1
ATOM 2823 N N . LEU A 1 353 ? 1.045 9.045 2.004 1.00 95.38 353 LEU A N 1
ATOM 2824 C CA . LEU A 1 353 ? 1.041 7.711 1.386 1.00 95.38 353 LEU A CA 1
ATOM 2825 C C . LEU A 1 353 ? -0.158 7.532 0.439 1.00 95.38 353 LEU A C 1
ATOM 2827 O O . LEU A 1 353 ? -1.287 7.687 0.890 1.00 95.38 353 LEU A O 1
ATOM 2831 N N . PRO A 1 354 ? 0.014 7.228 -0.860 1.00 96.56 354 PRO A N 1
ATOM 2832 C CA . PRO A 1 354 ? -1.102 7.234 -1.805 1.00 96.56 354 PRO A CA 1
ATOM 2833 C C . PRO A 1 354 ? -2.129 6.134 -1.532 1.00 96.56 354 PRO A C 1
ATOM 2835 O O . PRO A 1 354 ? -1.763 4.984 -1.298 1.00 96.56 354 PRO A O 1
ATOM 2838 N N . ILE A 1 355 ? -3.419 6.459 -1.662 1.00 96.62 355 ILE A N 1
ATOM 2839 C CA . ILE A 1 355 ? -4.514 5.476 -1.581 1.00 96.62 355 ILE A CA 1
ATOM 2840 C C . ILE A 1 355 ? -4.311 4.293 -2.548 1.00 96.62 355 ILE A C 1
ATOM 2842 O O . ILE A 1 355 ? -4.467 3.153 -2.108 1.00 96.62 355 ILE A O 1
ATOM 2846 N N . PRO A 1 356 ? -3.881 4.498 -3.812 1.00 95.88 356 PRO A N 1
ATOM 2847 C CA . PRO A 1 356 ? -3.546 3.389 -4.705 1.00 95.88 356 PRO A CA 1
ATOM 2848 C C . PRO A 1 356 ? -2.478 2.439 -4.148 1.00 95.88 356 PRO A C 1
ATOM 2850 O O . PRO A 1 356 ? -2.600 1.227 -4.332 1.00 95.88 356 PRO A O 1
ATOM 2853 N N . THR A 1 357 ? -1.488 2.960 -3.414 1.00 94.38 357 THR A N 1
ATOM 2854 C CA . THR A 1 357 ? -0.455 2.153 -2.749 1.00 94.38 357 THR A CA 1
ATOM 2855 C C . THR A 1 357 ? -1.074 1.296 -1.649 1.00 94.38 357 THR A C 1
ATOM 2857 O O . THR A 1 357 ? -0.803 0.100 -1.580 1.00 94.38 357 THR A O 1
ATOM 2860 N N . ILE A 1 358 ? -1.935 1.881 -0.812 1.00 94.75 358 ILE A N 1
ATOM 2861 C CA . ILE A 1 358 ? -2.612 1.177 0.289 1.00 94.75 358 ILE A CA 1
ATOM 2862 C C . ILE A 1 358 ? -3.524 0.073 -0.263 1.00 94.75 358 ILE A C 1
ATOM 2864 O O . ILE A 1 358 ? -3.431 -1.078 0.166 1.00 94.75 358 ILE A O 1
ATOM 2868 N N . ALA A 1 359 ? -4.338 0.385 -1.276 1.00 94.88 359 ALA A N 1
ATOM 2869 C CA . ALA A 1 359 ? -5.201 -0.583 -1.955 1.00 94.88 359 ALA A CA 1
ATOM 2870 C C . ALA A 1 359 ? -4.397 -1.761 -2.523 1.00 94.88 359 ALA A C 1
ATOM 2872 O O . ALA A 1 359 ? -4.800 -2.923 -2.424 1.00 94.88 359 ALA A O 1
ATOM 2873 N N . PHE A 1 360 ? -3.232 -1.472 -3.104 1.00 92.31 360 PHE A N 1
ATOM 2874 C CA . PHE A 1 360 ? -2.345 -2.495 -3.636 1.00 92.31 360 PHE A CA 1
ATOM 2875 C C . PHE A 1 360 ? -1.765 -3.388 -2.530 1.00 92.31 360 PHE A C 1
ATOM 2877 O O . PHE A 1 360 ? -1.800 -4.610 -2.662 1.00 92.31 360 PHE A O 1
ATOM 2884 N N . LEU A 1 361 ? -1.320 -2.816 -1.407 1.00 90.69 361 LEU A N 1
ATOM 2885 C CA . LEU A 1 361 ? -0.836 -3.590 -0.258 1.00 90.69 361 LEU A CA 1
ATOM 2886 C C . LEU A 1 361 ? -1.920 -4.506 0.328 1.00 90.69 361 LEU A C 1
ATOM 2888 O O . LEU A 1 361 ? -1.642 -5.674 0.598 1.00 90.69 361 LEU A O 1
ATOM 2892 N N . LEU A 1 362 ? -3.157 -4.017 0.460 1.00 91.94 362 LEU A N 1
ATOM 2893 C CA . LEU A 1 362 ? -4.305 -4.829 0.887 1.00 91.94 362 LEU A CA 1
ATOM 2894 C C . LEU A 1 362 ? -4.602 -5.966 -0.099 1.00 91.94 362 LEU A C 1
ATOM 2896 O O . LEU A 1 362 ? -4.909 -7.082 0.311 1.00 91.94 362 LEU A O 1
ATOM 2900 N N . THR A 1 363 ? -4.443 -5.716 -1.398 1.00 91.88 363 THR A N 1
ATOM 2901 C CA . THR A 1 363 ? -4.611 -6.746 -2.434 1.00 91.88 363 THR A CA 1
ATOM 2902 C C . THR A 1 363 ? -3.548 -7.838 -2.315 1.00 91.88 363 THR A C 1
ATOM 2904 O O . THR A 1 363 ? -3.867 -9.023 -2.401 1.00 91.88 363 THR A O 1
ATOM 2907 N N . CYS A 1 364 ? -2.289 -7.460 -2.079 1.00 87.38 364 CYS A N 1
ATOM 2908 C CA . CYS A 1 364 ? -1.211 -8.413 -1.817 1.00 87.38 364 CYS A CA 1
ATOM 2909 C C . CYS A 1 364 ? -1.483 -9.222 -0.541 1.00 87.38 364 CYS A C 1
ATOM 2911 O O . CYS A 1 364 ? -1.263 -10.430 -0.522 1.00 87.38 364 CYS A O 1
ATOM 2913 N N . ALA A 1 365 ? -1.995 -8.583 0.513 1.00 87.06 365 ALA A N 1
ATOM 2914 C CA . ALA A 1 365 ? -2.387 -9.267 1.742 1.00 87.06 365 ALA A CA 1
ATOM 2915 C C . ALA A 1 365 ? -3.474 -10.316 1.492 1.00 87.06 365 ALA A C 1
ATOM 2917 O O . ALA A 1 365 ? -3.339 -11.461 1.922 1.00 87.06 365 ALA A O 1
ATOM 2918 N N . GLU A 1 366 ? -4.511 -9.946 0.739 1.00 90.00 366 GLU A N 1
ATOM 2919 C CA . GLU A 1 366 ? -5.583 -10.862 0.360 1.00 90.00 366 GLU A CA 1
ATOM 2920 C C . GLU A 1 366 ? -5.054 -12.034 -0.470 1.00 90.00 366 GLU A C 1
ATOM 2922 O O . GLU A 1 366 ? -5.402 -13.176 -0.193 1.00 90.00 366 GLU A O 1
ATOM 2927 N N . CYS A 1 367 ? -4.149 -11.781 -1.421 1.00 88.56 367 CYS A N 1
ATOM 2928 C CA . CYS A 1 367 ? -3.509 -12.849 -2.185 1.00 88.56 367 CYS A CA 1
ATOM 2929 C C . CYS A 1 367 ? -2.710 -13.812 -1.309 1.00 88.56 367 CYS A C 1
ATOM 2931 O O . CYS A 1 367 ? -2.734 -15.022 -1.542 1.00 88.56 367 CYS A O 1
ATOM 2933 N N . SER A 1 368 ? -1.999 -13.289 -0.307 1.00 85.06 368 SER A N 1
ATOM 2934 C CA . SER A 1 368 ? -1.282 -14.129 0.651 1.00 85.06 368 SER A CA 1
ATOM 2935 C C . SER A 1 368 ? -2.269 -15.019 1.399 1.00 85.06 368 SER A C 1
ATOM 2937 O O . SER A 1 368 ? -2.085 -16.229 1.441 1.00 85.06 368 SER A O 1
ATOM 2939 N N . LEU A 1 369 ? -3.371 -14.462 1.902 1.00 87.06 369 LEU A N 1
ATOM 2940 C CA . LEU A 1 369 ? -4.398 -15.230 2.610 1.00 87.06 369 LEU A CA 1
ATOM 2941 C C . LEU A 1 369 ? -5.103 -16.267 1.724 1.00 87.06 369 LEU A C 1
ATOM 2943 O O . LEU A 1 369 ? -5.358 -17.375 2.191 1.00 87.06 369 LEU A O 1
ATOM 2947 N N . ASP A 1 370 ? -5.363 -15.950 0.454 1.00 89.31 370 ASP A N 1
ATOM 2948 C CA . ASP A 1 370 ? -5.969 -16.889 -0.499 1.00 89.31 370 ASP A CA 1
ATOM 2949 C C . ASP A 1 370 ? -5.120 -18.164 -0.665 1.00 89.31 370 ASP A C 1
ATOM 2951 O O . ASP A 1 370 ? -5.669 -19.265 -0.720 1.00 89.31 370 ASP A O 1
ATOM 2955 N N . SER A 1 371 ? -3.784 -18.042 -0.641 1.00 87.00 371 SER A N 1
ATOM 2956 C CA . SER A 1 371 ? -2.869 -19.198 -0.707 1.00 87.00 371 SER A CA 1
ATOM 2957 C C . SER A 1 371 ? -2.938 -20.126 0.514 1.00 87.00 371 SER A C 1
ATOM 2959 O O . SER A 1 371 ? -2.365 -21.211 0.491 1.00 87.00 371 SER A O 1
ATOM 2961 N N . TRP A 1 372 ? -3.644 -19.725 1.576 1.00 87.12 372 TRP A N 1
ATOM 2962 C CA . TRP A 1 372 ? -3.779 -20.463 2.835 1.00 87.12 372 TRP A CA 1
ATOM 2963 C C . TRP A 1 372 ? -5.211 -20.919 3.126 1.00 87.12 372 TRP A C 1
ATOM 2965 O O . TRP A 1 372 ? -5.475 -21.447 4.206 1.00 87.12 372 TRP A O 1
ATOM 2975 N N . VAL A 1 373 ? -6.150 -20.770 2.185 1.00 88.31 373 VAL A N 1
ATOM 2976 C CA . VAL A 1 373 ? -7.571 -21.122 2.396 1.00 88.31 373 VAL A CA 1
ATOM 2977 C C . VAL A 1 373 ? -7.766 -22.593 2.788 1.00 88.31 373 VAL A C 1
ATOM 2979 O O . VAL A 1 373 ? -8.693 -22.918 3.525 1.00 88.31 373 VAL A O 1
ATOM 2982 N N . THR A 1 374 ? -6.869 -23.485 2.361 1.00 88.00 374 THR A N 1
ATOM 2983 C CA . THR A 1 374 ? -6.894 -24.916 2.720 1.00 88.00 374 THR A CA 1
ATOM 2984 C C . THR A 1 374 ? -6.260 -25.226 4.084 1.00 88.00 374 THR A C 1
ATOM 2986 O O . THR A 1 374 ? -6.164 -26.388 4.469 1.00 88.00 374 THR A O 1
ATOM 2989 N N . GLY A 1 375 ? -5.778 -24.206 4.803 1.00 83.94 375 GLY A N 1
ATOM 2990 C CA . GLY A 1 375 ? -5.015 -24.337 6.047 1.00 83.94 375 GLY A CA 1
ATOM 2991 C C . GLY A 1 375 ? -3.549 -24.729 5.848 1.00 83.94 375 GLY A C 1
ATOM 2992 O O . GLY A 1 375 ? -2.801 -24.808 6.824 1.00 83.94 375 GLY A O 1
ATOM 2993 N N . LYS A 1 376 ? -3.133 -24.955 4.596 1.00 85.06 376 LYS A N 1
ATOM 2994 C CA . LYS A 1 376 ? -1.767 -25.275 4.169 1.00 85.06 376 LYS A CA 1
ATOM 2995 C C . LYS A 1 376 ? -1.329 -24.290 3.080 1.00 85.06 376 LYS A C 1
ATOM 2997 O O . LYS A 1 376 ? -2.190 -23.811 2.343 1.00 85.06 376 LYS A O 1
ATOM 3002 N N . PRO A 1 377 ? -0.020 -24.017 2.945 1.00 82.56 377 PRO A N 1
ATOM 3003 C CA . PRO A 1 377 ? 0.476 -23.150 1.886 1.00 82.56 377 PRO A CA 1
ATOM 3004 C C . PRO A 1 377 ? 0.279 -23.816 0.523 1.00 82.56 377 PRO A C 1
ATOM 3006 O O . PRO A 1 377 ? 0.869 -24.863 0.244 1.00 82.56 377 PRO A O 1
ATOM 3009 N N . ASP A 1 378 ? -0.509 -23.188 -0.342 1.00 84.19 378 ASP A N 1
ATOM 3010 C CA . ASP A 1 378 ? -0.583 -23.550 -1.751 1.00 84.19 378 ASP A CA 1
ATOM 3011 C C . ASP A 1 378 ? 0.608 -22.941 -2.500 1.00 84.19 378 ASP A C 1
ATOM 3013 O O . ASP A 1 378 ? 0.619 -21.768 -2.867 1.00 84.19 378 ASP A O 1
ATOM 3017 N N . GLN A 1 379 ? 1.633 -23.761 -2.729 1.00 78.38 379 GLN A N 1
ATOM 3018 C CA . GLN A 1 379 ? 2.830 -23.353 -3.469 1.00 78.38 379 GLN A CA 1
ATOM 3019 C C . GLN A 1 379 ? 2.553 -23.058 -4.950 1.00 78.38 379 GLN A C 1
ATOM 3021 O O . GLN A 1 379 ? 3.361 -22.383 -5.587 1.00 78.38 379 GLN A O 1
ATOM 3026 N N . ALA A 1 380 ? 1.449 -23.572 -5.503 1.00 80.69 380 ALA A N 1
ATOM 3027 C CA . ALA A 1 380 ? 1.031 -23.295 -6.873 1.00 80.69 380 ALA A CA 1
ATOM 3028 C C . ALA A 1 380 ? 0.208 -22.002 -6.978 1.00 80.69 380 ALA A C 1
ATOM 3030 O O . ALA A 1 380 ? -0.023 -21.509 -8.091 1.00 80.69 380 ALA A O 1
ATOM 3031 N N . HIS A 1 381 ? -0.223 -21.443 -5.841 1.00 82.44 381 HIS A N 1
ATOM 3032 C CA . HIS A 1 381 ? -0.899 -20.158 -5.811 1.00 82.44 381 HIS A CA 1
ATOM 3033 C C . HIS A 1 381 ? 0.100 -19.049 -6.115 1.00 82.44 381 HIS A C 1
ATOM 3035 O O . HIS A 1 381 ? 1.095 -18.833 -5.420 1.00 82.44 381 HIS A O 1
ATOM 3041 N N . HIS A 1 382 ? -0.183 -18.323 -7.183 1.00 77.44 382 HIS A N 1
ATOM 3042 C CA . HIS A 1 382 ? 0.612 -17.194 -7.625 1.00 77.44 382 HIS A CA 1
ATOM 3043 C C . HIS A 1 382 ? -0.335 -16.055 -7.925 1.00 77.44 382 HIS A C 1
ATOM 3045 O O . HIS A 1 382 ? -1.406 -16.263 -8.498 1.00 77.44 382 HIS A O 1
ATOM 3051 N N . PHE A 1 383 ? 0.075 -14.840 -7.602 1.00 79.81 383 PHE A N 1
ATOM 3052 C CA . PHE A 1 383 ? -0.728 -13.694 -7.957 1.00 79.81 383 PHE A CA 1
ATOM 3053 C C . PHE A 1 383 ? -0.752 -13.511 -9.457 1.00 79.81 383 PHE A C 1
ATOM 3055 O O . PHE A 1 383 ? 0.263 -13.446 -10.160 1.00 79.81 383 PHE A O 1
ATOM 3062 N N . ARG A 1 384 ? -1.971 -13.394 -9.950 1.00 81.75 384 ARG A N 1
ATOM 3063 C CA . ARG A 1 384 ? -2.244 -13.168 -11.352 1.00 81.75 384 ARG A CA 1
ATOM 3064 C C . ARG A 1 384 ? -2.951 -11.843 -11.468 1.00 81.75 384 ARG A C 1
ATOM 3066 O O . ARG A 1 384 ? -4.025 -11.647 -10.904 1.00 81.75 384 ARG A O 1
ATOM 3073 N N . THR A 1 385 ? -2.371 -10.950 -12.264 1.00 79.00 385 THR A N 1
ATOM 3074 C CA . THR A 1 385 ? -2.919 -9.613 -12.515 1.00 79.00 385 THR A CA 1
ATOM 3075 C C . THR A 1 385 ? -4.395 -9.668 -12.917 1.00 79.00 385 THR A C 1
ATOM 3077 O O . THR A 1 385 ? -5.182 -8.850 -12.458 1.00 79.00 385 THR A O 1
ATOM 3080 N N . ALA A 1 386 ? -4.791 -10.651 -13.732 1.00 79.81 386 ALA A N 1
ATOM 3081 C CA . ALA A 1 386 ? -6.178 -10.825 -14.163 1.00 79.81 386 ALA A CA 1
ATOM 3082 C C . ALA A 1 386 ? -7.147 -11.144 -13.006 1.00 79.81 386 ALA A C 1
ATOM 3084 O O . ALA A 1 386 ? -8.278 -10.667 -13.023 1.00 79.81 386 ALA A O 1
ATOM 3085 N N . GLU A 1 387 ? -6.702 -11.910 -12.008 1.00 84.56 387 GLU A N 1
ATOM 3086 C CA . GLU A 1 387 ? -7.520 -12.362 -10.875 1.00 84.56 387 GLU A CA 1
ATOM 3087 C C . GLU A 1 387 ? -7.593 -11.279 -9.784 1.00 84.56 387 GLU A C 1
ATOM 3089 O O . GLU A 1 387 ? -8.673 -10.935 -9.304 1.00 84.56 387 GLU A O 1
ATOM 3094 N N . TYR A 1 388 ? -6.456 -10.659 -9.453 1.00 89.56 388 TYR A N 1
ATOM 3095 C CA . TYR A 1 388 ? -6.369 -9.685 -8.359 1.00 89.56 388 TYR A CA 1
ATOM 3096 C C . TYR A 1 388 ? -6.732 -8.254 -8.749 1.00 89.56 388 TYR A C 1
ATOM 3098 O O . TYR A 1 388 ? -6.963 -7.424 -7.870 1.00 89.56 388 TYR A O 1
ATOM 3106 N N . ARG A 1 389 ? -6.883 -7.951 -10.045 1.00 90.31 389 ARG A N 1
ATOM 3107 C CA . ARG A 1 389 ? -7.344 -6.627 -10.486 1.00 90.31 389 ARG A CA 1
ATOM 3108 C C . ARG A 1 389 ? -8.718 -6.280 -9.920 1.00 90.31 389 ARG A C 1
ATOM 3110 O O . ARG A 1 389 ? -8.922 -5.141 -9.519 1.00 90.31 389 ARG A O 1
ATOM 3117 N N . ALA A 1 390 ? -9.656 -7.227 -9.889 1.00 92.06 390 ALA A N 1
ATOM 3118 C CA . ALA A 1 390 ? -10.995 -6.976 -9.353 1.00 92.06 390 ALA A CA 1
ATOM 3119 C C . ALA A 1 390 ? -10.952 -6.685 -7.843 1.00 92.06 390 ALA A C 1
ATOM 3121 O O . ALA A 1 390 ? -11.552 -5.712 -7.389 1.00 92.06 390 ALA A O 1
ATOM 3122 N N . LYS A 1 391 ? -10.167 -7.468 -7.092 1.00 93.38 391 LYS A N 1
ATOM 3123 C CA . LYS A 1 391 ? -9.939 -7.273 -5.651 1.00 93.38 391 LYS A CA 1
ATOM 3124 C C . LYS A 1 391 ? -9.299 -5.914 -5.364 1.00 93.38 391 LYS A C 1
ATOM 3126 O O . LYS A 1 391 ? -9.803 -5.163 -4.538 1.00 93.38 391 LYS A O 1
ATOM 3131 N N . TYR A 1 392 ? -8.279 -5.537 -6.135 1.00 94.12 392 TYR A N 1
ATOM 3132 C CA . TYR A 1 392 ? -7.675 -4.208 -6.063 1.00 94.12 392 TYR A CA 1
ATOM 3133 C C . TYR A 1 392 ? -8.677 -3.080 -6.275 1.00 94.12 392 TYR A C 1
ATOM 3135 O O . TYR A 1 392 ? -8.687 -2.127 -5.501 1.00 94.12 392 TYR A O 1
ATOM 3143 N N . ARG A 1 393 ? -9.540 -3.178 -7.294 1.00 94.75 393 ARG A N 1
ATOM 3144 C CA . ARG A 1 393 ? -10.570 -2.154 -7.522 1.00 94.75 393 ARG A CA 1
ATOM 3145 C C . ARG A 1 393 ? -11.562 -2.082 -6.370 1.00 94.75 393 ARG A C 1
ATOM 3147 O O . ARG A 1 393 ? -11.936 -0.976 -6.011 1.00 94.75 393 ARG A O 1
ATOM 3154 N N . SER A 1 394 ? -11.923 -3.216 -5.772 1.00 94.62 394 SER A N 1
ATOM 3155 C CA . SER A 1 394 ? -12.783 -3.244 -4.586 1.00 94.62 394 SER A CA 1
ATOM 3156 C C . SER A 1 394 ? -12.137 -2.533 -3.393 1.00 94.62 394 SER A C 1
ATOM 3158 O O . SER A 1 394 ? -12.792 -1.711 -2.761 1.00 94.62 394 SER A O 1
ATOM 3160 N N . HIS A 1 395 ? -10.857 -2.801 -3.102 1.00 95.19 395 HIS A N 1
ATOM 3161 C CA . HIS A 1 395 ? -10.127 -2.114 -2.023 1.00 95.19 395 HIS A CA 1
ATOM 3162 C C . HIS A 1 395 ? -9.970 -0.623 -2.304 1.00 95.19 395 HIS A C 1
ATOM 3164 O O . HIS A 1 395 ? -10.159 0.197 -1.414 1.00 95.19 395 HIS A O 1
ATOM 3170 N N . LEU A 1 396 ? -9.641 -0.268 -3.547 1.00 95.69 396 LEU A N 1
ATOM 3171 C CA . LEU A 1 396 ? -9.491 1.120 -3.968 1.00 95.69 396 LEU A CA 1
ATOM 3172 C C . LEU A 1 396 ? -10.806 1.890 -3.826 1.00 95.69 396 LEU A C 1
ATOM 3174 O O . LEU A 1 396 ? -10.805 2.998 -3.301 1.00 95.69 396 LEU A O 1
ATOM 3178 N N . GLN A 1 397 ? -11.912 1.289 -4.266 1.00 95.50 397 GLN A N 1
ATOM 3179 C CA . GLN A 1 397 ? -13.241 1.873 -4.144 1.00 95.50 397 GLN A CA 1
ATOM 3180 C C . GLN A 1 397 ? -13.594 2.106 -2.676 1.00 95.50 397 GLN A C 1
ATOM 3182 O O . GLN A 1 397 ? -13.928 3.227 -2.325 1.00 95.50 397 GLN A O 1
ATOM 3187 N N . TRP A 1 398 ? -13.427 1.098 -1.817 1.00 94.62 398 TRP A N 1
ATOM 3188 C CA . TRP A 1 398 ? -13.690 1.235 -0.383 1.00 94.62 398 TRP A CA 1
ATOM 3189 C C . TRP A 1 398 ? -12.840 2.337 0.271 1.00 94.62 398 TRP A C 1
ATOM 3191 O O . TRP A 1 398 ? -13.338 3.159 1.038 1.00 94.62 398 TRP A O 1
ATOM 3201 N N . LEU A 1 399 ? -11.544 2.398 -0.050 1.00 95.62 399 LEU A N 1
ATOM 3202 C CA . LEU A 1 399 ? -10.653 3.421 0.504 1.00 95.62 399 LEU A CA 1
ATOM 3203 C C . LEU A 1 399 ? -11.052 4.843 0.086 1.00 95.62 399 LEU A C 1
ATOM 3205 O O . LEU A 1 399 ? -10.872 5.766 0.873 1.00 95.62 399 LEU A O 1
ATOM 3209 N N . THR A 1 400 ? -11.568 5.029 -1.129 1.00 94.38 400 THR A N 1
ATOM 3210 C CA . THR A 1 400 ? -11.934 6.352 -1.657 1.00 94.38 400 THR A CA 1
ATOM 3211 C C . THR A 1 400 ? -13.372 6.755 -1.329 1.00 94.38 400 THR A C 1
ATOM 3213 O O . THR A 1 400 ? -13.613 7.901 -0.964 1.00 94.38 400 THR A O 1
ATOM 3216 N N . GLU A 1 401 ? -14.335 5.849 -1.493 1.00 93.94 401 GLU A N 1
ATOM 3217 C CA . GLU A 1 401 ? -15.767 6.148 -1.359 1.00 93.94 401 GLU A CA 1
ATOM 3218 C C . GLU A 1 401 ? -16.256 6.058 0.087 1.00 93.94 401 GLU A C 1
ATOM 3220 O O . GLU A 1 401 ? -17.173 6.794 0.446 1.00 93.94 401 GLU A O 1
ATOM 3225 N N . ASP A 1 402 ? -15.624 5.222 0.914 1.00 92.25 402 ASP A N 1
ATOM 3226 C CA . ASP A 1 402 ? -15.994 5.045 2.316 1.00 92.25 402 ASP A CA 1
ATOM 3227 C C . ASP A 1 402 ? -14.938 5.664 3.239 1.00 92.25 402 ASP A C 1
ATOM 3229 O O . ASP A 1 402 ? -15.216 6.647 3.916 1.00 92.25 402 ASP A O 1
ATOM 3233 N N . TRP A 1 403 ? -13.702 5.151 3.251 1.00 93.12 403 TRP A N 1
ATOM 3234 C CA . TRP A 1 403 ? -12.707 5.546 4.261 1.00 93.12 403 TRP A CA 1
ATOM 3235 C C . TRP A 1 403 ? -12.280 7.020 4.166 1.00 93.12 403 TRP A C 1
ATOM 3237 O O . TRP A 1 403 ? -12.422 7.756 5.139 1.00 93.12 403 TRP A O 1
ATOM 3247 N N . GLU A 1 404 ? -11.802 7.476 3.003 1.00 92.94 404 GLU A N 1
ATOM 3248 C CA . GLU A 1 404 ? -11.403 8.878 2.788 1.00 92.94 404 GLU A CA 1
ATOM 3249 C C . GLU A 1 404 ? -12.596 9.840 2.863 1.00 92.94 404 GLU A C 1
ATOM 3251 O O . GLU A 1 404 ? -12.443 10.978 3.301 1.00 92.94 404 GLU A O 1
ATOM 3256 N N . ALA A 1 405 ? -13.795 9.390 2.485 1.00 91.50 405 ALA A N 1
ATOM 3257 C CA . ALA A 1 405 ? -14.998 10.215 2.509 1.00 91.50 405 ALA A CA 1
ATOM 3258 C C . ALA A 1 405 ? -15.505 10.528 3.930 1.00 91.50 405 ALA A C 1
ATOM 3260 O O . ALA A 1 405 ? -16.200 11.532 4.101 1.00 91.50 405 ALA A O 1
ATOM 3261 N N . LEU A 1 406 ? -15.162 9.708 4.936 1.00 89.94 406 LEU A N 1
ATOM 3262 C CA . LEU A 1 406 ? -15.551 9.925 6.338 1.00 89.94 406 LEU A CA 1
ATOM 3263 C C . LEU A 1 406 ? -14.939 11.207 6.916 1.00 89.94 406 LEU A C 1
ATOM 3265 O O . LEU A 1 406 ? -15.654 12.036 7.477 1.00 89.94 406 LEU A O 1
ATOM 3269 N N . ASP A 1 407 ? -13.624 11.365 6.776 1.00 92.12 407 ASP A N 1
ATOM 3270 C CA . ASP A 1 407 ? -12.887 12.566 7.172 1.00 92.12 407 ASP A CA 1
ATOM 3271 C C . ASP A 1 407 ? -11.615 12.690 6.312 1.00 92.12 407 ASP A C 1
ATOM 3273 O O . ASP A 1 407 ? -10.573 12.117 6.651 1.00 92.12 407 ASP A O 1
ATOM 3277 N N . PRO A 1 408 ? -11.678 13.434 5.191 1.00 92.00 408 PRO A N 1
ATOM 3278 C CA . PRO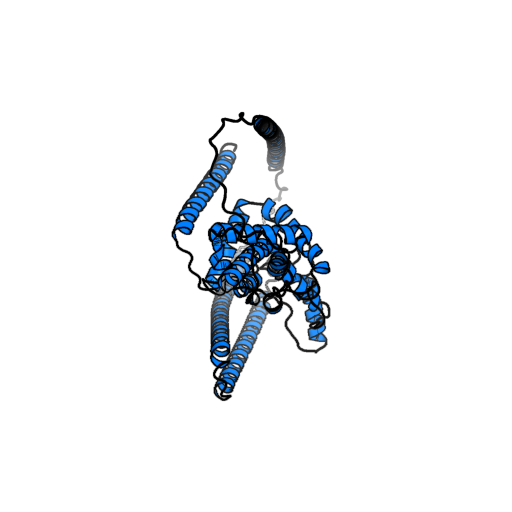 A 1 408 ? -10.568 13.527 4.246 1.00 92.00 408 PRO A CA 1
ATOM 3279 C C . PRO A 1 408 ? -9.279 14.056 4.869 1.00 92.00 408 PRO A C 1
ATOM 3281 O O . PRO A 1 408 ? -8.188 13.624 4.501 1.00 92.00 408 PRO A O 1
ATOM 3284 N N . ASP A 1 409 ? -9.386 14.986 5.818 1.00 90.75 409 ASP A N 1
ATOM 3285 C CA . ASP A 1 409 ? -8.208 15.589 6.419 1.00 90.75 409 ASP A CA 1
ATOM 3286 C C . ASP A 1 409 ? -7.584 14.667 7.480 1.00 90.75 409 ASP A C 1
ATOM 3288 O O . ASP A 1 409 ? -6.358 14.614 7.602 1.00 90.75 409 ASP A O 1
ATOM 3292 N N . ALA A 1 410 ? -8.403 13.966 8.276 1.00 89.31 410 ALA A N 1
ATOM 3293 C CA . ALA A 1 410 ? -7.894 12.973 9.220 1.00 89.31 410 ALA A CA 1
ATOM 3294 C C . ALA A 1 410 ? -7.236 11.808 8.472 1.00 89.31 410 ALA A C 1
ATOM 3296 O O . ALA A 1 410 ? -6.154 11.365 8.849 1.00 89.31 410 ALA A O 1
ATOM 3297 N N . VAL A 1 411 ? -7.830 11.368 7.360 1.00 93.06 411 VAL A N 1
ATOM 3298 C CA . VAL A 1 411 ? -7.246 10.335 6.498 1.00 93.06 411 VAL A CA 1
ATOM 3299 C C . VAL A 1 411 ? -5.957 10.820 5.830 1.00 93.06 411 VAL A C 1
ATOM 3301 O O . VAL A 1 411 ? -4.989 10.063 5.773 1.00 93.06 411 VAL A O 1
ATOM 3304 N N . GLU A 1 412 ? -5.880 12.077 5.377 1.00 93.25 412 GLU A N 1
ATOM 3305 C CA . GLU A 1 412 ? -4.627 12.673 4.883 1.00 93.25 412 GLU A CA 1
ATOM 3306 C C . GLU A 1 412 ? -3.523 12.611 5.954 1.00 93.25 412 GLU A C 1
ATOM 3308 O O . GLU A 1 412 ? -2.395 12.208 5.657 1.00 93.25 412 GLU A O 1
ATOM 3313 N N . GLN A 1 413 ? -3.860 12.949 7.203 1.00 91.50 413 GLN A N 1
ATOM 3314 C CA . GLN A 1 413 ? -2.939 12.905 8.338 1.00 91.50 413 GLN A CA 1
ATOM 3315 C C . GLN A 1 413 ? -2.477 11.475 8.652 1.00 91.50 413 GLN A C 1
ATOM 3317 O O . GLN A 1 413 ? -1.275 11.231 8.741 1.00 91.50 413 GLN A O 1
ATOM 3322 N N . VAL A 1 414 ? -3.400 10.516 8.730 1.00 93.06 414 VAL A N 1
ATOM 3323 C CA . VAL A 1 414 ? -3.080 9.093 8.935 1.00 93.06 414 VAL A CA 1
ATOM 3324 C C . VAL A 1 414 ? -2.159 8.576 7.826 1.00 93.06 414 VAL A C 1
ATOM 3326 O O . VAL A 1 414 ? -1.147 7.929 8.088 1.00 93.06 414 VAL A O 1
ATOM 3329 N N . ARG A 1 415 ? -2.443 8.913 6.563 1.00 95.44 415 ARG A N 1
ATOM 3330 C CA . ARG A 1 415 ? -1.596 8.542 5.418 1.00 95.44 415 ARG A CA 1
ATOM 3331 C C . ARG A 1 415 ? -0.205 9.180 5.483 1.00 95.44 415 ARG A C 1
ATOM 3333 O O . ARG A 1 415 ? 0.762 8.581 5.007 1.00 95.44 415 ARG A O 1
ATOM 3340 N N . HIS A 1 416 ? -0.086 10.384 6.035 1.00 94.06 416 HIS A N 1
ATOM 3341 C CA . HIS A 1 416 ? 1.209 11.012 6.285 1.00 94.06 416 HIS A CA 1
ATOM 3342 C C . HIS A 1 416 ? 1.984 10.267 7.384 1.00 94.06 416 HIS A C 1
ATOM 3344 O O . HIS A 1 416 ? 3.153 9.941 7.198 1.00 94.06 416 HIS A O 1
ATOM 3350 N N . GLU A 1 417 ? 1.323 9.897 8.479 1.00 93.25 417 GLU A N 1
ATOM 3351 C CA . GLU A 1 417 ? 1.930 9.131 9.577 1.00 93.25 417 GLU A CA 1
ATOM 3352 C C . GLU A 1 417 ? 2.380 7.731 9.138 1.00 93.25 417 GLU A C 1
ATOM 3354 O O . GLU A 1 417 ? 3.471 7.286 9.504 1.00 93.25 417 GLU A O 1
ATOM 3359 N N . MET A 1 418 ? 1.593 7.061 8.288 1.00 94.25 418 MET A N 1
ATOM 3360 C CA . MET A 1 418 ? 1.989 5.813 7.627 1.00 94.25 418 MET A CA 1
ATOM 3361 C C . MET A 1 418 ? 3.273 5.998 6.808 1.00 94.25 418 MET A C 1
ATOM 3363 O O . MET A 1 418 ? 4.186 5.174 6.877 1.00 94.25 418 MET A O 1
ATOM 3367 N N . TYR A 1 419 ? 3.364 7.085 6.037 1.00 94.62 419 TYR A N 1
ATOM 3368 C CA . TYR A 1 419 ? 4.557 7.403 5.256 1.00 94.62 419 TYR A CA 1
ATOM 3369 C C . TYR A 1 419 ? 5.779 7.641 6.160 1.00 94.62 419 TYR A C 1
ATOM 3371 O O . TYR A 1 419 ? 6.831 7.035 5.947 1.00 94.62 419 TYR A O 1
ATOM 3379 N N . GLU A 1 420 ? 5.641 8.432 7.227 1.00 92.81 420 GLU A N 1
ATOM 3380 C CA . GLU A 1 420 ? 6.714 8.628 8.209 1.00 92.81 420 GLU A CA 1
ATOM 3381 C C . GLU A 1 420 ? 7.120 7.315 8.896 1.00 92.81 420 GLU A C 1
ATOM 3383 O O . GLU A 1 420 ? 8.301 7.067 9.144 1.00 92.81 420 GLU A O 1
ATOM 3388 N N . GLN A 1 421 ? 6.163 6.429 9.184 1.00 92.12 421 GLN A N 1
ATOM 3389 C CA . GLN A 1 421 ? 6.434 5.101 9.730 1.00 92.12 421 GLN A CA 1
ATOM 3390 C C . GLN A 1 421 ? 7.283 4.245 8.785 1.00 92.12 421 GLN A C 1
ATOM 3392 O O . GLN A 1 421 ? 8.243 3.620 9.236 1.00 92.12 421 GLN A O 1
ATOM 3397 N N . VAL A 1 422 ? 6.983 4.261 7.486 1.00 92.81 422 VAL A N 1
ATOM 3398 C CA . VAL A 1 422 ? 7.772 3.564 6.460 1.00 92.81 422 VAL A CA 1
ATOM 3399 C C . VAL A 1 422 ? 9.213 4.085 6.421 1.00 92.81 422 VAL A C 1
ATOM 3401 O O . VAL A 1 422 ? 10.145 3.282 6.371 1.00 92.81 422 VAL A O 1
ATOM 3404 N N . LEU A 1 423 ? 9.417 5.404 6.517 1.00 92.69 423 LEU A N 1
ATOM 3405 C CA . LEU A 1 423 ? 10.760 5.991 6.590 1.00 92.69 423 LEU A CA 1
ATOM 3406 C C . LEU A 1 423 ? 11.510 5.575 7.860 1.00 92.69 423 LEU A C 1
ATOM 3408 O O . LEU A 1 423 ? 12.680 5.196 7.783 1.00 92.69 423 LEU A O 1
ATOM 3412 N N . ARG A 1 424 ? 10.833 5.592 9.018 1.00 91.81 424 ARG A N 1
ATOM 3413 C CA . ARG A 1 424 ? 11.409 5.165 10.306 1.00 91.81 424 ARG A CA 1
ATOM 3414 C C . ARG A 1 424 ? 11.890 3.719 10.257 1.00 91.81 424 ARG A C 1
ATOM 3416 O O . ARG A 1 424 ? 12.991 3.439 10.718 1.00 91.81 424 ARG A O 1
ATOM 3423 N N . TYR A 1 425 ? 11.109 2.820 9.659 1.00 88.56 425 TYR A N 1
ATOM 3424 C CA . TYR A 1 425 ? 11.510 1.424 9.467 1.00 88.56 425 TYR A CA 1
ATOM 3425 C C . TYR A 1 425 ? 12.761 1.265 8.594 1.00 88.56 425 TYR A C 1
ATOM 3427 O O . TYR A 1 425 ? 13.537 0.343 8.823 1.00 88.56 425 TYR A O 1
ATOM 3435 N N . GLY A 1 426 ? 12.972 2.152 7.619 1.00 86.38 426 GLY A N 1
ATOM 3436 C CA . GLY A 1 426 ? 14.177 2.168 6.786 1.00 86.38 426 GLY A CA 1
ATOM 3437 C C . GLY A 1 426 ? 15.358 2.939 7.382 1.00 86.38 426 GLY A C 1
ATOM 3438 O O . GLY A 1 426 ? 16.419 2.963 6.767 1.00 86.38 426 GLY A O 1
ATOM 3439 N N . GLY A 1 427 ? 15.191 3.600 8.535 1.00 89.25 427 GLY A N 1
ATOM 3440 C CA . GLY A 1 427 ? 16.202 4.508 9.085 1.00 89.25 427 GLY A CA 1
ATOM 3441 C C . GLY A 1 427 ? 16.483 5.722 8.191 1.00 89.25 427 GLY A C 1
ATOM 3442 O O . GLY A 1 427 ? 17.578 6.272 8.233 1.00 89.25 427 GLY A O 1
ATOM 3443 N N . ILE A 1 428 ? 15.516 6.117 7.360 1.00 89.06 428 ILE A N 1
ATOM 3444 C CA . ILE A 1 428 ? 15.672 7.171 6.357 1.00 89.06 428 ILE A CA 1
ATOM 3445 C C . ILE A 1 428 ? 15.268 8.517 6.959 1.00 89.06 428 ILE A C 1
ATOM 3447 O O . ILE A 1 428 ? 14.152 8.676 7.457 1.00 89.06 428 ILE A O 1
ATOM 3451 N N . THR A 1 429 ? 16.147 9.512 6.854 1.00 84.44 429 THR A N 1
ATOM 3452 C CA . THR A 1 429 ? 15.849 10.894 7.251 1.00 84.44 429 THR A CA 1
ATOM 3453 C C . THR A 1 429 ? 15.601 11.766 6.025 1.00 84.44 429 THR A C 1
ATOM 3455 O O . THR A 1 429 ? 16.479 11.907 5.180 1.00 84.44 429 THR A O 1
ATOM 3458 N N . MET A 1 430 ? 14.416 12.374 5.932 1.00 76.31 430 MET A N 1
ATOM 3459 C CA . MET A 1 430 ? 14.096 13.369 4.901 1.00 76.31 430 MET A CA 1
ATOM 3460 C C . MET A 1 430 ? 14.416 14.779 5.408 1.00 76.31 430 MET A C 1
ATOM 3462 O O . MET A 1 430 ? 14.277 15.065 6.599 1.00 76.31 430 MET A O 1
ATOM 3466 N N . ASP A 1 431 ? 14.869 15.660 4.515 1.00 62.12 431 ASP A N 1
ATOM 3467 C CA . ASP A 1 431 ? 15.377 16.976 4.901 1.00 62.12 431 ASP A CA 1
ATOM 3468 C C . ASP A 1 431 ? 14.263 17.855 5.514 1.00 62.12 431 ASP A C 1
ATOM 3470 O O . ASP A 1 431 ? 13.243 18.169 4.902 1.00 62.12 431 ASP A O 1
ATOM 3474 N N . SER A 1 432 ? 14.473 18.244 6.771 1.00 54.22 432 SER A N 1
ATOM 3475 C CA . SER A 1 432 ? 13.475 18.704 7.760 1.00 54.22 432 SER A CA 1
ATOM 3476 C C . SER A 1 432 ? 12.701 20.003 7.459 1.00 54.22 432 SER A C 1
ATOM 3478 O O . SER A 1 432 ? 11.881 20.450 8.270 1.00 54.22 432 SER A O 1
ATOM 3480 N N . THR A 1 433 ? 12.956 20.654 6.323 1.00 51.91 433 THR A N 1
ATOM 3481 C CA . THR A 1 433 ? 12.384 21.974 6.004 1.00 51.91 433 THR A CA 1
ATOM 3482 C C . THR A 1 433 ? 10.933 21.901 5.527 1.00 51.91 433 THR A C 1
ATOM 3484 O O . THR A 1 433 ? 10.123 22.729 5.951 1.00 51.91 433 THR A O 1
ATOM 3487 N N . GLU A 1 434 ? 10.564 20.886 4.741 1.00 54.69 434 GLU A N 1
ATOM 3488 C CA . GLU A 1 434 ? 9.170 20.655 4.325 1.00 54.69 434 GLU A CA 1
ATOM 3489 C C . GLU A 1 434 ? 8.314 20.128 5.489 1.00 54.69 434 GLU A C 1
ATOM 3491 O O . GLU A 1 434 ? 7.206 20.620 5.717 1.00 54.69 434 GLU A O 1
ATOM 3496 N N . THR A 1 435 ? 8.869 19.230 6.312 1.00 55.12 435 THR A N 1
ATOM 3497 C CA . THR A 1 435 ? 8.220 18.698 7.523 1.00 55.12 435 THR A CA 1
ATOM 3498 C C . THR A 1 435 ? 7.895 19.807 8.529 1.00 55.12 435 THR A C 1
ATOM 3500 O O . THR A 1 435 ? 6.787 19.864 9.058 1.00 55.12 435 THR A O 1
ATOM 3503 N N . ARG A 1 436 ? 8.808 20.768 8.752 1.00 54.75 436 ARG A N 1
ATOM 3504 C CA . ARG A 1 436 ? 8.550 21.925 9.635 1.00 54.75 436 ARG A CA 1
ATOM 3505 C C . ARG A 1 436 ? 7.426 22.827 9.128 1.00 54.75 436 ARG A C 1
ATOM 3507 O O . ARG A 1 436 ? 6.604 23.274 9.927 1.00 54.75 436 ARG A O 1
ATOM 3514 N N . ALA A 1 437 ? 7.386 23.105 7.825 1.00 58.28 437 ALA A N 1
ATOM 3515 C CA . ALA A 1 437 ? 6.340 23.937 7.235 1.00 58.28 437 ALA A CA 1
ATOM 3516 C C . ALA A 1 437 ? 4.962 23.257 7.310 1.00 58.28 437 ALA A C 1
ATOM 3518 O O . ALA A 1 437 ? 3.958 23.917 7.594 1.00 58.28 437 ALA A O 1
ATOM 3519 N N . ARG A 1 438 ? 4.913 21.934 7.113 1.00 60.91 438 ARG A N 1
ATOM 3520 C CA . ARG A 1 438 ? 3.672 21.157 7.180 1.00 60.91 438 ARG A CA 1
ATOM 3521 C C . ARG A 1 438 ? 3.176 20.974 8.616 1.00 60.91 438 ARG A C 1
ATOM 3523 O O . ARG A 1 438 ? 1.999 21.215 8.865 1.00 60.91 438 ARG A O 1
ATOM 3530 N N . ASN A 1 439 ? 4.061 20.705 9.577 1.00 60.50 439 ASN A N 1
ATOM 3531 C CA . ASN A 1 439 ? 3.699 20.625 10.999 1.00 60.50 439 ASN A CA 1
ATOM 3532 C C . ASN A 1 439 ? 3.078 21.935 11.507 1.00 60.50 439 ASN A C 1
ATOM 3534 O O . ASN A 1 439 ? 2.054 21.914 12.187 1.00 60.50 439 ASN A O 1
ATOM 3538 N N . ALA A 1 440 ? 3.626 23.082 11.093 1.00 60.72 440 ALA A N 1
ATOM 3539 C CA . ALA A 1 440 ? 3.036 24.388 11.390 1.00 60.72 440 ALA A CA 1
ATOM 3540 C C . ALA A 1 440 ? 1.638 24.569 10.756 1.00 60.72 440 ALA A C 1
ATOM 3542 O O . ALA A 1 440 ? 0.756 25.202 11.347 1.00 60.72 440 ALA A O 1
ATOM 3543 N N . SER A 1 441 ? 1.406 23.999 9.568 1.00 69.75 441 SER A N 1
ATOM 3544 C CA . SER A 1 441 ? 0.101 24.008 8.894 1.00 69.75 441 SER A CA 1
ATOM 3545 C C . SER A 1 441 ? -0.924 23.104 9.590 1.00 69.75 441 SER A C 1
ATOM 3547 O O . SER A 1 441 ? -2.048 23.540 9.838 1.00 69.75 441 SER A O 1
ATOM 3549 N N . ASN A 1 442 ? -0.530 21.896 9.996 1.00 67.62 442 ASN A N 1
ATOM 3550 C CA . ASN A 1 442 ? -1.387 20.956 10.723 1.00 67.62 442 ASN A CA 1
ATOM 3551 C C . ASN A 1 442 ? -1.790 21.502 12.092 1.00 67.62 442 ASN A C 1
ATOM 3553 O O . ASN A 1 442 ? -2.968 21.496 12.439 1.00 67.62 442 ASN A O 1
ATOM 3557 N N . GLU A 1 443 ? -0.852 22.098 12.828 1.00 73.38 443 GLU A N 1
ATOM 3558 C CA . GLU A 1 443 ? -1.157 22.764 14.094 1.00 73.38 443 GLU A CA 1
ATOM 3559 C C . GLU A 1 443 ? -2.116 23.955 13.898 1.00 73.38 443 GLU A C 1
ATOM 3561 O O . GLU A 1 443 ? -2.918 24.287 14.774 1.00 73.38 443 GLU A O 1
ATOM 3566 N N . THR A 1 444 ? -2.055 24.616 12.740 1.00 74.00 444 THR A N 1
ATOM 3567 C CA . THR A 1 444 ? -2.987 25.689 12.371 1.00 74.00 444 THR A CA 1
ATOM 3568 C C . THR A 1 444 ? -4.381 25.133 12.069 1.00 74.00 444 THR A C 1
ATOM 3570 O O . THR A 1 444 ? -5.363 25.652 12.601 1.00 74.00 444 THR A O 1
ATOM 3573 N N . ARG A 1 445 ? -4.482 24.054 11.281 1.00 71.56 445 ARG A N 1
ATOM 3574 C CA . ARG A 1 445 ? -5.749 23.355 11.002 1.00 71.56 445 ARG A CA 1
ATOM 3575 C C . ARG A 1 445 ? -6.392 22.832 12.286 1.00 71.56 445 ARG A C 1
ATOM 3577 O O . ARG A 1 445 ? -7.579 23.053 12.505 1.00 71.56 445 ARG A O 1
ATOM 3584 N N . GLU A 1 446 ? -5.608 22.243 13.181 1.00 72.25 446 GLU A N 1
ATOM 3585 C CA . GLU A 1 446 ? -6.102 21.700 14.447 1.00 72.25 446 GLU A CA 1
ATOM 3586 C C . GLU A 1 446 ? -6.559 22.800 15.415 1.00 72.25 446 GLU A C 1
ATOM 3588 O O . GLU A 1 446 ? -7.580 22.677 16.093 1.00 72.25 446 GLU A O 1
ATOM 3593 N N . ARG A 1 447 ? -5.860 23.942 15.433 1.00 75.94 447 ARG A N 1
ATOM 3594 C CA . ARG A 1 447 ? -6.345 25.147 16.125 1.00 75.94 447 ARG A CA 1
ATOM 3595 C C . ARG A 1 447 ? -7.676 25.633 15.552 1.00 75.94 447 ARG A C 1
ATOM 3597 O O . ARG A 1 447 ? -8.564 25.994 16.323 1.00 75.94 447 ARG A O 1
ATOM 3604 N N . MET A 1 448 ? -7.837 25.627 14.227 1.00 73.94 448 MET A N 1
ATOM 3605 C CA . MET A 1 448 ? -9.098 26.000 13.578 1.00 73.94 448 MET A CA 1
ATOM 3606 C C . MET A 1 448 ? -10.225 25.012 13.910 1.00 73.94 448 MET A C 1
ATOM 3608 O O . MET A 1 448 ? -11.320 25.462 14.242 1.00 73.94 448 MET A O 1
ATOM 3612 N N . ARG A 1 449 ? -9.966 23.697 13.909 1.00 73.69 449 ARG A N 1
ATOM 3613 C CA . ARG A 1 449 ? -10.952 22.681 14.318 1.00 73.69 449 ARG A CA 1
ATOM 3614 C C . ARG A 1 449 ? -11.387 22.853 15.761 1.00 73.69 449 ARG A C 1
ATOM 3616 O O . ARG A 1 449 ? -12.584 22.939 16.015 1.00 73.69 449 ARG A O 1
ATOM 3623 N N . ARG A 1 450 ? -10.441 22.995 16.694 1.00 78.44 450 ARG A N 1
ATOM 3624 C CA . ARG A 1 450 ? -10.757 23.244 18.109 1.00 78.44 450 ARG A CA 1
ATOM 3625 C C . ARG A 1 450 ? -11.558 24.527 18.302 1.00 78.44 450 ARG A C 1
ATOM 3627 O O . ARG A 1 450 ? -12.512 24.534 19.071 1.00 78.44 450 ARG A O 1
ATOM 3634 N N . ALA A 1 451 ? -11.233 25.592 17.570 1.00 73.50 451 ALA A N 1
ATOM 3635 C CA . ALA A 1 451 ? -12.001 26.835 17.613 1.00 73.50 451 ALA A CA 1
ATOM 3636 C C . ALA A 1 451 ? -13.432 26.668 17.069 1.00 73.50 451 ALA A C 1
ATOM 3638 O O . ALA A 1 451 ? -14.367 27.246 17.622 1.00 73.50 451 ALA A O 1
ATOM 3639 N N . LEU A 1 452 ? -13.625 25.879 16.008 1.00 74.00 452 LEU A N 1
ATOM 3640 C CA . LEU A 1 452 ? -14.950 25.572 15.462 1.00 74.00 452 LEU A CA 1
ATOM 3641 C C . LEU A 1 452 ? -15.762 24.674 16.403 1.00 74.00 452 LEU A C 1
ATOM 3643 O O . LEU A 1 452 ? -16.929 24.969 16.651 1.00 74.00 452 LEU A O 1
ATOM 3647 N N . ALA A 1 453 ? -15.147 23.638 16.977 1.00 75.00 453 ALA A N 1
ATOM 3648 C CA . ALA A 1 453 ? -15.772 22.766 17.968 1.00 75.00 453 ALA A CA 1
ATOM 3649 C C . ALA A 1 453 ? -16.197 23.557 19.214 1.00 75.00 453 ALA A C 1
ATOM 3651 O O . ALA A 1 453 ? -17.350 23.478 19.624 1.00 75.00 453 ALA A O 1
ATOM 3652 N N . ALA A 1 454 ? -15.318 24.417 19.740 1.00 75.31 454 ALA A N 1
ATOM 3653 C CA . ALA A 1 454 ? -15.625 25.281 20.877 1.00 75.31 454 ALA A CA 1
ATOM 3654 C C . ALA A 1 454 ? -16.772 26.261 20.583 1.00 75.31 454 ALA A C 1
ATOM 3656 O O . ALA A 1 454 ? -17.613 26.493 21.445 1.00 75.31 454 ALA A O 1
ATOM 3657 N N . ARG A 1 455 ? -16.855 26.811 19.362 1.00 74.75 455 ARG A N 1
ATOM 3658 C CA . ARG A 1 455 ? -17.995 27.648 18.942 1.00 74.75 455 ARG A CA 1
ATOM 3659 C C . ARG A 1 455 ? -19.296 26.859 18.870 1.00 74.75 455 ARG A C 1
ATOM 3661 O O . ARG A 1 455 ? -20.332 27.385 19.257 1.00 74.75 455 ARG A O 1
ATOM 3668 N N . LYS A 1 456 ? -19.239 25.611 18.402 1.00 72.19 456 LYS A N 1
ATOM 3669 C CA . LYS A 1 456 ? -20.397 24.715 18.337 1.00 72.19 456 LYS A CA 1
ATOM 3670 C C . LYS A 1 456 ? -20.902 24.366 19.744 1.00 72.19 456 LYS A C 1
ATOM 3672 O O . LYS A 1 456 ? -22.096 24.463 19.991 1.00 72.19 456 LYS A O 1
ATOM 3677 N N . SER A 1 457 ? -19.997 24.073 20.680 1.00 73.62 457 SER A N 1
ATOM 3678 C CA . SER A 1 457 ? -20.331 23.827 22.091 1.00 73.62 457 SER A CA 1
ATOM 3679 C C . SER A 1 457 ? -20.818 25.083 22.821 1.00 73.62 457 SER A C 1
ATOM 3681 O O . SER A 1 457 ? -21.743 25.003 23.620 1.00 73.62 457 SER A O 1
ATOM 3683 N N . ALA A 1 458 ? -20.242 26.255 22.535 1.00 69.38 458 ALA A N 1
ATOM 3684 C CA . ALA A 1 458 ? -20.686 27.520 23.119 1.00 69.38 458 ALA A CA 1
ATOM 3685 C C . ALA A 1 458 ? -22.091 27.915 22.639 1.00 69.38 458 ALA A C 1
ATOM 3687 O O . ALA A 1 458 ? -22.893 28.364 23.447 1.00 69.38 458 ALA A O 1
ATOM 3688 N N . ALA A 1 459 ? -22.406 27.689 21.359 1.00 63.47 459 ALA A N 1
ATOM 3689 C CA . ALA A 1 459 ? -23.748 27.908 20.821 1.00 63.47 459 ALA A CA 1
ATOM 3690 C C . ALA A 1 459 ? -24.798 26.996 21.487 1.00 63.47 459 ALA A C 1
ATOM 3692 O O . ALA A 1 459 ? -25.906 27.445 21.753 1.00 63.47 459 ALA A O 1
ATOM 3693 N N . GLN A 1 460 ? -24.427 25.755 21.827 1.00 56.50 460 GLN A N 1
ATOM 3694 C CA . GLN A 1 460 ? -25.284 24.807 22.555 1.00 56.50 460 GLN A CA 1
ATOM 3695 C C . GLN A 1 460 ? -25.487 25.163 24.040 1.00 56.50 460 GLN A C 1
ATOM 3697 O O . GLN A 1 460 ? -26.454 24.715 24.645 1.00 56.50 460 GLN A O 1
ATOM 3702 N N . LEU A 1 461 ? -24.589 25.954 24.638 1.00 57.03 461 LEU A N 1
ATOM 3703 C CA . LEU A 1 461 ? -24.691 26.428 26.026 1.00 57.03 461 LEU A CA 1
ATOM 3704 C C . LEU A 1 461 ? -25.495 27.727 26.163 1.00 57.03 461 LEU A C 1
ATOM 3706 O O . LEU A 1 461 ? -25.952 28.029 27.257 1.00 57.03 461 LEU A O 1
ATOM 3710 N N . THR A 1 462 ? -25.650 28.495 25.082 1.00 52.94 462 THR A N 1
ATOM 3711 C CA . THR A 1 462 ? -26.449 29.734 25.053 1.00 52.94 462 THR A CA 1
ATOM 3712 C C . THR A 1 462 ? -27.921 29.525 24.691 1.00 52.94 462 THR A C 1
ATOM 3714 O O . THR A 1 462 ? -28.680 30.485 24.757 1.00 52.94 462 THR A O 1
ATOM 3717 N N . ASP A 1 463 ? -28.302 28.307 24.299 1.00 48.72 463 ASP A N 1
ATOM 3718 C CA . ASP A 1 463 ? -29.689 27.906 23.994 1.00 48.72 463 ASP A CA 1
ATOM 3719 C C . ASP A 1 463 ? -30.339 27.100 25.146 1.00 48.72 463 ASP A C 1
ATOM 3721 O O . ASP A 1 463 ? -31.443 26.588 25.000 1.00 48.72 463 ASP A O 1
ATOM 3725 N N . ARG A 1 464 ? -29.658 26.995 26.299 1.00 40.06 464 ARG A N 1
ATOM 3726 C CA . ARG A 1 464 ? -30.222 26.596 27.602 1.00 40.06 464 ARG A CA 1
ATOM 3727 C C . ARG A 1 464 ? -30.421 27.838 28.459 1.00 40.06 464 ARG A C 1
ATOM 3729 O O . ARG A 1 464 ? -31.403 27.853 29.232 1.00 40.06 464 ARG A O 1
#

InterPro domains:
  IPR045341 Domain of unknown function DUF6532 [PF20149] (211-400)

Sequence (464 aa):
MEELSKDPELTPGLVKLLSEKLADTRKALDEAKQEIQDLRDEMVVEGHVGSRVILTSCLDDVLRELERMRDDLADKNVQLEELSGENERMRNELDDLRTRNTDTPSNDEDEDIKPPVEDDIPELRQQTQELQGQLSQCDKELELQNRRDGAIRQRVQRTRSRSPAHKRRRSRSPSPEPQLILYKNGGAVPPAKVRPKASDYSKSIKELINRAVQKLTVKIYTIDAFPSDELNKEWSRECWISTCREMRKKFTPQEGIVRIVNAPASPDVEAPILNTVAYARNNALHEDIVAANMARVARLLSGTPKRFGYKDFDADKPEVYAEVPMLMHALQKRLFSNEHDIGAEFHAAFDPLPIPTIAFLLTCAECSLDSWVTGKPDQAHHFRTAEYRAKYRSHLQWLTEDWEALDPDAVEQVRHEMYEQVLRYGGITMDSTETRARNASNETRERMRRALAARKSAAQLTDR

Secondary structure (DSSP, 8-state):
-TTTTS-TTSHHHHHHHHHHHHHHHHHHHHHHHHHHHHHHHHHHHS--HHHHHHHHHHHHHHHHHHHHHHHHHHHHHHHHHHHHHHHHHHHHHHHHHHHHHHTS---------PPPP-TTHHHHHHHHHHHHHHHHHHHHHHHHHHHHHHHHHHHHHHHTT-PPP------PPPPPPPBPPPBGGGPPPPPTTSPP-GGGB-HHHHHHHHHHHHHHHHHHHHT-SS--HHHHHHHHHHHHHHHHHHTT--BPPPHHHHHHHTTT-SSSSSHHHHHH--TT------HHHHHHHHHHHHHHT-TTTTGGGBTTTTSSS---BS--HHHHHHHHHHH-SSTTSHHHHTHHHHSSPPHHHHHHHHHHHHHHHHTTTTSS--TT----HHHHHHHHHHHHHHIIIIIHHH-HHHHHHHHHHHHHHHHHHTT----THHHHHHHHHHHHHHHHHHHHHHHHHHHHHS--

pLDDT: mean 75.77, std 15.53, range [35.03, 96.62]

Radius of gyration: 32.73 Å; chains: 1; bounding box: 78×70×102 Å